Protein 5I62 (pdb70)

Nearest PDB structures (foldseek):
  5i62-assembly1_A  TM=1.002E+00  e=1.360E-93  Human picobirnavirus strain Hy005102
  5i61-assembly1_A  TM=9.964E-01  e=6.292E-87  Human picobirnavirus strain Hy005102
  5i61-assembly2_B  TM=9.905E-01  e=1.657E-85  Human picobirnavirus strain Hy005102
  2cjq-assembly1_A  TM=6.537E-01  e=1.767E-09  Bovine viral diarrhea virus 1
  2xwy-assembly1_A  TM=6.801E-01  e=9.300E-09  Hepacivirus hominis

Organism: Human picobirnavirus (strain Human/Thailand/Hy005102/-) (NCBI:txid647332)

Structure (mmCIF, N/CA/C/O backbone):
data_5I62
#
_entry.id   5I62
#
_cell.length_a   77.534
_cell.length_b   77.534
_cell.length_c   183.858
_cell.angle_alpha   90.000
_cell.angle_beta   90.000
_cell.angle_gamma   90.000
#
_symmetry.space_group_name_H-M   'P 41 21 2'
#
loop_
_entity.id
_entity.type
_entity.pdbx_description
1 polymer 'Potential RNA-dependent RNA polymerase'
2 water water
#
loop_
_atom_site.group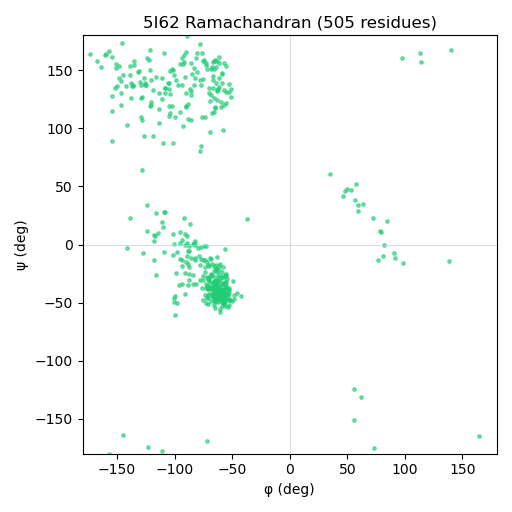_PDB
_atom_site.id
_atom_site.type_symbol
_atom_site.label_atom_id
_atom_site.label_alt_id
_atom_site.label_comp_id
_atom_site.label_asym_id
_atom_site.label_entity_id
_atom_site.label_seq_id
_atom_site.pdbx_PDB_ins_code
_atom_site.Cartn_x
_atom_site.Cartn_y
_atom_site.Cartn_z
_atom_site.occupancy
_atom_site.B_iso_or_equiv
_atom_site.auth_seq_id
_atom_site.auth_comp_id
_atom_site.auth_asym_id
_atom_site.auth_atom_id
_atom_site.pdbx_PDB_model_num
ATOM 1 N N . GLY A 1 1 ? -3.150 -7.620 -14.400 1.00 40.51 1 GLY A N 1
ATOM 2 C CA . GLY A 1 1 ? -1.704 -7.510 -14.273 1.00 36.80 1 GLY A CA 1
ATOM 3 C C . GLY A 1 1 ? -1.130 -7.885 -12.909 1.00 31.05 1 GLY A C 1
ATOM 4 O O . GLY A 1 1 ? 0.087 -7.873 -12.734 1.00 25.97 1 GLY A O 1
ATOM 5 N N . GLN A 1 2 ? -1.992 -8.240 -11.951 1.00 31.65 2 GLN A N 1
ATOM 6 C CA . GLN A 1 2 ? -1.536 -8.390 -10.573 1.00 34.03 2 GLN A CA 1
ATOM 7 C C . GLN A 1 2 ? -0.801 -9.706 -10.356 1.00 35.97 2 GLN A C 1
ATOM 8 O O . GLN A 1 2 ? -1.179 -10.747 -10.901 1.00 38.63 2 GLN A O 1
ATOM 14 N N . VAL A 1 3 ? 0.262 -9.642 -9.545 1.00 35.42 3 VAL A N 1
ATOM 15 C CA . VAL A 1 3 ? 1.110 -10.779 -9.211 1.00 27.31 3 VAL A CA 1
ATOM 16 C C . VAL A 1 3 ? 1.114 -10.947 -7.689 1.00 30.67 3 VAL A C 1
ATOM 17 O O . VAL A 1 3 ? 0.832 -10.013 -6.937 1.00 30.36 3 VAL A O 1
ATOM 21 N N . ALA A 1 4 ? 1.455 -12.156 -7.240 1.00 29.66 4 ALA A N 1
ATOM 22 C CA . ALA A 1 4 ? 1.498 -12.440 -5.811 1.00 28.16 4 ALA A CA 1
ATOM 23 C C . ALA A 1 4 ? 2.603 -11.623 -5.141 1.00 29.30 4 ALA A C 1
ATOM 24 O O . ALA A 1 4 ? 3.612 -11.302 -5.772 1.00 27.40 4 ALA A O 1
ATOM 26 N N . PRO A 1 5 ? 2.444 -11.273 -3.855 1.00 28.19 5 PRO A N 1
ATOM 27 C CA . PRO A 1 5 ? 3.498 -10.497 -3.174 1.00 26.74 5 PRO A CA 1
ATOM 28 C C . PRO A 1 5 ? 4.862 -11.165 -3.242 1.00 28.75 5 PRO A C 1
ATOM 29 O O . PRO A 1 5 ? 5.874 -10.473 -3.406 1.00 25.60 5 PRO A O 1
ATOM 33 N N . ASN A 1 6 ? 4.921 -12.491 -3.151 1.00 26.64 6 ASN A N 1
ATOM 34 C CA . ASN A 1 6 ? 6.216 -13.148 -3.263 1.00 28.78 6 ASN A CA 1
ATOM 35 C C . ASN A 1 6 ? 6.637 -13.367 -4.716 1.00 25.19 6 ASN A C 1
ATOM 36 O O . ASN A 1 6 ? 7.712 -13.921 -4.954 1.00 27.94 6 ASN A O 1
ATOM 41 N N . VAL A 1 7 ? 5.835 -12.943 -5.689 1.00 23.51 7 VAL A N 1
ATOM 42 C CA . VAL A 1 7 ? 6.336 -12.799 -7.057 1.00 22.26 7 VAL A CA 1
ATOM 43 C C . VAL A 1 7 ? 6.861 -11.389 -7.289 1.00 22.36 7 VAL A C 1
ATOM 44 O O . VAL A 1 7 ? 7.944 -11.206 -7.851 1.00 19.79 7 VAL A O 1
ATOM 48 N N . TRP A 1 8 ? 6.121 -10.388 -6.795 1.00 18.59 8 TRP A N 1
ATOM 49 C CA . TRP A 1 8 ? 6.588 -9.008 -6.830 1.00 19.56 8 TRP A CA 1
ATOM 50 C C . TRP A 1 8 ? 7.974 -8.876 -6.213 1.00 21.67 8 TRP A C 1
ATOM 51 O O . TRP A 1 8 ? 8.826 -8.142 -6.728 1.00 19.34 8 TRP A O 1
ATOM 62 N N . SER A 1 9 ? 8.236 -9.607 -5.123 1.00 20.34 9 SER A N 1
ATOM 63 C CA . SER A 1 9 ? 9.538 -9.499 -4.480 1.00 19.34 9 SER A CA 1
ATOM 64 C C . SER A 1 9 ? 10.654 -10.210 -5.257 1.00 18.98 9 SER A C 1
ATOM 65 O O . SER A 1 9 ? 11.809 -10.152 -4.827 1.00 20.64 9 SER A O 1
ATOM 68 N N . LYS A 1 10 ? 10.347 -10.863 -6.386 1.00 18.42 10 LYS A N 1
ATOM 69 C CA . LYS A 1 10 ? 11.389 -11.362 -7.273 1.00 19.96 10 LYS A CA 1
ATOM 70 C C . LYS A 1 10 ? 11.781 -10.342 -8.334 1.00 19.10 10 LYS A C 1
ATOM 71 O O . LYS A 1 10 ? 12.823 -10.504 -8.982 1.00 16.53 10 LYS A O 1
ATOM 77 N N . TYR A 1 11 ? 10.958 -9.312 -8.524 1.00 17.31 11 TYR A N 1
ATOM 78 C CA . TYR A 1 11 ? 11.246 -8.176 -9.388 1.00 16.33 11 TYR A CA 1
ATOM 79 C C . TYR A 1 11 ? 11.874 -7.021 -8.628 1.00 17.16 11 TYR A C 1
ATOM 80 O O . TYR A 1 11 ? 12.707 -6.298 -9.180 1.00 17.40 11 TYR A O 1
ATOM 89 N N . PHE A 1 12 ? 11.487 -6.822 -7.364 1.00 17.57 12 PHE A N 1
ATOM 90 C CA . PHE A 1 12 ? 12.007 -5.717 -6.576 1.00 16.13 12 PHE A CA 1
ATOM 91 C C . PHE A 1 12 ? 12.458 -6.191 -5.209 1.00 15.64 12 PHE A C 1
ATOM 92 O O . PHE A 1 12 ? 11.902 -7.125 -4.638 1.00 17.20 12 PHE A O 1
ATOM 100 N N . ASN A 1 13 ? 13.471 -5.516 -4.703 1.00 18.64 13 ASN A N 1
ATOM 101 C CA . ASN A 1 13 ? 14.004 -5.764 -3.373 1.00 20.14 13 ASN A CA 1
ATOM 102 C C . ASN A 1 13 ? 13.001 -5.202 -2.372 1.00 20.41 13 ASN A C 1
ATOM 103 O O . ASN A 1 13 ? 12.811 -3.988 -2.302 1.00 23.37 13 ASN A O 1
ATOM 108 N N . ILE A 1 14 ? 12.308 -6.089 -1.643 1.00 22.23 14 ILE A N 1
ATOM 109 C CA . ILE A 1 14 ? 11.160 -5.740 -0.764 1.00 22.58 14 ILE A CA 1
ATOM 110 C C . ILE A 1 14 ? 11.532 -6.127 0.673 1.00 26.82 14 ILE A C 1
ATOM 111 O O . ILE A 1 14 ? 11.979 -7.248 0.894 1.00 25.22 14 ILE A O 1
ATOM 116 N N . PRO A 1 15 ? 11.299 -5.234 1.651 1.00 25.34 15 PRO A N 1
ATOM 117 C CA . PRO A 1 15 ? 10.538 -3.992 1.497 1.00 22.62 15 PRO A CA 1
ATOM 118 C C . PRO A 1 15 ? 11.329 -2.822 0.904 1.00 23.47 15 PRO A C 1
ATOM 119 O O . PRO A 1 15 ? 12.560 -2.798 0.910 1.00 26.46 15 PRO A O 1
ATOM 123 N N . ASN A 1 16 ? 10.583 -1.848 0.383 1.00 25.23 16 ASN A N 1
ATOM 124 C CA . ASN A 1 16 ? 11.162 -0.642 -0.207 1.00 25.21 16 ASN A CA 1
ATOM 125 C C . ASN A 1 16 ? 10.125 0.459 -0.098 1.00 25.71 16 ASN A C 1
ATOM 126 O O . ASN A 1 16 ? 9.281 0.626 -0.990 1.00 21.62 16 ASN A O 1
ATOM 131 N N . PRO A 1 17 ? 10.126 1.204 1.013 1.00 26.90 17 PRO A N 1
ATOM 132 C CA . PRO A 1 17 ? 9.184 2.327 1.161 1.00 24.20 17 PRO A CA 1
ATOM 133 C C . PRO A 1 17 ? 9.243 3.338 0.025 1.00 22.34 17 PRO A C 1
ATOM 134 O O . PRO A 1 17 ? 8.199 3.886 -0.348 1.00 23.23 17 PRO A O 1
ATOM 138 N N . GLY A 1 18 ? 10.435 3.630 -0.501 1.00 24.56 18 GLY A N 1
ATOM 139 C CA . GLY A 1 18 ? 10.532 4.569 -1.612 1.00 26.91 18 GLY A CA 1
ATOM 140 C C . GLY A 1 18 ? 9.778 4.101 -2.845 1.00 25.90 18 GLY A C 1
ATOM 141 O O . GLY A 1 18 ? 9.117 4.893 -3.527 1.00 25.74 18 GLY A O 1
ATOM 142 N N . LEU A 1 19 ? 9.876 2.803 -3.156 1.00 23.40 19 LEU A N 1
ATOM 143 C CA . LEU A 1 19 ? 9.128 2.239 -4.277 1.00 22.94 19 LEU A CA 1
ATOM 144 C C . LEU A 1 19 ? 7.632 2.309 -4.013 1.00 23.82 19 LEU A C 1
ATOM 145 O O . LEU A 1 19 ? 6.831 2.559 -4.922 1.00 19.16 19 LEU A O 1
ATOM 150 N N . ARG A 1 20 ? 7.242 2.066 -2.765 1.00 23.59 20 ARG A N 1
ATOM 151 C CA . ARG A 1 20 ? 5.844 2.137 -2.372 1.00 22.54 20 ARG A CA 1
ATOM 152 C C . ARG A 1 20 ? 5.274 3.538 -2.576 1.00 19.99 20 ARG A C 1
ATOM 153 O O . ARG A 1 20 ? 4.185 3.703 -3.141 1.00 24.43 20 ARG A O 1
ATOM 161 N N . ALA A 1 21 ? 5.996 4.558 -2.113 1.00 21.00 21 ALA A N 1
ATOM 162 C CA . ALA A 1 21 ? 5.579 5.932 -2.360 1.00 22.25 21 ALA A CA 1
ATOM 163 C C . ALA A 1 21 ? 5.522 6.226 -3.849 1.00 23.75 21 ALA A C 1
ATOM 164 O O . ALA A 1 21 ? 4.604 6.908 -4.323 1.00 20.20 21 ALA A O 1
ATOM 166 N N . TYR A 1 22 ? 6.529 5.759 -4.590 1.00 20.51 22 TYR A N 1
ATOM 167 C CA . TYR A 1 22 ? 6.585 6.016 -6.026 1.00 20.98 22 TYR A CA 1
ATOM 168 C C . TYR A 1 22 ? 5.291 5.587 -6.703 1.00 19.10 22 TYR A C 1
ATOM 169 O O . TYR A 1 22 ? 4.653 6.377 -7.407 1.00 21.69 22 TYR A O 1
ATOM 178 N N . PHE A 1 23 ? 4.878 4.338 -6.497 1.00 17.06 23 PHE A N 1
ATOM 179 C CA . PHE A 1 23 ? 3.703 3.855 -7.210 1.00 19.34 23 PHE A CA 1
ATOM 180 C C . PHE A 1 23 ? 2.409 4.477 -6.691 1.00 21.15 23 PHE A C 1
ATOM 181 O O . PHE A 1 23 ? 1.442 4.612 -7.459 1.00 16.92 23 PHE A O 1
ATOM 189 N N . SER A 1 24 ? 2.361 4.866 -5.412 1.00 22.66 24 SER A N 1
ATOM 190 C CA . SER A 1 24 ? 1.216 5.638 -4.928 1.00 21.67 24 SER A CA 1
ATOM 191 C C . SER A 1 24 ? 1.078 6.930 -5.712 1.00 15.89 24 SER A C 1
ATOM 192 O O . SER A 1 24 ? -0.028 7.345 -6.053 1.00 21.63 24 SER A O 1
ATOM 195 N N . ASN A 1 25 ? 2.198 7.607 -5.949 1.00 18.14 25 ASN A N 1
ATOM 196 C CA . ASN A 1 25 ? 2.161 8.836 -6.723 1.00 21.17 25 ASN A CA 1
ATOM 197 C C . ASN A 1 25 ? 1.776 8.565 -8.178 1.00 21.81 25 ASN A C 1
ATOM 198 O O . ASN A 1 25 ? 1.066 9.371 -8.798 1.00 18.60 25 ASN A O 1
ATOM 203 N N . VAL A 1 26 ? 2.217 7.434 -8.738 1.00 19.73 26 VAL A N 1
ATOM 204 C CA . VAL A 1 26 ? 1.772 7.057 -10.085 1.00 19.57 26 VAL A CA 1
ATOM 205 C C . VAL A 1 26 ? 0.251 6.917 -10.123 1.00 22.47 26 VAL A C 1
ATOM 206 O O . VAL A 1 26 ? -0.418 7.405 -11.042 1.00 20.38 26 VAL A O 1
ATOM 210 N N . VAL A 1 27 ? -0.315 6.234 -9.127 1.00 18.87 27 VAL A N 1
ATOM 211 C CA . VAL A 1 27 ? -1.760 6.028 -9.083 1.00 18.87 27 VAL A CA 1
ATOM 212 C C . VAL A 1 27 ? -2.484 7.362 -8.922 1.00 21.81 27 VAL A C 1
ATOM 213 O O . VAL A 1 27 ? -3.483 7.632 -9.603 1.00 25.42 27 VAL A O 1
ATOM 217 N N . SER A 1 28 ? -1.992 8.216 -8.012 1.00 19.59 28 SER A N 1
ATOM 218 C CA . SER A 1 28 ? -2.721 9.441 -7.688 1.00 24.59 28 SER A CA 1
ATOM 219 C C . SER A 1 28 ? -2.538 10.532 -8.736 1.00 26.00 28 SER A C 1
ATOM 220 O O . SER A 1 28 ? -3.442 11.347 -8.936 1.00 26.93 28 SER A O 1
ATOM 223 N N . GLY A 1 29 ? -1.388 10.569 -9.399 1.00 23.64 29 GLY A N 1
ATOM 224 C CA . GLY A 1 29 ? -1.021 11.713 -10.202 1.00 24.18 29 GLY A CA 1
ATOM 225 C C . GLY A 1 29 ? -0.626 12.905 -9.339 1.00 25.11 29 GLY A C 1
ATOM 226 O O . GLY A 1 29 ? -0.549 12.824 -8.100 1.00 22.63 29 GLY A O 1
ATOM 227 N N . GLN A 1 30 ? -0.379 14.004 -10.005 1.00 20.91 30 GLN A N 1
ATOM 228 C CA . GLN A 1 30 ? 0.043 15.252 -9.347 1.00 22.52 30 GLN A CA 1
ATOM 229 C C . GLN A 1 30 ? -0.667 16.383 -10.088 1.00 22.39 30 GLN A C 1
ATOM 230 O O . GLN A 1 30 ? -0.270 16.753 -11.202 1.00 18.63 30 GLN A O 1
ATOM 236 N N . PRO A 1 31 ? -1.738 16.939 -9.511 1.00 21.95 31 PRO A N 1
ATOM 237 C CA . PRO A 1 31 ? -2.573 17.886 -10.271 1.00 19.62 31 PRO A CA 1
ATOM 238 C C . PRO A 1 31 ? -2.108 19.336 -10.245 1.00 23.83 31 PRO A C 1
ATOM 239 O O . PRO A 1 31 ? -2.620 20.128 -11.047 1.00 19.83 31 PRO A O 1
ATOM 243 N N . GLU A 1 32 ? -1.154 19.710 -9.390 1.00 19.29 32 GLU A N 1
ATOM 244 C CA . GLU A 1 32 ? -0.808 21.119 -9.210 1.00 22.81 32 GLU A CA 1
ATOM 245 C C . GLU A 1 32 ? 0.021 21.670 -10.365 1.00 22.67 32 GLU A C 1
ATOM 246 O O . GLU A 1 32 ? 0.905 20.993 -10.894 1.00 19.53 32 GLU A O 1
ATOM 252 N N . VAL A 1 33 ? -0.250 22.923 -10.723 1.00 20.29 33 VAL A N 1
ATOM 253 C CA . VAL A 1 33 ? 0.574 23.675 -11.661 1.00 18.60 33 VAL A CA 1
ATOM 254 C C . VAL A 1 33 ? 1.666 24.359 -10.856 1.00 21.86 33 VAL A C 1
ATOM 255 O O . VAL A 1 33 ? 1.362 25.135 -9.949 1.00 20.80 33 VAL A O 1
ATOM 259 N N . TYR A 1 34 ? 2.928 24.070 -11.174 1.00 18.61 34 TYR A N 1
ATOM 260 C CA . TYR A 1 34 ? 4.069 24.644 -10.466 1.00 23.00 34 TYR A CA 1
ATOM 261 C C . TYR A 1 34 ? 4.575 25.868 -11.218 1.00 26.13 34 TYR A C 1
ATOM 262 O O . TYR A 1 34 ? 5.098 25.760 -12.332 1.00 24.11 34 TYR A O 1
ATOM 271 N N . ARG A 1 35 ? 4.435 27.027 -10.596 1.00 23.24 35 ARG A N 1
ATOM 272 C CA . ARG A 1 35 ? 4.893 28.292 -11.143 1.00 21.38 35 ARG A CA 1
ATOM 273 C C . ARG A 1 35 ? 6.167 28.694 -10.406 1.00 29.05 35 ARG A C 1
ATOM 274 O O . ARG A 1 35 ? 6.242 28.566 -9.179 1.00 24.06 35 ARG A O 1
ATOM 282 N N . THR A 1 36 ? 7.187 29.121 -11.151 1.00 22.22 36 THR A N 1
ATOM 283 C CA . THR A 1 36 ? 8.449 29.564 -10.558 1.00 24.92 36 THR A CA 1
ATOM 284 C C . THR A 1 36 ? 8.270 30.980 -10.004 1.00 22.84 36 THR A C 1
ATOM 285 O O . THR A 1 36 ? 7.245 31.628 -10.219 1.00 23.16 36 THR A O 1
ATOM 289 N N . PRO A 1 37 ? 9.268 31.514 -9.287 1.00 25.67 37 PRO A N 1
ATOM 290 C CA . PRO A 1 37 ? 9.193 32.923 -8.855 1.00 24.27 37 PRO A CA 1
ATOM 291 C C . PRO A 1 37 ? 9.399 33.938 -9.973 1.00 23.68 37 PRO A C 1
ATOM 292 O O . PRO A 1 37 ? 9.327 35.142 -9.716 1.00 25.59 37 PRO A O 1
ATOM 296 N N . PHE A 1 38 ? 9.652 33.493 -11.198 1.00 20.23 38 PHE A N 1
ATOM 297 C CA . PHE A 1 38 ? 9.882 34.397 -12.320 1.00 22.40 38 PHE A CA 1
ATOM 298 C C . PHE A 1 38 ? 8.672 35.303 -12.541 1.00 21.81 38 PHE A C 1
ATOM 299 O O . PHE A 1 38 ? 7.561 34.818 -12.762 1.00 23.16 38 PHE A O 1
ATOM 307 N N . TYR A 1 39 ? 8.894 36.618 -12.495 1.00 21.44 39 TYR A N 1
ATOM 308 C CA . TYR A 1 39 ? 7.817 37.605 -12.612 1.00 24.51 39 TYR A CA 1
ATOM 309 C C . TYR A 1 39 ? 6.644 37.265 -11.686 1.00 25.47 39 TYR A C 1
ATOM 310 O O . TYR A 1 39 ? 5.474 37.305 -12.071 1.00 25.20 39 TYR A O 1
ATOM 319 N N . LYS A 1 40 ? 6.976 36.927 -10.445 1.00 23.11 40 LYS A N 1
ATOM 320 C CA . LYS A 1 40 ? 5.952 36.654 -9.449 1.00 31.06 40 LYS A CA 1
ATOM 321 C C . LYS A 1 40 ? 4.961 37.808 -9.379 1.00 30.68 40 LYS A C 1
ATOM 322 O O . LYS A 1 40 ? 5.342 38.978 -9.445 1.00 29.12 40 LYS A O 1
ATOM 328 N N . GLY A 1 41 ? 3.672 37.472 -9.279 1.00 33.58 41 GLY A N 1
ATOM 329 C CA . GLY A 1 41 ? 2.623 38.469 -9.322 1.00 29.00 41 GLY A CA 1
ATOM 330 C C . GLY A 1 41 ? 2.086 38.769 -10.704 1.00 34.84 41 GLY A C 1
ATOM 331 O O . GLY A 1 41 ? 1.106 39.517 -10.823 1.00 37.45 41 GLY A O 1
ATOM 332 N N . MET A 1 42 ? 2.696 38.219 -11.749 1.00 29.52 42 MET A N 1
ATOM 333 C CA . MET A 1 42 ? 2.199 38.347 -13.106 1.00 30.29 42 MET A CA 1
ATOM 334 C C . MET A 1 42 ? 1.814 36.972 -13.625 1.00 33.94 42 MET A C 1
ATOM 335 O O . MET A 1 42 ? 2.459 35.973 -13.300 1.00 33.71 42 MET A O 1
ATOM 340 N N . SER A 1 43 ? 0.756 36.924 -14.429 1.00 30.90 43 SER A N 1
ATOM 341 C CA . SER A 1 43 ? 0.385 35.674 -15.062 1.00 31.80 43 SER A CA 1
ATOM 342 C C . SER A 1 43 ? 1.328 35.367 -16.222 1.00 29.03 43 SER A C 1
ATOM 343 O O . SER A 1 43 ? 2.065 36.225 -16.720 1.00 30.07 43 SER A O 1
ATOM 346 N N . LEU A 1 44 ? 1.276 34.119 -16.664 1.00 28.81 44 LEU A N 1
ATOM 347 C CA . LEU A 1 44 ? 2.061 33.710 -17.814 1.00 30.55 44 LEU A CA 1
ATOM 348 C C . LEU A 1 44 ? 1.676 34.509 -19.061 1.00 28.72 44 LEU A C 1
ATOM 349 O O . LEU A 1 44 ? 2.545 34.930 -19.832 1.00 27.77 44 LEU A O 1
ATOM 354 N N . GLU A 1 45 ? 0.377 34.751 -19.251 1.00 32.40 45 GLU A N 1
ATOM 355 C CA . GLU A 1 45 ? -0.095 35.540 -20.387 1.00 35.22 45 GLU A CA 1
ATOM 356 C C . GLU A 1 45 ? 0.543 36.925 -20.387 1.00 27.55 45 GLU A C 1
ATOM 357 O O . GLU A 1 45 ? 1.071 37.381 -21.408 1.00 31.32 45 GLU A O 1
ATOM 363 N N . SER A 1 46 ? 0.520 37.598 -19.232 1.00 31.16 46 SER A N 1
ATOM 364 C CA . SER A 1 46 ? 1.042 38.958 -19.148 1.00 31.27 46 SER A CA 1
ATOM 365 C C . SER A 1 46 ? 2.541 39.006 -19.411 1.00 26.95 46 SER A C 1
ATOM 366 O O . SER A 1 46 ? 3.021 39.924 -20.078 1.00 28.84 46 SER A O 1
ATOM 369 N N . ILE A 1 47 ? 3.298 38.046 -18.873 1.00 29.32 47 ILE A N 1
ATOM 370 C CA . ILE A 1 47 ? 4.718 37.941 -19.210 1.00 26.85 47 ILE A CA 1
ATOM 371 C C . ILE A 1 47 ? 4.884 37.816 -20.714 1.00 25.52 47 ILE A C 1
ATOM 372 O O . ILE A 1 47 ? 5.634 38.570 -21.346 1.00 25.32 47 ILE A O 1
ATOM 377 N N . CYS A 1 48 ? 4.185 36.853 -21.312 1.00 29.67 48 CYS A N 1
ATOM 378 C CA . CYS A 1 48 ? 4.325 36.627 -22.747 1.00 26.28 48 CYS A CA 1
ATOM 379 C C . CYS A 1 48 ? 3.862 37.841 -23.539 1.00 25.07 48 CYS A C 1
ATOM 380 O O . CYS A 1 48 ? 4.524 38.259 -24.496 1.00 26.07 48 CYS A O 1
ATOM 383 N N . ASP A 1 49 ? 2.728 38.434 -23.140 1.00 27.28 49 ASP A N 1
ATOM 384 C CA . ASP A 1 49 ? 2.203 39.593 -23.860 1.00 30.73 49 ASP A CA 1
ATOM 385 C C . ASP A 1 49 ? 3.208 40.739 -23.857 1.00 27.46 49 ASP A C 1
ATOM 386 O O . ASP A 1 49 ? 3.396 41.421 -24.874 1.00 23.36 49 ASP A O 1
ATOM 391 N N . GLU A 1 50 ? 3.868 40.957 -22.717 1.00 28.72 50 GLU A N 1
ATOM 392 C CA . GLU A 1 50 ? 4.820 42.056 -22.603 1.00 28.80 50 GLU A CA 1
ATOM 393 C C . GLU A 1 50 ? 6.033 41.832 -23.499 1.00 27.91 50 GLU A C 1
ATOM 394 O O . GLU A 1 50 ? 6.480 42.748 -24.208 1.00 28.74 50 GLU A O 1
ATOM 400 N N . TRP A 1 51 ? 6.581 40.617 -23.487 1.00 22.04 51 TRP A N 1
ATOM 401 C CA . TRP A 1 51 ? 7.711 40.334 -24.365 1.00 23.78 51 TRP A CA 1
ATOM 402 C C . TRP A 1 51 ? 7.293 40.398 -25.832 1.00 25.09 51 TRP A C 1
ATOM 403 O O . TRP A 1 51 ? 8.073 40.832 -26.688 1.00 24.38 51 TRP A O 1
ATOM 414 N N . TYR A 1 52 ? 6.056 39.986 -26.135 1.00 26.54 52 TYR A N 1
ATOM 415 C CA . TYR A 1 52 ? 5.590 39.965 -27.520 1.00 28.30 52 TYR A CA 1
ATOM 416 C C . TYR A 1 52 ? 5.614 41.354 -28.140 1.00 33.66 52 TYR A C 1
ATOM 417 O O . TYR A 1 52 ? 5.870 41.502 -29.342 1.00 37.61 52 TYR A O 1
ATOM 426 N N . LYS A 1 53 ? 5.343 42.389 -27.336 1.00 34.66 53 LYS A N 1
ATOM 427 C CA . LYS A 1 53 ? 5.385 43.754 -27.852 1.00 34.53 53 LYS A CA 1
ATOM 428 C C . LYS A 1 53 ? 6.724 44.085 -28.490 1.00 34.75 53 LYS A C 1
ATOM 429 O O . LYS A 1 53 ? 6.778 44.887 -29.425 1.00 37.82 53 LYS A O 1
ATOM 435 N N . LYS A 1 54 ? 7.811 43.498 -27.989 1.00 31.59 54 LYS A N 1
ATOM 436 C CA . LYS A 1 54 ? 9.138 43.732 -28.541 1.00 32.14 54 LYS A CA 1
ATOM 437 C C . LYS A 1 54 ? 9.563 42.655 -29.548 1.00 28.67 54 LYS A C 1
ATOM 438 O O . LYS A 1 54 ? 10.255 42.967 -30.527 1.00 34.65 54 LYS A O 1
ATOM 444 N N . LEU A 1 55 ? 9.157 41.396 -29.329 1.00 29.11 55 LEU A N 1
ATOM 445 C CA . LEU A 1 55 ? 9.452 40.332 -30.289 1.00 25.69 55 LEU A CA 1
ATOM 446 C C . LEU A 1 55 ? 8.956 40.703 -31.676 1.00 31.60 55 LEU A C 1
ATOM 447 O O . LEU A 1 55 ? 9.668 40.532 -32.673 1.00 30.18 55 LEU A O 1
ATOM 452 N N . VAL A 1 56 ? 7.748 41.263 -31.737 1.00 32.93 56 VAL A N 1
ATOM 453 C CA . VAL A 1 56 ? 7.038 41.514 -32.978 1.00 34.07 56 VAL A CA 1
ATOM 454 C C . VAL A 1 56 ? 7.843 42.398 -33.924 1.00 33.81 56 VAL A C 1
ATOM 455 O O . VAL A 1 56 ? 7.593 42.399 -35.132 1.00 37.36 56 VAL A O 1
ATOM 459 N N . SER A 1 57 ? 8.834 43.123 -33.401 1.00 30.97 57 SER A N 1
ATOM 460 C CA . SER A 1 57 ? 9.702 43.966 -34.209 1.00 32.62 57 SER A CA 1
ATOM 461 C C . SER A 1 57 ? 10.501 43.193 -35.261 1.00 37.83 57 SER A C 1
ATOM 462 O O . SER A 1 57 ? 11.008 43.807 -36.208 1.00 36.86 57 SER A O 1
ATOM 465 N N . ILE A 1 58 ? 10.649 41.873 -35.118 1.00 34.40 58 ILE A N 1
ATOM 466 C CA . ILE A 1 58 ? 11.392 41.109 -36.124 1.00 34.28 58 ILE A CA 1
ATOM 467 C C . ILE A 1 58 ? 10.525 40.631 -37.279 1.00 31.73 58 ILE A C 1
ATOM 468 O O . ILE A 1 58 ? 11.059 40.045 -38.228 1.00 29.52 58 ILE A O 1
ATOM 473 N N . ASP A 1 59 ? 9.204 40.845 -37.217 1.00 33.33 59 ASP A N 1
ATOM 474 C CA . ASP A 1 59 ? 8.314 40.262 -38.215 1.00 33.25 59 ASP A CA 1
ATOM 475 C C . ASP A 1 59 ? 8.616 40.767 -39.615 1.00 38.14 59 ASP A C 1
ATOM 476 O O . ASP A 1 59 ? 8.377 40.053 -40.600 1.00 31.61 59 ASP A O 1
ATOM 481 N N . THR A 1 60 ? 9.104 41.999 -39.732 1.00 31.43 60 THR A N 1
ATOM 482 C CA . THR A 1 60 ? 9.336 42.532 -41.066 1.00 40.25 60 THR A CA 1
ATOM 483 C C . THR A 1 60 ? 10.535 41.864 -41.729 1.00 37.47 60 THR A C 1
ATOM 484 O O . THR A 1 60 ? 10.446 41.432 -42.879 1.00 35.20 60 THR A O 1
ATOM 488 N N . GLN A 1 61 ? 11.644 41.716 -41.014 1.00 33.13 61 GLN A N 1
ATOM 489 C CA . GLN A 1 61 ? 12.801 41.145 -41.681 1.00 33.81 61 GLN A CA 1
ATOM 490 C C . GLN A 1 61 ? 12.805 39.614 -41.616 1.00 34.29 61 GLN A C 1
ATOM 491 O O . GLN A 1 61 ? 13.332 38.948 -42.515 1.00 30.52 61 GLN A O 1
ATOM 497 N N . TRP A 1 62 ? 12.245 39.031 -40.563 1.00 33.13 62 TRP A N 1
ATOM 498 C CA . TRP A 1 62 ? 12.258 37.578 -40.378 1.00 30.76 62 TRP A CA 1
ATOM 499 C C . TRP A 1 62 ? 10.863 37.042 -40.105 1.00 28.60 62 TRP A C 1
ATOM 500 O O . TRP A 1 62 ? 10.597 36.480 -39.043 1.00 26.07 62 TRP A O 1
ATOM 511 N N . PRO A 1 63 ? 9.948 37.169 -41.070 1.00 29.20 63 PRO A N 1
ATOM 512 C CA . PRO A 1 63 ? 8.568 36.725 -40.828 1.00 26.00 63 PRO A CA 1
ATOM 513 C C . PRO A 1 63 ? 8.427 35.231 -40.565 1.00 27.75 63 PRO A C 1
ATOM 514 O O . PRO A 1 63 ? 7.509 34.846 -39.833 1.00 30.44 63 PRO A O 1
ATOM 518 N N . THR A 1 64 ? 9.278 34.372 -41.141 1.00 21.82 64 THR A N 1
ATOM 519 C CA . THR A 1 64 ? 9.166 32.961 -40.797 1.00 25.64 64 THR A CA 1
ATOM 520 C C . THR A 1 64 ? 9.703 32.677 -39.392 1.00 23.69 64 THR A C 1
ATOM 521 O O . THR A 1 64 ? 9.300 31.680 -38.786 1.00 22.98 64 THR A O 1
ATOM 525 N N . LEU A 1 65 ? 10.597 33.521 -38.864 1.00 21.34 65 LEU A N 1
ATOM 526 C CA . LEU A 1 65 ? 10.980 33.390 -37.456 1.00 20.74 65 LEU A CA 1
ATOM 527 C C . LEU A 1 65 ? 9.812 33.752 -36.549 1.00 22.91 65 LEU A C 1
ATOM 528 O O . LEU A 1 65 ? 9.601 33.116 -35.507 1.00 21.52 65 LEU A O 1
ATOM 533 N N . MET A 1 66 ? 9.037 34.771 -36.940 1.00 22.86 66 MET A N 1
ATOM 534 C CA . MET A 1 66 ? 7.834 35.127 -36.194 1.00 25.12 66 MET A CA 1
ATOM 535 C C . MET A 1 66 ? 6.807 34.001 -36.238 1.00 25.38 66 MET A C 1
ATOM 536 O O . MET A 1 66 ? 6.159 33.707 -35.226 1.00 24.89 66 MET A O 1
ATOM 541 N N . GLU A 1 67 ? 6.642 33.358 -37.400 1.00 22.88 67 GLU A N 1
ATOM 542 C CA . GLU A 1 67 ? 5.739 32.209 -37.484 1.00 24.54 67 GLU A CA 1
ATOM 543 C C . GLU A 1 67 ? 6.180 31.093 -36.555 1.00 22.22 67 GLU A C 1
ATOM 544 O O . GLU A 1 67 ? 5.347 30.447 -35.913 1.00 23.74 67 GLU A O 1
ATOM 550 N N . PHE A 1 68 ? 7.486 30.824 -36.519 1.00 20.41 68 PHE A N 1
ATOM 551 C CA . PHE A 1 68 ? 8.055 29.816 -35.628 1.00 20.36 68 PHE A CA 1
ATOM 552 C C . PHE A 1 68 ? 7.763 30.155 -34.172 1.00 21.12 68 PHE A C 1
ATOM 553 O O . PHE A 1 68 ? 7.310 29.303 -33.403 1.00 21.03 68 PHE A O 1
ATOM 561 N N . GLU A 1 69 ? 7.979 31.416 -33.796 1.00 20.92 69 GLU A N 1
ATOM 562 C CA . GLU A 1 69 ? 7.691 31.873 -32.443 1.00 21.03 69 GLU A CA 1
ATOM 563 C C . GLU A 1 69 ? 6.201 31.766 -32.119 1.00 25.70 69 GLU A C 1
ATOM 564 O O . GLU A 1 69 ? 5.827 31.299 -31.036 1.00 21.70 69 GLU A O 1
ATOM 570 N N . ASP A 1 70 ? 5.338 32.230 -33.037 1.00 21.41 70 ASP A N 1
ATOM 571 C CA . ASP A 1 70 ? 3.892 32.122 -32.865 1.00 21.22 70 ASP A CA 1
ATOM 572 C C . ASP A 1 70 ? 3.451 30.676 -32.682 1.00 26.80 70 ASP A C 1
ATOM 573 O O . ASP A 1 70 ? 2.587 30.377 -31.847 1.00 28.13 70 ASP A O 1
ATOM 578 N N . ASP A 1 71 ? 4.005 29.772 -33.493 1.00 22.44 71 ASP A N 1
ATOM 579 C CA . ASP A 1 71 ? 3.713 28.349 -33.348 1.00 24.13 71 ASP A CA 1
ATOM 580 C C . ASP A 1 71 ? 4.039 27.841 -31.939 1.00 25.54 71 ASP A C 1
ATOM 581 O O . ASP A 1 71 ? 3.222 27.158 -31.311 1.00 23.92 71 ASP A O 1
ATOM 586 N N . LEU A 1 72 ? 5.242 28.139 -31.433 1.00 20.69 72 LEU A N 1
ATOM 587 C CA . LEU A 1 72 ? 5.632 27.601 -30.132 1.00 20.02 72 LEU A CA 1
ATOM 588 C C . LEU A 1 72 ? 4.930 28.328 -28.988 1.00 20.68 72 LEU A C 1
ATOM 589 O O . LEU A 1 72 ? 4.745 27.754 -27.906 1.00 22.61 72 LEU A O 1
ATOM 594 N N . ARG A 1 73 ? 4.551 29.590 -29.204 1.00 21.61 73 ARG A N 1
ATOM 595 C CA . ARG A 1 73 ? 3.767 30.316 -28.214 1.00 23.50 73 ARG A CA 1
ATOM 596 C C . ARG A 1 73 ? 2.483 29.572 -27.855 1.00 22.84 73 ARG A C 1
ATOM 597 O O . ARG A 1 73 ? 2.046 29.607 -26.698 1.00 22.11 73 ARG A O 1
ATOM 605 N N . LYS A 1 74 ? 1.875 28.882 -28.826 1.00 23.96 74 LYS A N 1
ATOM 606 C CA . LYS A 1 74 ? 0.640 28.156 -28.569 1.00 21.09 74 LYS A CA 1
ATOM 607 C C . LYS A 1 74 ? 0.840 26.971 -27.630 1.00 21.73 74 LYS A C 1
ATOM 608 O O . LYS A 1 74 ? -0.148 26.461 -27.101 1.00 22.08 74 LYS A O 1
ATOM 614 N N . LYS A 1 75 ? 2.081 26.505 -27.427 1.00 20.59 75 LYS A N 1
ATOM 615 C CA . LYS A 1 75 ? 2.346 25.389 -26.523 1.00 19.99 75 LYS A CA 1
ATOM 616 C C . LYS A 1 75 ? 2.696 25.848 -25.112 1.00 20.61 75 LYS A C 1
ATOM 617 O O . LYS A 1 75 ? 2.718 25.020 -24.193 1.00 20.77 75 LYS A O 1
ATOM 623 N N . VAL A 1 76 ? 2.988 27.138 -24.933 1.00 21.25 76 VAL A N 1
ATOM 624 C CA . VAL A 1 76 ? 3.384 27.661 -23.635 1.00 21.33 76 VAL A CA 1
ATOM 625 C C . VAL A 1 76 ? 2.303 27.360 -22.608 1.00 18.95 76 VAL A C 1
ATOM 626 O O . VAL A 1 76 ? 1.105 27.534 -22.870 1.00 17.96 76 VAL A O 1
ATOM 630 N N . GLY A 1 77 ? 2.719 26.862 -21.450 1.00 17.40 77 GLY A N 1
ATOM 631 C CA . GLY A 1 77 ? 1.799 26.552 -20.382 1.00 19.35 77 GLY A CA 1
ATOM 632 C C . GLY A 1 77 ? 2.416 25.656 -19.325 1.00 17.87 77 GLY A C 1
ATOM 633 O O . GLY A 1 77 ? 3.636 25.474 -19.255 1.00 20.66 77 GLY A O 1
ATOM 634 N N . PRO A 1 78 ? 1.565 25.067 -18.484 1.00 18.34 78 PRO A N 1
ATOM 635 C CA . PRO A 1 78 ? 2.068 24.222 -17.390 1.00 17.80 78 PRO A CA 1
ATOM 636 C C . PRO A 1 78 ? 2.851 23.025 -17.911 1.00 19.73 78 PRO A C 1
ATOM 637 O O . PRO A 1 78 ? 2.674 22.583 -19.049 1.00 17.59 78 PRO A O 1
ATOM 641 N N . MET A 1 79 ? 3.734 22.508 -17.054 1.00 17.80 79 MET A N 1
ATOM 642 C CA . MET A 1 79 ? 4.464 21.272 -17.309 1.00 20.21 79 MET A CA 1
ATOM 643 C C . MET A 1 79 ? 4.367 20.252 -16.183 1.00 21.25 79 MET A C 1
ATOM 644 O O . MET A 1 79 ? 4.848 19.126 -16.348 1.00 18.80 79 MET A O 1
ATOM 649 N N . SER A 1 80 ? 3.779 20.603 -15.051 1.00 19.43 80 SER A N 1
ATOM 650 C CA . SER A 1 80 ? 3.856 19.758 -13.873 1.00 17.55 80 SER A CA 1
ATOM 651 C C . SER A 1 80 ? 2.661 18.837 -13.705 1.00 19.35 80 SER A C 1
ATOM 652 O O . SER A 1 80 ? 2.700 17.948 -12.848 1.00 17.89 80 SER A O 1
ATOM 655 N N . VAL A 1 81 ? 1.587 19.052 -14.456 1.00 16.10 81 VAL A N 1
ATOM 656 C CA . VAL A 1 81 ? 0.350 18.324 -14.188 1.00 16.66 81 VAL A CA 1
ATOM 657 C C . VAL A 1 81 ? 0.505 16.904 -14.712 1.00 18.80 81 VAL A C 1
ATOM 658 O O . VAL A 1 81 ? 0.531 16.668 -15.925 1.00 18.55 81 VAL A O 1
ATOM 662 N N . MET A 1 82 ? 0.595 15.961 -13.791 1.00 17.85 82 MET A N 1
ATOM 663 C CA . MET A 1 82 ? 0.733 14.550 -14.095 1.00 18.07 82 MET A CA 1
ATOM 664 C C . MET A 1 82 ? -0.600 13.843 -13.846 1.00 18.84 82 MET A C 1
ATOM 665 O O . MET A 1 82 ? -1.106 13.837 -12.718 1.00 19.81 82 MET A O 1
ATOM 670 N N . LEU A 1 83 ? -1.163 13.242 -14.889 1.00 17.87 83 LEU A N 1
ATOM 671 C CA . LEU A 1 83 ? -2.457 12.604 -14.760 1.00 18.37 83 LEU A CA 1
ATOM 672 C C . LEU A 1 83 ? -2.341 11.314 -13.950 1.00 22.94 83 LEU A C 1
ATOM 673 O O . LEU A 1 83 ? -1.274 10.699 -13.897 1.00 18.24 83 LEU A O 1
ATOM 678 N N . PRO A 1 84 ? -3.426 10.882 -13.310 1.00 25.14 84 PRO A N 1
ATOM 679 C CA . PRO A 1 84 ? -3.415 9.589 -12.609 1.00 22.57 84 PRO A CA 1
ATOM 680 C C . PRO A 1 84 ? -3.202 8.450 -13.588 1.00 20.65 84 PRO A C 1
ATOM 681 O O . PRO A 1 84 ? -3.491 8.566 -14.780 1.00 19.50 84 PRO A O 1
ATOM 685 N N . LEU A 1 85 ? -2.723 7.329 -13.048 1.00 21.77 85 LEU A N 1
ATOM 686 C CA . LEU A 1 85 ? -2.489 6.126 -13.844 1.00 20.34 85 LEU A CA 1
ATOM 687 C C . LEU A 1 85 ? -3.727 5.720 -14.637 1.00 21.21 85 LEU A C 1
ATOM 688 O O . LEU A 1 85 ? -3.638 5.339 -15.812 1.00 22.43 85 LEU A O 1
ATOM 693 N N . LYS A 1 86 ? -4.900 5.798 -14.004 1.00 21.12 86 LYS A N 1
ATOM 694 C CA . LYS A 1 86 ? -6.150 5.461 -14.678 1.00 26.03 86 LYS A CA 1
ATOM 695 C C . LYS A 1 86 ? -6.354 6.259 -15.971 1.00 28.98 86 LYS A C 1
ATOM 696 O O . LYS A 1 86 ? -7.072 5.793 -16.863 1.00 30.43 86 LYS A O 1
ATOM 702 N N . GLU A 1 87 ? -5.751 7.444 -16.097 1.00 22.93 87 GLU A N 1
ATOM 703 C CA . GLU A 1 87 ? -5.902 8.253 -17.309 1.00 28.68 87 GLU A CA 1
ATOM 704 C C . GLU A 1 87 ? -4.697 8.174 -18.247 1.00 24.83 87 GLU A C 1
ATOM 705 O O . GLU A 1 87 ? -4.639 8.931 -19.222 1.00 23.46 87 GLU A O 1
ATOM 711 N N . ARG A 1 88 ? -3.753 7.269 -17.971 1.00 22.06 88 ARG A N 1
ATOM 712 C CA . ARG A 1 88 ? -2.554 7.072 -18.763 1.00 23.23 88 ARG A CA 1
ATOM 713 C C . ARG A 1 88 ? -2.490 5.678 -19.371 1.00 22.55 88 ARG A C 1
ATOM 714 O O . ARG A 1 88 ? -1.486 5.345 -19.999 1.00 20.88 88 ARG A O 1
ATOM 722 N N . MET A 1 89 ? -3.523 4.845 -19.181 1.00 22.22 89 MET A N 1
ATOM 723 C CA . MET A 1 89 ? -3.449 3.459 -19.638 1.00 24.07 89 MET A CA 1
ATOM 724 C C . MET A 1 89 ? -3.371 3.369 -21.155 1.00 23.86 89 MET A C 1
ATOM 725 O O . MET A 1 89 ? -2.759 2.435 -21.691 1.00 21.39 89 MET A O 1
ATOM 730 N N . SER A 1 90 ? -4.013 4.307 -21.858 1.00 23.81 90 SER A N 1
ATOM 731 C CA . SER A 1 90 ? -3.910 4.358 -23.314 1.00 23.29 90 SER A CA 1
ATOM 732 C C . SER A 1 90 ? -2.494 4.695 -23.755 1.00 21.72 90 SER A C 1
ATOM 733 O O . SER A 1 90 ? -2.024 4.203 -24.789 1.00 18.69 90 SER A O 1
ATOM 736 N N . ASP A 1 91 ? -1.817 5.559 -22.995 1.00 19.20 91 ASP A N 1
ATOM 737 C CA . ASP A 1 91 ? -0.428 5.885 -23.288 1.00 22.95 91 ASP A CA 1
ATOM 738 C C . ASP A 1 91 ? 0.446 4.645 -23.200 1.00 21.45 91 ASP A C 1
ATOM 739 O O . ASP A 1 91 ? 1.393 4.493 -23.977 1.00 20.68 91 ASP A O 1
ATOM 744 N N . ILE A 1 92 ? 0.144 3.751 -22.251 1.00 20.11 92 ILE A N 1
ATOM 745 C CA . ILE A 1 92 ? 0.873 2.490 -22.134 1.00 18.96 92 ILE A CA 1
ATOM 746 C C . ILE A 1 92 ? 0.499 1.542 -23.260 1.00 19.37 92 ILE A C 1
ATOM 747 O O . ILE A 1 92 ? 1.380 0.952 -23.896 1.00 17.37 92 ILE A O 1
ATOM 752 N N . ASP A 1 93 ? -0.815 1.353 -23.471 1.00 18.09 93 ASP A N 1
ATOM 753 C CA . ASP A 1 93 ? -1.327 0.519 -24.554 1.00 21.73 93 ASP A CA 1
ATOM 754 C C . ASP A 1 93 ? -0.609 0.818 -25.865 1.00 17.14 93 ASP A C 1
ATOM 755 O O . ASP A 1 93 ? -0.285 -0.094 -26.632 1.00 19.70 93 ASP A O 1
ATOM 760 N N . SER A 1 94 ? -0.374 2.105 -26.139 1.00 18.97 94 SER A N 1
ATOM 761 C CA . SER A 1 94 ? 0.228 2.533 -27.403 1.00 18.41 94 SER A CA 1
ATOM 762 C C . SER A 1 94 ? 1.542 1.813 -27.691 1.00 17.41 94 SER A C 1
ATOM 763 O O . SER A 1 94 ? 1.816 1.430 -28.832 1.00 17.36 94 SER A O 1
ATOM 766 N N . TYR A 1 95 ? 2.363 1.597 -26.658 1.00 17.02 95 TYR A N 1
ATOM 767 C CA . TYR A 1 95 ? 3.635 0.913 -26.874 1.00 18.07 95 TYR A CA 1
ATOM 768 C C . TYR A 1 95 ? 3.446 -0.527 -27.325 1.00 17.71 95 TYR A C 1
ATOM 769 O O . TYR A 1 95 ? 4.305 -1.076 -28.028 1.00 19.77 95 TYR A O 1
ATOM 778 N N . TYR A 1 96 ? 2.371 -1.174 -26.881 1.00 18.63 96 TYR A N 1
ATOM 779 C CA . TYR A 1 96 ? 2.119 -2.570 -27.206 1.00 18.01 96 TYR A CA 1
ATOM 780 C C . TYR A 1 96 ? 1.331 -2.712 -28.501 1.00 17.74 96 TYR A C 1
ATOM 781 O O . TYR A 1 96 ? 1.545 -3.657 -29.257 1.00 20.08 96 TYR A O 1
ATOM 790 N N . ASP A 1 97 ? 0.422 -1.783 -28.757 1.00 18.40 97 ASP A N 1
ATOM 791 C CA . ASP A 1 97 ? -0.488 -1.911 -29.885 1.00 23.19 97 ASP A CA 1
ATOM 792 C C . ASP A 1 97 ? 0.048 -1.265 -31.159 1.00 19.58 97 ASP A C 1
ATOM 793 O O . ASP A 1 97 ? -0.339 -1.669 -32.255 1.00 22.62 97 ASP A O 1
ATOM 798 N N . SER A 1 98 ? 0.946 -0.289 -31.052 1.00 20.31 98 SER A N 1
ATOM 799 C CA . SER A 1 98 ? 1.369 0.441 -32.242 1.00 20.81 98 SER A CA 1
ATOM 800 C C . SER A 1 98 ? 2.386 -0.312 -33.093 1.00 21.10 98 SER A C 1
ATOM 801 O O . SER A 1 98 ? 2.705 0.150 -34.187 1.00 23.81 98 SER A O 1
ATOM 804 N N . ILE A 1 99 ? 2.941 -1.428 -32.615 1.00 19.31 99 ILE A N 1
ATOM 805 C CA . ILE A 1 99 ? 3.966 -2.123 -33.386 1.00 19.76 99 ILE A CA 1
ATOM 806 C C . ILE A 1 99 ? 3.396 -3.148 -34.344 1.00 20.79 99 ILE A C 1
ATOM 807 O O . ILE A 1 99 ? 4.165 -3.841 -35.019 1.00 21.01 99 ILE A O 1
ATOM 812 N N . SER A 1 100 ? 2.079 -3.287 -34.416 1.00 21.69 100 SER A N 1
ATOM 813 C CA . SER A 1 100 ? 1.478 -4.289 -35.285 1.00 24.94 100 SER A CA 1
ATOM 814 C C . SER A 1 100 ? 0.755 -3.674 -36.486 1.00 27.83 100 SER A C 1
ATOM 815 O O . SER A 1 100 ? -0.031 -4.353 -37.146 1.00 25.15 100 SER A O 1
ATOM 818 N N . LYS A 1 101 ? 1.007 -2.400 -36.780 1.00 22.89 101 LYS A N 1
ATOM 819 C CA . LYS A 1 101 ? 0.510 -1.807 -38.009 1.00 24.68 101 LYS A CA 1
ATOM 820 C C . LYS A 1 101 ? 1.176 -2.472 -39.218 1.00 24.37 101 LYS A C 1
ATOM 821 O O . LYS A 1 101 ? 2.233 -3.097 -39.101 1.00 20.94 101 LYS A O 1
ATOM 827 N N . ASP A 1 102 ? 0.522 -2.369 -40.382 1.00 22.28 102 ASP A N 1
ATOM 828 C CA . ASP A 1 102 ? 1.106 -2.892 -41.617 1.00 23.64 102 ASP A CA 1
ATOM 829 C C . ASP A 1 102 ? 2.514 -2.334 -41.794 1.00 24.34 102 ASP A C 1
ATOM 830 O O . ASP A 1 102 ? 2.732 -1.129 -41.657 1.00 23.25 102 ASP A O 1
ATOM 835 N N . GLN A 1 103 ? 3.472 -3.213 -42.081 1.00 22.48 103 GLN A N 1
ATOM 836 C CA . GLN A 1 103 ? 4.870 -2.796 -42.140 1.00 22.77 103 GLN A CA 1
ATOM 837 C C . GLN A 1 103 ? 5.604 -3.6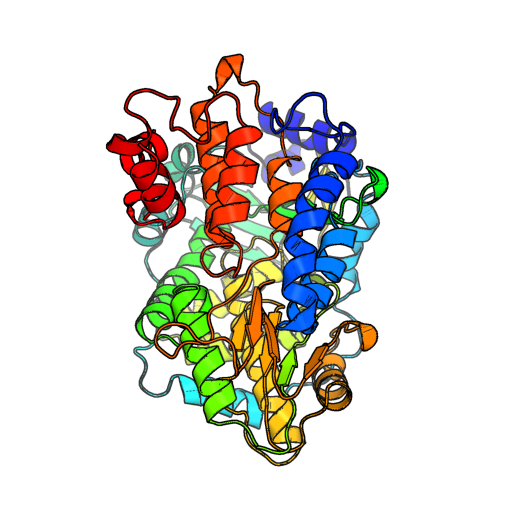00 -43.203 1.00 24.47 103 GLN A C 1
ATOM 838 O O . GLN A 1 103 ? 5.678 -4.829 -43.123 1.00 24.03 103 GLN A O 1
ATOM 844 N N . VAL A 1 104 ? 6.143 -2.906 -44.199 1.00 20.13 104 VAL A N 1
ATOM 845 C CA . VAL A 1 104 ? 6.882 -3.552 -45.282 1.00 24.32 104 VAL A CA 1
ATOM 846 C C . VAL A 1 104 ? 8.378 -3.535 -44.990 1.00 21.15 104 VAL A C 1
ATOM 847 O O . VAL A 1 104 ? 8.862 -2.683 -44.236 1.00 19.58 104 VAL A O 1
ATOM 851 N N . PRO A 1 105 ? 9.142 -4.462 -45.561 1.00 23.41 105 PRO A N 1
ATOM 852 C CA . PRO A 1 105 ? 10.593 -4.493 -45.322 1.00 23.75 105 PRO A CA 1
ATOM 853 C C . PRO A 1 105 ? 11.275 -3.251 -45.873 1.00 23.38 105 PRO A C 1
ATOM 854 O O . PRO A 1 105 ? 10.753 -2.564 -46.754 1.00 22.24 105 PRO A O 1
ATOM 858 N N . PHE A 1 106 ? 12.465 -2.976 -45.343 1.00 19.94 106 PHE A N 1
ATOM 859 C CA . PHE A 1 106 ? 13.274 -1.851 -45.794 1.00 23.20 106 PHE A CA 1
ATOM 860 C C . PHE A 1 106 ? 14.027 -2.221 -47.067 1.00 22.62 106 PHE A C 1
ATOM 861 O O . PHE A 1 106 ? 14.410 -3.375 -47.263 1.00 22.79 106 PHE A O 1
ATOM 869 N N . ASP A 1 107 ? 14.249 -1.223 -47.930 1.00 22.74 107 ASP A N 1
ATOM 870 C CA . ASP A 1 107 ? 15.079 -1.436 -49.118 1.00 21.25 107 ASP A CA 1
ATOM 871 C C . ASP A 1 107 ? 16.505 -1.795 -48.719 1.00 23.18 107 ASP A C 1
ATOM 872 O O . ASP A 1 107 ? 17.166 -1.046 -47.997 1.00 21.61 107 ASP A O 1
ATOM 877 N N . THR A 1 108 ? 16.977 -2.941 -49.210 1.00 21.00 108 THR A N 1
ATOM 878 C CA . THR A 1 108 ? 18.349 -3.375 -48.966 1.00 23.19 108 THR A CA 1
ATOM 879 C C . THR A 1 108 ? 19.376 -2.332 -49.415 1.00 25.90 108 THR A C 1
ATOM 880 O O . THR A 1 108 ? 20.434 -2.181 -48.786 1.00 24.40 108 THR A O 1
ATOM 884 N N . LYS A 1 109 ? 19.081 -1.601 -50.500 1.00 24.13 109 LYS A N 1
ATOM 885 C CA . LYS A 1 109 ? 20.010 -0.583 -50.989 1.00 25.36 109 LYS A CA 1
ATOM 886 C C . LYS A 1 109 ? 20.151 0.564 -49.994 1.00 23.03 109 LYS A C 1
ATOM 887 O O . LYS A 1 109 ? 21.236 1.144 -49.849 1.00 18.64 109 LYS A O 1
ATOM 893 N N . ALA A 1 110 ? 19.060 0.917 -49.312 1.00 18.73 110 ALA A N 1
ATOM 894 C CA . ALA A 1 110 ? 19.138 1.978 -48.309 1.00 19.10 110 ALA A CA 1
ATOM 895 C C . ALA A 1 110 ? 19.973 1.550 -47.101 1.00 19.54 110 ALA A C 1
ATOM 896 O O . ALA A 1 110 ? 20.702 2.368 -46.518 1.00 18.55 110 ALA A O 1
ATOM 898 N N . ILE A 1 111 ? 19.868 0.281 -46.708 1.00 17.95 111 ILE A N 1
ATOM 899 C CA . ILE A 1 111 ? 20.675 -0.239 -45.608 1.00 17.69 111 ILE A CA 1
ATOM 900 C C . ILE A 1 111 ? 22.154 -0.215 -45.981 1.00 22.59 111 ILE A C 1
ATOM 901 O O . ILE A 1 111 ? 23.007 0.162 -45.168 1.00 20.15 111 ILE A O 1
ATOM 906 N N . SER A 1 112 ? 22.481 -0.596 -47.229 1.00 18.29 112 SER A N 1
ATOM 907 C CA . SER A 1 112 ? 23.861 -0.489 -47.702 1.00 24.56 112 SER A CA 1
ATOM 908 C C . SER A 1 112 ? 24.341 0.958 -47.715 1.00 18.71 112 SER A C 1
ATOM 909 O O . SER A 1 112 ? 25.502 1.232 -47.402 1.00 21.48 112 SER A O 1
ATOM 912 N N . ALA A 1 113 ? 23.482 1.888 -48.138 1.00 17.45 113 ALA A N 1
ATOM 913 C CA . ALA A 1 113 ? 23.865 3.297 -48.140 1.00 21.41 113 ALA A CA 1
ATOM 914 C C . ALA A 1 113 ? 24.207 3.771 -46.727 1.00 19.90 113 ALA A C 1
ATOM 915 O O . ALA A 1 113 ? 25.208 4.468 -46.512 1.00 18.56 113 ALA A O 1
ATOM 917 N N . ALA A 1 114 ? 23.410 3.371 -45.743 1.00 17.37 114 ALA A N 1
ATOM 918 C CA . ALA A 1 114 ? 23.687 3.782 -44.369 1.00 18.86 114 ALA A CA 1
ATOM 919 C C . ALA A 1 114 ? 25.026 3.230 -43.892 1.00 19.90 114 ALA A C 1
ATOM 920 O O . ALA A 1 114 ? 25.824 3.948 -43.273 1.00 21.59 114 ALA A O 1
ATOM 922 N N . LYS A 1 115 ? 25.286 1.946 -44.172 1.00 19.67 115 LYS A N 1
ATOM 923 C CA . LYS A 1 115 ? 26.550 1.321 -43.783 1.00 22.29 115 LYS A CA 1
ATOM 924 C C . LYS A 1 115 ? 27.733 2.021 -44.437 1.00 23.17 115 LYS A C 1
ATOM 925 O O . LYS A 1 115 ? 28.810 2.133 -43.841 1.00 19.97 115 LYS A O 1
ATOM 931 N N . SER A 1 116 ? 27.556 2.472 -45.681 1.00 22.92 116 SER A N 1
ATOM 932 C CA . SER A 1 116 ? 28.657 3.085 -46.411 1.00 23.91 116 SER A CA 1
ATOM 933 C C . SER A 1 116 ? 29.134 4.362 -45.745 1.00 23.70 116 SER A C 1
ATOM 934 O O . SER A 1 116 ? 30.304 4.726 -45.887 1.00 25.02 116 SER A O 1
ATOM 937 N N . GLU A 1 117 ? 28.254 5.060 -45.019 1.00 25.31 117 GLU A N 1
ATOM 938 C CA . GLU A 1 117 ? 28.691 6.289 -44.365 1.00 24.78 117 GLU A CA 1
ATOM 939 C C . GLU A 1 117 ? 29.749 6.044 -43.298 1.00 23.83 117 GLU A C 1
ATOM 940 O O . GLU A 1 117 ? 30.455 6.980 -42.935 1.00 24.19 117 GLU A O 1
ATOM 946 N N . TRP A 1 118 ? 29.875 4.823 -42.777 1.00 25.04 118 TRP A N 1
ATOM 947 C CA . TRP A 1 118 ? 30.923 4.533 -41.805 1.00 27.81 118 TRP A CA 1
ATOM 948 C C . TRP A 1 118 ? 31.942 3.511 -42.314 1.00 28.78 118 TRP A C 1
ATOM 949 O O . TRP A 1 118 ? 32.574 2.813 -41.517 1.00 33.82 118 TRP A O 1
ATOM 960 N N . LYS A 1 119 ? 32.120 3.426 -43.630 1.00 29.90 119 LYS A N 1
ATOM 961 C CA . LYS A 1 119 ? 33.232 2.685 -44.207 1.00 33.80 119 LYS A CA 1
ATOM 962 C C . LYS A 1 119 ? 34.550 3.115 -43.576 1.00 34.10 119 LYS A C 1
ATOM 963 O O . LYS A 1 119 ? 34.825 4.306 -43.439 1.00 33.48 119 LYS A O 1
ATOM 969 N N . GLY A 1 120 ? 35.372 2.138 -43.207 1.00 37.52 120 GLY A N 1
ATOM 970 C CA . GLY A 1 120 ? 36.679 2.422 -42.662 1.00 41.04 120 GLY A CA 1
ATOM 971 C C . GLY A 1 120 ? 36.702 2.796 -41.198 1.00 41.46 120 GLY A C 1
ATOM 972 O O . GLY A 1 120 ? 37.795 2.885 -40.619 1.00 41.18 120 GLY A O 1
ATOM 973 N N . VAL A 1 121 ? 35.539 3.031 -40.584 1.00 38.47 121 VAL A N 1
ATOM 974 C CA . VAL A 1 121 ? 35.480 3.286 -39.150 1.00 38.38 121 VAL A CA 1
ATOM 975 C C . VAL A 1 121 ? 36.051 2.103 -38.368 1.00 37.53 121 VAL A C 1
ATOM 976 O O . VAL A 1 121 ? 35.961 0.942 -38.786 1.00 36.73 121 VAL A O 1
ATOM 980 N N . SER A 1 122 ? 36.665 2.412 -37.230 1.00 34.10 122 SER A N 1
ATOM 981 C CA . SER A 1 122 ? 37.114 1.377 -36.315 1.00 36.39 122 SER A CA 1
ATOM 982 C C . SER A 1 122 ? 35.895 0.633 -35.776 1.00 35.53 122 SER A C 1
ATOM 983 O O . SER A 1 122 ? 35.029 1.234 -35.127 1.00 32.54 122 SER A O 1
ATOM 986 N N . ARG A 1 123 ? 35.814 -0.665 -36.063 1.00 29.86 123 ARG A N 1
ATOM 987 C CA . ARG A 1 123 ? 34.692 -1.462 -35.589 1.00 30.02 123 ARG A CA 1
ATOM 988 C C . ARG A 1 123 ? 34.612 -1.422 -34.067 1.00 29.29 123 ARG A C 1
ATOM 989 O O . ARG A 1 123 ? 35.623 -1.345 -33.367 1.00 28.45 123 ARG A O 1
ATOM 997 N N . LEU A 1 124 ? 33.388 -1.478 -33.557 1.00 25.75 124 LEU A N 1
ATOM 998 C CA . LEU A 1 124 ? 33.157 -1.296 -32.138 1.00 27.86 124 LEU A CA 1
ATOM 999 C C . LEU A 1 124 ? 33.413 -2.598 -31.400 1.00 26.32 124 LEU A C 1
ATOM 1000 O O . LEU A 1 124 ? 33.108 -3.685 -31.893 1.00 27.04 124 LEU A O 1
ATOM 1005 N N . ARG A 1 125 ? 33.973 -2.487 -30.210 1.00 24.91 125 ARG A N 1
ATOM 1006 C CA . ARG A 1 125 ? 34.050 -3.623 -29.316 1.00 24.36 125 ARG A CA 1
ATOM 1007 C C . ARG A 1 125 ? 33.328 -3.254 -28.034 1.00 20.35 125 ARG A C 1
ATOM 1008 O O . ARG A 1 125 ? 33.259 -2.076 -27.659 1.00 23.53 125 ARG A O 1
ATOM 1016 N N . LEU A 1 126 ? 32.769 -4.266 -27.382 1.00 23.16 126 LEU A N 1
ATOM 1017 C CA . LEU A 1 126 ? 32.073 -4.039 -26.127 1.00 22.19 126 LEU A CA 1
ATOM 1018 C C . LEU A 1 126 ? 33.049 -3.529 -25.082 1.00 25.15 126 LEU A C 1
ATOM 1019 O O . LEU A 1 126 ? 34.144 -4.071 -24.925 1.00 27.76 126 LEU A O 1
ATOM 1024 N N . ARG A 1 127 ? 32.659 -2.477 -24.383 1.00 20.76 127 ARG A N 1
ATOM 1025 C CA . ARG A 1 127 ? 33.386 -2.118 -23.183 1.00 26.92 127 ARG A CA 1
ATOM 1026 C C . ARG A 1 127 ? 33.017 -3.087 -22.059 1.00 29.85 127 ARG A C 1
ATOM 1027 O O . ARG A 1 127 ? 31.973 -3.738 -22.094 1.00 26.57 127 ARG A O 1
ATOM 1035 N N . SER A 1 128 ? 33.893 -3.195 -21.059 1.00 30.20 128 SER A N 1
ATOM 1036 C CA . SER A 1 128 ? 33.590 -4.084 -19.945 1.00 31.13 128 SER A CA 1
ATOM 1037 C C . SER A 1 128 ? 32.520 -3.459 -19.058 1.00 26.41 128 SER A C 1
ATOM 1038 O O . SER A 1 128 ? 32.308 -2.242 -19.062 1.00 27.93 128 SER A O 1
ATOM 1041 N N . GLU A 1 129 ? 31.845 -4.308 -18.279 1.00 28.92 129 GLU A N 1
ATOM 1042 C CA . GLU A 1 129 ? 30.829 -3.793 -17.369 1.00 26.70 129 GLU A CA 1
ATOM 1043 C C . GLU A 1 129 ? 31.420 -2.771 -16.403 1.00 25.42 129 GLU A C 1
ATOM 1044 O O . GLU A 1 129 ? 30.803 -1.735 -16.134 1.00 24.14 129 GLU A O 1
ATOM 1050 N N . VAL A 1 130 ? 32.629 -3.024 -15.902 1.00 30.97 130 VAL A N 1
ATOM 1051 C CA . VAL A 1 130 ? 33.235 -2.109 -14.936 1.00 27.23 130 VAL A CA 1
ATOM 1052 C C . VAL A 1 130 ? 33.531 -0.766 -15.586 1.00 26.14 130 VAL A C 1
ATOM 1053 O O . VAL A 1 130 ? 33.227 0.296 -15.027 1.00 30.07 130 VAL A O 1
ATOM 1057 N N . ASN A 1 131 ? 34.158 -0.792 -16.765 1.00 30.70 131 ASN A N 1
ATOM 1058 C CA . ASN A 1 131 ? 34.481 0.458 -17.447 1.00 34.12 131 ASN A CA 1
ATOM 1059 C C . ASN A 1 131 ? 33.213 1.212 -17.823 1.00 32.20 131 ASN A C 1
ATOM 1060 O O . ASN A 1 131 ? 33.143 2.441 -17.680 1.00 30.83 131 ASN A O 1
ATOM 1065 N N . THR A 1 132 ? 32.183 0.479 -18.258 1.00 28.49 132 THR A N 1
ATOM 1066 C CA . THR A 1 132 ? 30.908 1.099 -18.606 1.00 28.37 132 THR A CA 1
ATOM 1067 C C . THR A 1 132 ? 30.273 1.780 -17.400 1.00 28.61 132 THR A C 1
ATOM 1068 O O . THR A 1 132 ? 29.831 2.932 -17.484 1.00 27.99 132 THR A O 1
ATOM 1072 N N . VAL A 1 133 ? 30.193 1.068 -16.274 1.00 25.20 133 VAL A N 1
ATOM 1073 C CA . VAL A 1 133 ? 29.641 1.655 -15.055 1.00 27.78 133 VAL A CA 1
ATOM 1074 C C . VAL A 1 133 ? 30.425 2.901 -14.656 1.00 24.84 133 VAL A C 1
ATOM 1075 O O . VAL A 1 133 ? 29.845 3.887 -14.192 1.00 23.39 133 VAL A O 1
ATOM 1079 N N . ALA A 1 134 ? 31.751 2.872 -14.829 1.00 26.98 134 ALA A N 1
ATOM 1080 C CA . ALA A 1 134 ? 32.595 3.990 -14.408 1.00 29.26 134 ALA A CA 1
ATOM 1081 C C . ALA A 1 134 ? 32.186 5.290 -15.087 1.00 34.48 134 ALA A C 1
ATOM 1082 O O . ALA A 1 134 ? 32.281 6.370 -14.491 1.00 36.03 134 ALA A O 1
ATOM 1084 N N . VAL A 1 135 ? 31.712 5.217 -16.327 1.00 34.55 135 VAL A N 1
ATOM 1085 C CA . VAL A 1 135 ? 31.411 6.465 -17.017 1.00 35.03 135 VAL A CA 1
ATOM 1086 C C . VAL A 1 135 ? 29.915 6.788 -17.020 1.00 34.05 135 VAL A C 1
ATOM 1087 O O . VAL A 1 135 ? 29.537 7.904 -17.384 1.00 36.92 135 VAL A O 1
ATOM 1091 N N . MET A 1 136 ? 29.059 5.852 -16.589 1.00 31.92 136 MET A N 1
ATOM 1092 C CA . MET A 1 136 ? 27.623 6.093 -16.500 1.00 33.83 136 MET A CA 1
ATOM 1093 C C . MET A 1 136 ? 27.288 7.139 -15.443 1.00 37.67 136 MET A C 1
ATOM 1094 O O . MET A 1 136 ? 28.033 7.352 -14.480 1.00 34.75 136 MET A O 1
ATOM 1099 N N . LYS A 1 137 ? 26.119 7.760 -15.612 1.00 31.34 137 LYS A N 1
ATOM 1100 C CA . LYS A 1 137 ? 25.511 8.510 -14.522 1.00 37.75 137 LYS A CA 1
ATOM 1101 C C . LYS A 1 137 ? 25.133 7.552 -13.402 1.00 38.64 137 LYS A C 1
ATOM 1102 O O . LYS A 1 137 ? 24.445 6.556 -13.630 1.00 37.02 137 LYS A O 1
ATOM 1108 N N . LYS A 1 138 ? 25.594 7.839 -12.187 1.00 37.83 138 LYS A N 1
ATOM 1109 C CA . LYS A 1 138 ? 25.282 6.964 -11.067 1.00 33.43 138 LYS A CA 1
ATOM 1110 C C . LYS A 1 138 ? 24.470 7.694 -10.004 1.00 38.25 138 LYS A C 1
ATOM 1111 O O . LYS A 1 138 ? 24.187 7.130 -8.937 1.00 33.62 138 LYS A O 1
ATOM 1117 N N . SER A 1 139 ? 24.039 8.913 -10.305 1.00 35.55 139 SER A N 1
ATOM 1118 C CA . SER A 1 139 ? 22.980 9.598 -9.584 1.00 40.85 139 SER A CA 1
ATOM 1119 C C . SER A 1 139 ? 21.590 9.109 -9.962 1.00 37.33 139 SER A C 1
ATOM 1120 O O . SER A 1 139 ? 20.633 9.372 -9.216 1.00 39.73 139 SER A O 1
ATOM 1123 N N . THR A 1 140 ? 21.439 8.429 -11.095 1.00 34.56 140 THR A N 1
ATOM 1124 C CA . THR A 1 140 ? 20.097 8.109 -11.533 1.00 34.61 140 THR A CA 1
ATOM 1125 C C . THR A 1 140 ? 19.567 6.885 -10.781 1.00 32.82 140 THR A C 1
ATOM 1126 O O . THR A 1 140 ? 20.300 6.155 -10.098 1.00 29.26 140 THR A O 1
ATOM 1130 N N . ASN A 1 141 ? 18.255 6.712 -10.875 1.00 29.81 141 ASN A N 1
ATOM 1131 C CA . ASN A 1 141 ? 17.589 5.606 -10.215 1.00 30.32 141 ASN A CA 1
ATOM 1132 C C . ASN A 1 141 ? 18.024 4.284 -10.840 1.00 25.00 141 ASN A C 1
ATOM 1133 O O . ASN A 1 141 ? 18.110 4.154 -12.064 1.00 26.32 141 ASN A O 1
ATOM 1138 N N . SER A 1 142 ? 18.331 3.307 -9.991 1.00 20.27 142 SER A N 1
ATOM 1139 C CA . SER A 1 142 ? 18.818 2.013 -10.451 1.00 20.21 142 SER A CA 1
ATOM 1140 C C . SER A 1 142 ? 17.716 1.125 -11.005 1.00 17.71 142 SER A C 1
ATOM 1141 O O . SER A 1 142 ? 18.007 0.010 -11.452 1.00 16.62 142 SER A O 1
ATOM 1144 N N . GLY A 1 143 ? 16.469 1.579 -10.970 1.00 17.38 143 GLY A N 1
ATOM 1145 C CA . GLY A 1 143 ? 15.358 0.764 -11.386 1.00 18.50 143 GLY A CA 1
ATOM 1146 C C . GLY A 1 143 ? 15.291 -0.563 -10.637 1.00 21.24 143 GLY A C 1
ATOM 1147 O O . GLY A 1 143 ? 15.730 -0.712 -9.483 1.00 18.32 143 GLY A O 1
ATOM 1148 N N . SER A 1 144 ? 14.734 -1.537 -11.327 1.00 17.66 144 SER A N 1
ATOM 1149 C CA . SER A 1 144 ? 14.616 -2.907 -10.864 1.00 17.60 144 SER A CA 1
ATOM 1150 C C . SER A 1 144 ? 16.008 -3.521 -10.613 1.00 15.40 144 SER A C 1
ATOM 1151 O O . SER A 1 144 ? 16.908 -3.323 -11.428 1.00 15.83 144 SER A O 1
ATOM 1154 N N . PRO A 1 145 ? 16.207 -4.244 -9.485 1.00 19.28 145 PRO A N 1
ATOM 1155 C CA . PRO A 1 145 ? 15.304 -4.505 -8.360 1.00 16.99 145 PRO A CA 1
ATOM 1156 C C . PRO A 1 145 ? 15.414 -3.558 -7.153 1.00 16.84 145 PRO A C 1
ATOM 1157 O O . PRO A 1 145 ? 14.498 -3.520 -6.327 1.00 18.76 145 PRO A O 1
ATOM 1161 N N . TYR A 1 146 ? 16.514 -2.828 -7.023 1.00 16.09 146 TYR A N 1
ATOM 1162 C CA . TYR A 1 146 ? 16.744 -2.072 -5.796 1.00 18.94 146 TYR A CA 1
ATOM 1163 C C . TYR A 1 146 ? 16.052 -0.719 -5.770 1.00 21.30 146 TYR A C 1
ATOM 1164 O O . TYR A 1 146 ? 15.772 -0.219 -4.681 1.00 20.00 146 TYR A O 1
ATOM 1173 N N . PHE A 1 147 ? 15.778 -0.112 -6.922 1.00 18.32 147 PHE A N 1
ATOM 1174 C CA . PHE A 1 147 ? 15.116 1.197 -6.968 1.00 21.93 147 PHE A CA 1
ATOM 1175 C C . PHE A 1 147 ? 15.795 2.208 -6.034 1.00 21.26 147 PHE A C 1
ATOM 1176 O O . PHE A 1 147 ? 15.150 2.900 -5.242 1.00 23.50 147 PHE A O 1
ATOM 1184 N N . SER A 1 148 ? 17.117 2.274 -6.125 1.00 19.80 148 SER A N 1
ATOM 1185 C CA . SER A 1 148 ? 17.929 3.213 -5.367 1.00 25.66 148 SER A CA 1
ATOM 1186 C C . SER A 1 148 ? 18.756 4.036 -6.338 1.00 23.81 148 SER A C 1
ATOM 1187 O O . SER A 1 148 ? 18.611 3.930 -7.561 1.00 24.94 148 SER A O 1
ATOM 1190 N N . LYS A 1 149 ? 19.639 4.861 -5.788 1.00 26.24 149 LYS A N 1
ATOM 1191 C CA . LYS A 1 149 ? 20.651 5.498 -6.616 1.00 28.35 149 LYS A CA 1
ATOM 1192 C C . LYS A 1 149 ? 21.658 4.450 -7.069 1.00 26.82 149 LYS A C 1
ATOM 1193 O O . LYS A 1 149 ? 22.097 3.615 -6.271 1.00 25.20 149 LYS A O 1
ATOM 1199 N N . ARG A 1 150 ? 21.992 4.485 -8.363 1.00 25.21 150 ARG A N 1
ATOM 1200 C CA . ARG A 1 150 ? 22.944 3.544 -8.941 1.00 24.83 150 ARG A CA 1
ATOM 1201 C C . ARG A 1 150 ? 24.207 3.433 -8.099 1.00 29.69 150 ARG A C 1
ATOM 1202 O O . ARG A 1 150 ? 24.726 2.328 -7.873 1.00 23.05 150 ARG A O 1
ATOM 1210 N N . LYS A 1 151 ? 24.719 4.579 -7.644 1.00 28.81 151 LYS A N 1
ATOM 1211 C CA . LYS A 1 151 ? 25.973 4.620 -6.904 1.00 29.82 151 LYS A CA 1
ATOM 1212 C C . LYS A 1 151 ? 25.945 3.650 -5.727 1.00 26.72 151 LYS A C 1
ATOM 1213 O O . LYS A 1 151 ? 26.937 2.970 -5.441 1.00 28.26 151 LYS A O 1
ATOM 1219 N N . ALA A 1 152 ? 24.783 3.532 -5.077 1.00 26.44 152 ALA A N 1
ATOM 1220 C CA . ALA A 1 152 ? 24.625 2.730 -3.875 1.00 23.40 152 ALA A CA 1
ATOM 1221 C C . ALA A 1 152 ? 24.628 1.228 -4.139 1.00 27.05 152 ALA A C 1
ATOM 1222 O O . ALA A 1 152 ? 24.834 0.452 -3.203 1.00 24.66 152 ALA A O 1
ATOM 1224 N N . VAL A 1 153 ? 24.373 0.785 -5.370 1.00 22.69 153 VAL A N 1
ATOM 1225 C CA . VAL A 1 153 ? 24.093 -0.625 -5.617 1.00 19.39 153 VAL A CA 1
ATOM 1226 C C . VAL A 1 153 ? 25.030 -1.239 -6.652 1.00 21.07 153 VAL A C 1
ATOM 1227 O O . VAL A 1 153 ? 24.797 -2.362 -7.101 1.00 20.42 153 VAL A O 1
ATOM 1231 N N . VAL A 1 154 ? 26.102 -0.536 -7.021 1.00 20.46 154 VAL A N 1
ATOM 1232 C CA . VAL A 1 154 ? 27.010 -1.046 -8.051 1.00 22.69 154 VAL A CA 1
ATOM 1233 C C . VAL A 1 154 ? 27.531 -2.426 -7.669 1.00 26.46 154 VAL A C 1
ATOM 1234 O O . VAL A 1 154 ? 27.514 -3.368 -8.481 1.00 22.12 154 VAL A O 1
ATOM 1238 N N . SER A 1 155 ? 27.982 -2.572 -6.412 1.00 20.78 155 SER A N 1
ATOM 1239 C CA . SER A 1 155 ? 28.619 -3.817 -6.006 1.00 25.39 155 SER A CA 1
ATOM 1240 C C . SER A 1 155 ? 27.616 -4.960 -5.970 1.00 23.20 155 SER A C 1
ATOM 1241 O O . SER A 1 155 ? 27.997 -6.118 -6.140 1.00 27.71 155 SER A O 1
ATOM 1244 N N . LYS A 1 156 ? 26.341 -4.658 -5.758 1.00 19.30 156 LYS A N 1
ATOM 1245 C CA . LYS A 1 156 ? 25.299 -5.677 -5.801 1.00 20.75 156 LYS A CA 1
ATOM 1246 C C . LYS A 1 156 ? 24.833 -5.998 -7.218 1.00 25.01 156 LYS A C 1
ATOM 1247 O O . LYS A 1 156 ? 24.101 -6.975 -7.408 1.00 22.86 156 LYS A O 1
ATOM 1253 N N . THR A 1 157 ? 25.220 -5.195 -8.208 1.00 22.66 157 THR A N 1
ATOM 1254 C CA . THR A 1 157 ? 24.689 -5.315 -9.559 1.00 22.74 157 THR A CA 1
ATOM 1255 C C . THR A 1 157 ? 25.639 -6.039 -10.500 1.00 20.40 157 THR A C 1
ATOM 1256 O O . THR A 1 157 ? 25.213 -6.918 -11.257 1.00 22.85 157 THR A O 1
ATOM 1260 N N . ILE A 1 158 ? 26.917 -5.686 -10.476 1.00 20.75 158 ILE A N 1
ATOM 1261 C CA . ILE A 1 158 ? 27.881 -6.316 -11.375 1.00 21.29 158 ILE A CA 1
ATOM 1262 C C . ILE A 1 158 ? 28.723 -7.365 -10.633 1.00 23.45 158 ILE A C 1
ATOM 1263 O O . ILE A 1 158 ? 28.938 -7.237 -9.443 1.00 21.88 158 ILE A O 1
ATOM 1268 N N . PRO A 1 159 ? 29.192 -8.410 -11.340 1.00 26.14 159 PRO A N 1
ATOM 1269 C CA . PRO A 1 159 ? 28.919 -8.654 -12.757 1.00 24.07 159 PRO A CA 1
ATOM 1270 C C . PRO A 1 159 ? 27.480 -9.103 -12.978 1.00 25.21 159 PRO A C 1
ATOM 1271 O O . PRO A 1 159 ? 26.873 -9.703 -12.080 1.00 21.77 159 PRO A O 1
ATOM 1275 N N . CYS A 1 160 ? 26.931 -8.790 -14.146 1.00 20.04 160 CYS A N 1
ATOM 1276 C CA . CYS A 1 160 ? 25.543 -9.096 -14.435 1.00 23.51 160 CYS A CA 1
ATOM 1277 C C . CYS A 1 160 ? 25.416 -9.693 -15.831 1.00 24.46 160 CYS A C 1
ATOM 1278 O O . CYS A 1 160 ? 26.256 -9.484 -16.705 1.00 23.86 160 CYS A O 1
ATOM 1281 N N . ASP A 1 161 ? 24.349 -10.468 -15.996 1.00 22.01 161 ASP A N 1
ATOM 1282 C CA . ASP A 1 161 ? 23.981 -11.117 -17.245 1.00 20.33 161 ASP A CA 1
ATOM 1283 C C . ASP A 1 161 ? 22.477 -10.958 -17.362 1.00 21.73 161 ASP A C 1
ATOM 1284 O O . ASP A 1 161 ? 21.760 -11.292 -16.414 1.00 19.79 161 ASP A O 1
ATOM 1289 N N . VAL A 1 162 ? 21.996 -10.403 -18.479 1.00 16.73 162 VAL A N 1
ATOM 1290 C CA . VAL A 1 162 ? 20.566 -10.184 -18.681 1.00 15.66 162 VAL A CA 1
ATOM 1291 C C . VAL A 1 162 ? 20.145 -10.807 -20.006 1.00 18.21 162 VAL A C 1
ATOM 1292 O O . VAL A 1 162 ? 20.909 -10.788 -20.975 1.00 18.30 162 VAL A O 1
ATOM 1296 N N . TYR A 1 163 ? 18.938 -11.372 -20.045 1.00 16.68 163 TYR A N 1
ATOM 1297 C CA . TYR A 1 163 ? 18.426 -11.956 -21.279 1.00 19.75 163 TYR A CA 1
ATOM 1298 C C . TYR A 1 163 ? 16.944 -12.228 -21.114 1.00 20.83 163 TYR A C 1
ATOM 1299 O O . TYR A 1 163 ? 16.452 -12.348 -19.990 1.00 20.06 163 TYR A O 1
ATOM 1308 N N . MET A 1 164 ? 16.240 -12.314 -22.248 1.00 16.53 164 MET A N 1
ATOM 1309 C CA . MET A 1 164 ? 14.838 -12.699 -22.250 1.00 18.50 164 MET A CA 1
ATOM 1310 C C . MET A 1 164 ? 14.713 -14.214 -22.209 1.00 20.82 164 MET A C 1
ATOM 1311 O O . MET A 1 164 ? 15.449 -14.933 -22.886 1.00 21.04 164 MET A O 1
ATOM 1316 N N . ASP A 1 165 ? 13.777 -14.699 -21.397 1.00 20.41 165 ASP A N 1
ATOM 1317 C CA . ASP A 1 165 ? 13.432 -16.118 -21.337 1.00 20.83 165 ASP A CA 1
ATOM 1318 C C . ASP A 1 165 ? 11.926 -16.179 -21.534 1.00 21.60 165 ASP A C 1
ATOM 1319 O O . ASP A 1 165 ? 11.165 -16.046 -20.579 1.00 20.68 165 ASP A O 1
ATOM 1324 N N . GLY A 1 166 ? 11.497 -16.364 -22.781 1.00 23.13 166 GLY A N 1
ATOM 1325 C CA . GLY A 1 166 ? 10.091 -16.158 -23.085 1.00 24.46 166 GLY A CA 1
ATOM 1326 C C . GLY A 1 166 ? 9.735 -14.716 -22.792 1.00 22.73 166 GLY A C 1
ATOM 1327 O O . GLY A 1 166 ? 10.457 -13.791 -23.157 1.00 21.66 166 GLY A O 1
ATOM 1328 N N . ARG A 1 167 ? 8.645 -14.508 -22.071 1.00 22.57 167 ARG A N 1
ATOM 1329 C CA . ARG A 1 167 ? 8.227 -13.141 -21.802 1.00 21.66 167 ARG A CA 1
ATOM 1330 C C . ARG A 1 167 ? 8.940 -12.511 -20.602 1.00 17.57 167 ARG A C 1
ATOM 1331 O O . ARG A 1 167 ? 8.681 -11.348 -20.305 1.00 16.09 167 ARG A O 1
ATOM 1339 N N . TYR A 1 168 ? 9.846 -13.228 -19.937 1.00 19.00 168 TYR A N 1
ATOM 1340 C CA . TYR A 1 168 ? 10.529 -12.743 -18.741 1.00 18.52 168 TYR A CA 1
ATOM 1341 C C . TYR A 1 168 ? 11.927 -12.241 -19.064 1.00 17.41 168 TYR A C 1
ATOM 1342 O O . TYR A 1 168 ? 12.613 -12.788 -19.924 1.00 18.47 168 TYR A O 1
ATOM 1351 N N . CYS A 1 169 ? 12.356 -11.217 -18.339 1.00 17.82 169 CYS A N 1
ATOM 1352 C CA . CYS A 1 169 ? 13.718 -10.713 -18.420 1.00 16.37 169 CYS A CA 1
ATOM 1353 C C . CYS A 1 169 ? 14.491 -11.281 -17.233 1.00 17.19 169 CYS A C 1
ATOM 1354 O O . CYS A 1 169 ? 14.235 -10.905 -16.088 1.00 20.22 169 CYS A O 1
ATOM 1357 N N . VAL A 1 170 ? 15.416 -12.195 -17.494 1.00 17.39 170 VAL A N 1
ATOM 1358 C CA . VAL A 1 170 ? 16.233 -12.759 -16.425 1.00 18.00 170 VAL A CA 1
ATOM 1359 C C . VAL A 1 170 ? 17.427 -11.847 -16.187 1.00 18.91 170 VAL A C 1
ATOM 1360 O O . VAL A 1 170 ? 18.088 -11.419 -17.135 1.00 18.27 170 VAL A O 1
ATOM 1364 N N . MET A 1 171 ? 17.696 -11.528 -14.919 1.00 16.58 171 MET A N 1
ATOM 1365 C CA . MET A 1 171 ? 18.847 -10.704 -14.541 1.00 16.70 171 MET A CA 1
ATOM 1366 C C . MET A 1 171 ? 19.637 -11.432 -13.461 1.00 17.03 171 MET A C 1
ATOM 1367 O O . MET A 1 171 ? 19.193 -11.509 -12.309 1.00 16.99 171 MET A O 1
ATOM 1372 N N . ARG A 1 172 ? 20.799 -11.965 -13.828 1.00 15.49 172 ARG A N 1
ATOM 1373 C CA . ARG A 1 172 ? 21.739 -12.508 -12.850 1.00 19.51 172 ARG A CA 1
ATOM 1374 C C . ARG A 1 172 ? 22.682 -11.390 -12.425 1.00 21.21 172 ARG A C 1
ATOM 1375 O O . ARG A 1 172 ? 23.400 -10.837 -13.258 1.00 19.92 172 ARG A O 1
ATOM 1383 N N . GLN A 1 173 ? 22.682 -11.053 -11.140 1.00 15.97 173 GLN A N 1
ATOM 1384 C CA . GLN A 1 173 ? 23.455 -9.924 -10.632 1.00 18.84 173 GLN A CA 1
ATOM 1385 C C . GLN A 1 173 ? 24.266 -10.402 -9.442 1.00 19.87 173 GLN A C 1
ATOM 1386 O O . GLN A 1 173 ? 23.689 -10.686 -8.389 1.00 16.15 173 GLN A O 1
ATOM 1392 N N . ASN A 1 174 ? 25.588 -10.499 -9.619 1.00 22.28 174 ASN A N 1
ATOM 1393 C CA . ASN A 1 174 ? 26.523 -10.889 -8.562 1.00 23.57 174 ASN A CA 1
ATOM 1394 C C . ASN A 1 174 ? 25.936 -11.931 -7.612 1.00 20.19 174 ASN A C 1
ATOM 1395 O O . ASN A 1 174 ? 25.780 -11.663 -6.420 1.00 20.89 174 ASN A O 1
ATOM 1400 N N . GLY A 1 175 ? 25.560 -13.106 -8.131 1.00 22.89 175 GLY A N 1
ATOM 1401 C CA . GLY A 1 175 ? 25.087 -14.192 -7.281 1.00 19.59 175 GLY A CA 1
ATOM 1402 C C . GLY A 1 175 ? 23.591 -14.254 -7.047 1.00 19.82 175 GLY A C 1
ATOM 1403 O O . GLY A 1 175 ? 23.113 -15.256 -6.513 1.00 18.86 175 GLY A O 1
ATOM 1404 N N . ARG A 1 176 ? 22.838 -13.224 -7.421 1.00 17.56 176 ARG A N 1
ATOM 1405 C CA . ARG A 1 176 ? 21.389 -13.204 -7.305 1.00 18.56 176 ARG A CA 1
ATOM 1406 C C . ARG A 1 176 ? 20.757 -13.412 -8.681 1.00 18.32 176 ARG A C 1
ATOM 1407 O O . ARG A 1 176 ? 21.315 -13.003 -9.693 1.00 18.05 176 ARG A O 1
ATOM 1415 N N . GLU A 1 177 ? 19.583 -14.034 -8.713 1.00 15.78 177 GLU A N 1
ATOM 1416 C CA . GLU A 1 177 ? 18.749 -14.033 -9.912 1.00 18.60 177 GLU A CA 1
ATOM 1417 C C . GLU A 1 177 ? 17.479 -13.251 -9.618 1.00 19.00 177 GLU A C 1
ATOM 1418 O O . GLU A 1 177 ? 16.697 -13.633 -8.741 1.00 19.01 177 GLU A O 1
ATOM 1424 N N . TRP A 1 178 ? 17.293 -12.147 -10.330 1.00 17.64 178 TRP A N 1
ATOM 1425 C CA . TRP A 1 178 ? 16.075 -11.350 -10.265 1.00 16.47 178 TRP A CA 1
ATOM 1426 C C . TRP A 1 178 ? 15.294 -11.497 -11.566 1.00 20.39 178 TRP A C 1
ATOM 1427 O O . TRP A 1 178 ? 15.809 -11.959 -12.585 1.00 18.25 178 TRP A O 1
ATOM 1438 N N . SER A 1 179 ? 14.035 -11.088 -11.530 1.00 18.49 179 SER A N 1
ATOM 1439 C CA . SER A 1 179 ? 13.251 -10.938 -12.744 1.00 16.14 179 SER A CA 1
ATOM 1440 C C . SER A 1 179 ? 13.172 -9.443 -13.043 1.00 20.40 179 SER A C 1
ATOM 1441 O O . SER A 1 179 ? 12.839 -8.653 -12.154 1.00 20.98 179 SER A O 1
ATOM 1444 N N . GLY A 1 180 ? 13.499 -9.053 -14.278 1.00 18.82 180 GLY A N 1
ATOM 1445 C CA . GLY A 1 180 ? 13.620 -7.636 -14.602 1.00 14.51 180 GLY A CA 1
ATOM 1446 C C . GLY A 1 180 ? 12.313 -7.041 -15.114 1.00 18.10 180 GLY A C 1
ATOM 1447 O O . GLY A 1 180 ? 11.543 -7.686 -15.826 1.00 16.63 180 GLY A O 1
ATOM 1448 N N . ALA A 1 181 ? 12.073 -5.783 -14.745 1.00 18.67 181 ALA A N 1
ATOM 1449 C CA . ALA A 1 181 ? 10.962 -5.027 -15.298 1.00 16.99 181 ALA A CA 1
ATOM 1450 C C . ALA A 1 181 ? 11.322 -3.548 -15.324 1.00 18.51 181 ALA A C 1
ATOM 1451 O O . ALA A 1 181 ? 11.864 -3.015 -14.351 1.00 18.37 181 ALA A O 1
ATOM 1453 N N . ALA A 1 182 ? 10.995 -2.883 -16.432 1.00 14.30 182 ALA A N 1
ATOM 1454 C CA . ALA A 1 182 ? 11.005 -1.430 -16.432 1.00 16.09 182 ALA A CA 1
ATOM 1455 C C . ALA A 1 182 ? 9.955 -0.926 -15.450 1.00 14.50 182 ALA A C 1
ATOM 1456 O O . ALA A 1 182 ? 8.955 -1.592 -15.180 1.00 16.49 182 ALA A O 1
ATOM 1458 N N . VAL A 1 183 ? 10.184 0.256 -14.913 1.00 14.99 183 VAL A N 1
ATOM 1459 C CA . VAL A 1 183 ? 9.208 0.909 -14.049 1.00 16.05 183 VAL A CA 1
ATOM 1460 C C . VAL A 1 183 ? 8.599 2.076 -14.807 1.00 16.01 183 VAL A C 1
ATOM 1461 O O . VAL A 1 183 ? 9.322 2.860 -15.431 1.00 15.75 183 VAL A O 1
ATOM 1465 N N . LEU A 1 184 ? 7.267 2.202 -14.739 1.00 18.01 184 LEU A N 1
ATOM 1466 C CA . LEU A 1 184 ? 6.554 3.284 -15.417 1.00 16.30 184 LEU A CA 1
ATOM 1467 C C . LEU A 1 184 ? 6.932 4.620 -14.794 1.00 18.82 184 LEU A C 1
ATOM 1468 O O . LEU A 1 184 ? 6.616 4.878 -13.626 1.00 18.78 184 LEU A O 1
ATOM 1473 N N . GLY A 1 185 ? 7.612 5.463 -15.572 1.00 16.00 185 GLY A N 1
ATOM 1474 C CA . GLY A 1 185 ? 7.917 6.824 -15.196 1.00 16.22 185 GLY A CA 1
ATOM 1475 C C . GLY A 1 185 ? 7.147 7.841 -16.034 1.00 18.86 185 GLY A C 1
ATOM 1476 O O . GLY A 1 185 ? 6.335 7.510 -16.898 1.00 17.57 185 GLY A O 1
ATOM 1477 N N . TRP A 1 186 ? 7.428 9.110 -15.760 1.00 15.15 186 TRP A N 1
ATOM 1478 C CA . TRP A 1 186 ? 6.619 10.186 -16.311 1.00 18.60 186 TRP A CA 1
ATOM 1479 C C . TRP A 1 186 ? 7.476 11.420 -16.538 1.00 20.45 186 TRP A C 1
ATOM 1480 O O . TRP A 1 186 ? 8.376 11.713 -15.757 1.00 17.75 186 TRP A O 1
ATOM 1491 N N . ARG A 1 187 ? 7.188 12.131 -17.630 1.00 20.28 187 ARG A N 1
ATOM 1492 C CA . ARG A 1 187 ? 7.703 13.475 -17.857 1.00 21.80 187 ARG A CA 1
ATOM 1493 C C . ARG A 1 187 ? 6.583 14.334 -18.414 1.00 21.23 187 ARG A C 1
ATOM 1494 O O . ARG A 1 187 ? 5.820 13.884 -19.270 1.00 22.29 187 ARG A O 1
ATOM 1502 N N . GLY A 1 188 ? 6.506 15.572 -17.948 1.00 20.17 188 GLY A N 1
ATOM 1503 C CA . GLY A 1 188 ? 5.525 16.512 -18.438 1.00 23.58 188 GLY A CA 1
ATOM 1504 C C . GLY A 1 188 ? 6.143 17.433 -19.471 1.00 25.93 188 GLY A C 1
ATOM 1505 O O . GLY A 1 188 ? 7.281 17.868 -19.336 1.00 28.05 188 GLY A O 1
ATOM 1506 N N . GLN A 1 189 ? 5.363 17.746 -20.495 1.00 20.69 189 GLN A N 1
ATOM 1507 C CA . GLN A 1 189 ? 5.804 18.652 -21.536 1.00 25.49 189 GLN A CA 1
ATOM 1508 C C . GLN A 1 189 ? 4.673 19.622 -21.851 1.00 22.15 189 GLN A C 1
ATOM 1509 O O . GLN A 1 189 ? 3.507 19.228 -21.934 1.00 21.32 189 GLN A O 1
ATOM 1515 N N . GLU A 1 190 ? 5.024 20.892 -22.006 1.00 19.63 190 GLU A N 1
ATOM 1516 C CA . GLU A 1 190 ? 4.009 21.905 -22.270 1.00 21.95 190 GLU A CA 1
ATOM 1517 C C . GLU A 1 190 ? 3.301 21.608 -23.586 1.00 20.91 190 GLU A C 1
ATOM 1518 O O . GLU A 1 190 ? 3.938 21.279 -24.589 1.00 21.13 190 GLU A O 1
ATOM 1524 N N . GLY A 1 191 ? 1.973 21.695 -23.573 1.00 20.58 191 GLY A N 1
ATOM 1525 C CA . GLY A 1 191 ? 1.194 21.505 -24.784 1.00 20.81 191 GLY A CA 1
ATOM 1526 C C . GLY A 1 191 ? 0.046 22.499 -24.897 1.00 23.75 191 GLY A C 1
ATOM 1527 O O . GLY A 1 191 ? -0.937 22.246 -25.597 1.00 22.96 191 GLY A O 1
ATOM 1528 N N . GLY A 1 192 ? 0.157 23.638 -24.216 1.00 17.36 192 GLY A N 1
ATOM 1529 C CA . GLY A 1 192 ? -0.912 24.609 -24.199 1.00 19.23 192 GLY A CA 1
ATOM 1530 C C . GLY A 1 192 ? -1.088 25.229 -22.822 1.00 20.73 192 GLY A C 1
ATOM 1531 O O . GLY A 1 192 ? -0.539 24.754 -21.820 1.00 18.05 192 GLY A O 1
ATOM 1532 N N . PRO A 1 193 ? -1.863 26.317 -22.750 1.00 20.67 193 PRO A N 1
ATOM 1533 C CA . PRO A 1 193 ? -1.896 27.122 -21.518 1.00 21.35 193 PRO A CA 1
ATOM 1534 C C . PRO A 1 193 ? -2.699 26.505 -20.377 1.00 22.93 193 PRO A C 1
ATOM 1535 O O . PRO A 1 193 ? -2.566 26.976 -19.246 1.00 21.21 193 PRO A O 1
ATOM 1539 N N . LYS A 1 194 ? -3.519 25.475 -20.625 1.00 19.49 194 LYS A N 1
ATOM 1540 C CA . LYS A 1 194 ? -4.341 24.933 -19.551 1.00 20.06 194 LYS A CA 1
ATOM 1541 C C . LYS A 1 194 ? -3.645 23.780 -18.834 1.00 21.39 194 LYS A C 1
ATOM 1542 O O . LYS A 1 194 ? -2.771 23.118 -19.394 1.00 21.89 194 LYS A O 1
ATOM 1548 N N . PRO A 1 195 ? -4.036 23.492 -17.584 1.00 23.62 195 PRO A N 1
ATOM 1549 C CA . PRO A 1 195 ? -3.464 22.316 -16.894 1.00 18.54 195 PRO A CA 1
ATOM 1550 C C . PRO A 1 195 ? -3.767 21.008 -17.595 1.00 22.99 195 PRO A C 1
ATOM 1551 O O . PRO A 1 195 ? -2.993 20.057 -17.461 1.00 24.07 195 PRO A O 1
ATOM 1555 N N . THR A 1 196 ? -4.860 20.930 -18.358 1.00 22.23 196 THR A N 1
ATOM 1556 C CA . THR A 1 196 ? -5.151 19.718 -19.115 1.00 24.84 196 THR A CA 1
ATOM 1557 C C . THR A 1 196 ? -4.391 19.641 -20.446 1.00 24.09 196 THR A C 1
ATOM 1558 O O . THR A 1 196 ? -4.530 18.647 -21.160 1.00 21.85 196 THR A O 1
ATOM 1562 N N . ASP A 1 197 ? -3.583 20.640 -20.784 1.00 23.23 197 ASP A N 1
ATOM 1563 C CA . ASP A 1 197 ? -2.806 20.612 -22.023 1.00 24.57 197 ASP A CA 1
ATOM 1564 C C . ASP A 1 197 ? -1.445 19.933 -21.865 1.00 22.40 197 ASP A C 1
ATOM 1565 O O . ASP A 1 197 ? -0.736 19.760 -22.862 1.00 20.08 197 ASP A O 1
ATOM 1570 N N . VAL A 1 198 ? -1.062 19.548 -20.648 1.00 17.83 198 VAL A N 1
ATOM 1571 C CA . VAL A 1 198 ? 0.269 18.999 -20.425 1.00 18.86 198 VAL A CA 1
ATOM 1572 C C . VAL A 1 198 ? 0.380 17.643 -21.104 1.00 22.39 198 VAL A C 1
ATOM 1573 O O . VAL A 1 198 ? -0.473 16.767 -20.906 1.00 18.15 198 VAL A O 1
ATOM 1577 N N . LYS A 1 199 ? 1.433 17.476 -21.917 1.00 19.56 199 LYS A N 1
ATOM 1578 C CA . LYS A 1 199 ? 1.747 16.213 -22.577 1.00 24.02 199 LYS A CA 1
ATOM 1579 C C . LYS A 1 199 ? 2.220 15.205 -21.544 1.00 19.54 199 LYS A C 1
ATOM 1580 O O . LYS A 1 199 ? 3.138 15.497 -20.776 1.00 22.75 199 LYS A O 1
ATOM 1586 N N . GLN A 1 200 ? 1.643 14.002 -21.564 1.00 19.12 200 GLN A N 1
ATOM 1587 C CA . GLN A 1 200 ? 1.934 12.977 -20.562 1.00 17.72 200 GLN A CA 1
ATOM 1588 C C . GLN A 1 200 ? 2.912 11.962 -21.152 1.00 21.77 200 GLN A C 1
ATOM 1589 O O . GLN A 1 200 ? 2.527 10.918 -21.674 1.00 22.36 200 GLN A O 1
ATOM 1595 N N . ARG A 1 201 ? 4.206 12.260 -21.027 1.00 19.27 201 ARG A N 1
ATOM 1596 C CA . ARG A 1 201 ? 5.219 11.383 -21.609 1.00 22.62 201 ARG A CA 1
ATOM 1597 C C . ARG A 1 201 ? 5.414 10.133 -20.747 1.00 22.92 201 ARG A C 1
ATOM 1598 O O . ARG A 1 201 ? 5.473 10.212 -19.521 1.00 21.78 201 ARG A O 1
ATOM 1606 N N . VAL A 1 202 ? 5.514 8.976 -21.393 1.00 19.60 202 VAL A N 1
ATOM 1607 C CA . VAL A 1 202 ? 5.836 7.733 -20.714 1.00 20.11 202 VAL A CA 1
ATOM 1608 C C . VAL A 1 202 ? 7.347 7.562 -20.720 1.00 24.82 202 VAL A C 1
ATOM 1609 O O . VAL A 1 202 ? 7.993 7.728 -21.760 1.00 22.95 202 VAL A O 1
ATOM 1613 N N . VAL A 1 203 ? 7.917 7.268 -19.551 1.00 19.18 203 VAL A N 1
ATOM 1614 C CA . VAL A 1 203 ? 9.324 6.911 -19.429 1.00 18.28 203 VAL A CA 1
ATOM 1615 C C . VAL A 1 203 ? 9.404 5.453 -18.998 1.00 20.74 203 VAL A C 1
ATOM 1616 O O . VAL A 1 203 ? 8.737 5.054 -18.038 1.00 21.44 203 VAL A O 1
ATOM 1620 N N . TRP A 1 204 ? 10.211 4.667 -19.707 1.00 15.50 204 TRP A N 1
ATOM 1621 C CA . TRP A 1 204 ? 10.539 3.305 -19.305 1.00 15.14 204 TRP A CA 1
ATOM 1622 C C . TRP A 1 204 ? 11.828 3.362 -18.486 1.00 18.41 204 TRP A C 1
ATOM 1623 O O . TRP A 1 204 ? 12.920 3.492 -19.037 1.00 16.77 204 TRP A O 1
ATOM 1634 N N . MET A 1 205 ? 11.706 3.283 -17.161 1.00 16.72 205 MET A N 1
ATOM 1635 C CA . MET A 1 205 ? 12.869 3.370 -16.273 1.00 17.81 205 MET A CA 1
ATOM 1636 C C . MET A 1 205 ? 13.457 1.965 -16.155 1.00 15.26 205 MET A C 1
ATOM 1637 O O . MET A 1 205 ? 12.872 1.089 -15.519 1.00 15.82 205 MET A O 1
ATOM 1642 N N . PHE A 1 206 ? 14.606 1.743 -16.800 1.00 15.33 206 PHE A N 1
ATOM 1643 C CA . PHE A 1 206 ? 15.159 0.409 -16.995 1.00 17.95 206 PHE A CA 1
ATOM 1644 C C . PHE A 1 206 ? 15.945 -0.052 -15.775 1.00 16.36 206 PHE A C 1
ATOM 1645 O O . PHE A 1 206 ? 16.514 0.766 -15.062 1.00 15.80 206 PHE A O 1
ATOM 1653 N N . PRO A 1 207 ? 16.013 -1.368 -15.552 1.00 17.28 207 PRO A N 1
ATOM 1654 C CA . PRO A 1 207 ? 16.931 -1.907 -14.542 1.00 17.07 207 PRO A CA 1
ATOM 1655 C C . PRO A 1 207 ? 18.364 -1.515 -14.853 1.00 18.00 207 PRO A C 1
ATOM 1656 O O . PRO A 1 207 ? 18.799 -1.549 -16.006 1.00 16.17 207 PRO A O 1
ATOM 1660 N N . PHE A 1 208 ? 19.089 -1.150 -13.797 1.00 14.39 208 PHE A N 1
ATOM 1661 C CA . PHE A 1 208 ? 20.511 -0.836 -13.885 1.00 16.44 208 PHE A CA 1
ATOM 1662 C C . PHE A 1 208 ? 21.272 -1.915 -14.663 1.00 15.43 208 PHE A C 1
ATOM 1663 O O . PHE A 1 208 ? 22.073 -1.603 -15.549 1.00 16.26 208 PHE A O 1
ATOM 1671 N N . ALA A 1 209 ? 21.025 -3.195 -14.346 1.00 15.52 209 ALA A N 1
ATOM 1672 C CA . ALA A 1 209 ? 21.750 -4.282 -15.007 1.00 16.69 209 ALA A CA 1
ATOM 1673 C C . ALA A 1 209 ? 21.524 -4.274 -16.521 1.00 17.09 209 ALA A C 1
ATOM 1674 O O . ALA A 1 209 ? 22.464 -4.495 -17.300 1.00 14.71 209 ALA A O 1
ATOM 1676 N N . VAL A 1 210 ? 20.288 -4.034 -16.961 1.00 13.53 210 VAL A N 1
ATOM 1677 C CA . VAL A 1 210 ? 20.026 -3.968 -18.400 1.00 14.88 210 VAL A CA 1
ATOM 1678 C C . VAL A 1 210 ? 20.756 -2.781 -19.015 1.00 15.80 210 VAL A C 1
ATOM 1679 O O . VAL A 1 210 ? 21.409 -2.912 -20.056 1.00 16.03 210 VAL A O 1
ATOM 1683 N N . ASN A 1 211 ? 20.653 -1.605 -18.385 1.00 16.41 211 ASN A N 1
ATOM 1684 C CA . ASN A 1 211 ? 21.311 -0.416 -18.922 1.00 15.63 211 ASN A CA 1
ATOM 1685 C C . ASN A 1 211 ? 22.829 -0.599 -19.006 1.00 19.17 211 ASN A C 1
ATOM 1686 O O . ASN A 1 211 ? 23.455 -0.174 -19.982 1.00 16.71 211 ASN A O 1
ATOM 1691 N N . ILE A 1 212 ? 23.443 -1.224 -17.995 1.00 15.56 212 ILE A N 1
ATOM 1692 C CA . ILE A 1 212 ? 24.875 -1.536 -18.076 1.00 16.51 212 ILE A CA 1
ATOM 1693 C C . ILE A 1 212 ? 25.178 -2.394 -19.305 1.00 16.63 212 ILE A C 1
ATOM 1694 O O . ILE A 1 212 ? 26.095 -2.102 -20.082 1.00 19.53 212 ILE A O 1
ATOM 1699 N N . ARG A 1 213 ? 24.438 -3.490 -19.483 1.00 16.40 213 ARG A N 1
ATOM 1700 C CA . ARG A 1 213 ? 24.731 -4.375 -20.603 1.00 15.12 213 ARG A CA 1
ATOM 1701 C C . ARG A 1 213 ? 24.515 -3.661 -21.937 1.00 16.68 213 ARG A C 1
ATOM 1702 O O . ARG A 1 213 ? 25.326 -3.800 -22.862 1.00 17.14 213 ARG A O 1
ATOM 1710 N N . GLU A 1 214 ? 23.421 -2.908 -22.060 1.00 15.90 214 GLU A N 1
ATOM 1711 C CA . GLU A 1 214 ? 23.180 -2.140 -23.283 1.00 17.37 214 GLU A CA 1
ATOM 1712 C C . GLU A 1 214 ? 24.328 -1.174 -23.560 1.00 18.42 214 GLU A C 1
ATOM 1713 O O . GLU A 1 214 ? 24.855 -1.114 -24.678 1.00 17.08 214 GLU A O 1
ATOM 1719 N N . LEU A 1 215 ? 24.753 -0.432 -22.535 1.00 15.57 215 LEU A N 1
ATOM 1720 C CA . LEU A 1 215 ? 25.734 0.624 -22.743 1.00 18.39 215 LEU A CA 1
ATOM 1721 C C . LEU A 1 215 ? 27.128 0.090 -23.028 1.00 18.96 215 LEU A C 1
ATOM 1722 O O . LEU A 1 215 ? 27.979 0.852 -23.493 1.00 19.57 215 LEU A O 1
ATOM 1727 N N . GLN A 1 216 ? 27.391 -1.195 -22.761 1.00 19.19 216 GLN A N 1
ATOM 1728 C CA . GLN A 1 216 ? 28.653 -1.775 -23.208 1.00 20.22 216 GLN A CA 1
ATOM 1729 C C . GLN A 1 216 ? 28.838 -1.611 -24.718 1.00 21.39 216 GLN A C 1
ATOM 1730 O O . GLN A 1 216 ? 29.973 -1.616 -25.206 1.00 18.12 216 GLN A O 1
ATOM 1736 N N . VAL A 1 217 ? 27.738 -1.512 -25.468 1.00 17.98 217 VAL A N 1
ATOM 1737 C CA . VAL A 1 217 ? 27.792 -1.249 -26.904 1.00 14.68 217 VAL A CA 1
ATOM 1738 C C . VAL A 1 217 ? 27.510 0.222 -27.183 1.00 16.37 217 VAL A C 1
ATOM 1739 O O . VAL A 1 217 ? 28.248 0.879 -27.923 1.00 19.39 217 VAL A O 1
ATOM 1743 N N . TYR A 1 218 ? 26.441 0.761 -26.604 1.00 15.70 218 TYR A N 1
ATOM 1744 C CA . TYR A 1 218 ? 26.003 2.083 -27.038 1.00 17.68 218 TYR A CA 1
ATOM 1745 C C . TYR A 1 218 ? 26.968 3.180 -26.600 1.00 20.17 218 TYR A C 1
ATOM 1746 O O . TYR A 1 218 ? 27.118 4.193 -27.300 1.00 16.13 218 TYR A O 1
ATOM 1755 N N . GLN A 1 219 ? 27.637 3.004 -25.445 1.00 16.80 219 GLN A N 1
ATOM 1756 C CA . GLN A 1 219 ? 28.617 3.998 -25.006 1.00 17.61 219 GLN A CA 1
ATOM 1757 C C . GLN A 1 219 ? 29.755 4.154 -26.010 1.00 19.54 219 GLN A C 1
ATOM 1758 O O . GLN A 1 219 ? 29.979 5.277 -26.494 1.00 18.55 219 GLN A O 1
ATOM 1764 N N . PRO A 1 220 ? 30.510 3.104 -26.352 1.00 18.81 220 PRO A N 1
ATOM 1765 C CA . PRO A 1 220 ? 31.553 3.285 -27.376 1.00 20.34 220 PRO A CA 1
ATOM 1766 C C . PRO A 1 220 ? 31.002 3.695 -28.735 1.00 22.40 220 PRO A C 1
ATOM 1767 O O . PRO A 1 220 ? 31.676 4.425 -29.467 1.00 20.42 220 PRO A O 1
ATOM 1771 N N . LEU A 1 221 ? 29.797 3.243 -29.091 1.00 18.91 221 LEU A N 1
ATOM 1772 C CA . LEU A 1 221 ? 29.185 3.642 -30.359 1.00 21.13 221 LEU A CA 1
ATOM 1773 C C . LEU A 1 221 ? 29.023 5.156 -30.440 1.00 19.58 221 LEU A C 1
ATOM 1774 O O . LEU A 1 221 ? 29.432 5.803 -31.415 1.00 17.33 221 LEU A O 1
ATOM 1779 N N . ILE A 1 222 ? 28.385 5.731 -29.427 1.00 18.53 222 ILE A N 1
ATOM 1780 C CA . ILE A 1 222 ? 28.135 7.162 -29.422 1.00 17.53 222 ILE A CA 1
ATOM 1781 C C . ILE A 1 222 ? 29.444 7.940 -29.424 1.00 18.15 222 ILE A C 1
ATOM 1782 O O . ILE A 1 222 ? 29.588 8.923 -30.165 1.00 15.93 222 ILE A O 1
ATOM 1787 N N . LEU A 1 223 ? 30.433 7.483 -28.641 1.00 17.34 223 LEU A N 1
ATOM 1788 C CA . LEU A 1 223 ? 31.730 8.159 -28.590 1.00 19.62 223 LEU A CA 1
ATOM 1789 C C . LEU A 1 223 ? 32.416 8.171 -29.952 1.00 20.46 223 LEU A C 1
ATOM 1790 O O . LEU A 1 223 ? 32.976 9.197 -30.364 1.00 18.33 223 LEU A O 1
ATOM 1795 N N . THR A 1 224 ? 32.432 7.017 -30.627 1.00 17.77 224 THR A N 1
ATOM 1796 C CA . THR A 1 224 ? 32.997 6.915 -31.971 1.00 21.71 224 THR A CA 1
ATOM 1797 C C . THR A 1 224 ? 32.273 7.829 -32.954 1.00 20.62 224 THR A C 1
ATOM 1798 O O . THR A 1 224 ? 32.909 8.546 -33.734 1.00 18.02 224 THR A O 1
ATOM 1802 N N . PHE A 1 225 ? 30.938 7.801 -32.940 1.00 18.20 225 PHE A N 1
ATOM 1803 C CA . PHE A 1 225 ? 30.168 8.658 -33.834 1.00 20.44 225 PHE A CA 1
ATOM 1804 C C . PHE A 1 225 ? 30.408 10.129 -33.528 1.00 22.39 225 PHE A C 1
ATOM 1805 O O . PHE A 1 225 ? 30.488 10.954 -34.447 1.00 21.72 225 PHE A O 1
ATOM 1813 N N . GLN A 1 226 ? 30.539 10.472 -32.243 1.00 17.84 226 GLN A N 1
ATOM 1814 C CA . GLN A 1 226 ? 30.825 11.852 -31.850 1.00 19.87 226 GLN A CA 1
ATOM 1815 C C . GLN A 1 226 ? 32.154 12.327 -32.417 1.00 21.84 226 GLN A C 1
ATOM 1816 O O . GLN A 1 226 ? 32.254 13.436 -32.958 1.00 22.07 226 GLN A O 1
ATOM 1822 N N . ARG A 1 227 ? 33.191 11.498 -32.303 1.00 21.00 227 ARG A N 1
ATOM 1823 C CA . ARG A 1 227 ? 34.508 11.919 -32.768 1.00 23.17 227 ARG A CA 1
ATOM 1824 C C . ARG A 1 227 ? 34.583 11.991 -34.291 1.00 24.47 227 ARG A C 1
ATOM 1825 O O . ARG A 1 227 ? 35.340 12.800 -34.833 1.00 24.44 227 ARG A O 1
ATOM 1833 N N . LEU A 1 228 ? 33.817 11.166 -34.992 1.00 21.66 228 LEU A N 1
ATOM 1834 C CA . LEU A 1 228 ? 33.750 11.255 -36.448 1.00 22.34 228 LEU A CA 1
ATOM 1835 C C . LEU A 1 228 ? 32.785 12.328 -36.941 1.00 24.73 228 LEU A C 1
ATOM 1836 O O . LEU A 1 228 ? 32.797 12.646 -38.137 1.00 24.68 228 LEU A O 1
ATOM 1841 N N . GLY A 1 229 ? 31.939 12.860 -36.065 1.00 20.98 229 GLY A N 1
ATOM 1842 C CA . GLY A 1 229 ? 30.952 13.848 -36.451 1.00 24.98 229 GLY A CA 1
ATOM 1843 C C . GLY A 1 229 ? 29.798 13.313 -37.271 1.00 25.61 229 GLY A C 1
ATOM 1844 O O . GLY A 1 229 ? 29.146 14.089 -37.969 1.00 23.23 229 GLY A O 1
ATOM 1845 N N . LEU A 1 230 ? 29.507 12.009 -37.179 1.00 21.59 230 LEU A N 1
ATOM 1846 C CA . LEU A 1 230 ? 28.484 11.408 -38.039 1.00 25.86 230 LEU A CA 1
ATOM 1847 C C . LEU A 1 230 ? 27.071 11.867 -37.674 1.00 26.31 230 LEU A C 1
ATOM 1848 O O . LEU A 1 230 ? 26.211 11.997 -38.552 1.00 26.10 230 LEU A O 1
ATOM 1853 N N . VAL A 1 231 ? 26.797 12.058 -36.389 1.00 21.60 231 VAL A N 1
ATOM 1854 C CA . VAL A 1 231 ? 25.504 12.558 -35.913 1.00 19.36 231 VAL A CA 1
ATOM 1855 C C . VAL A 1 231 ? 25.758 13.872 -35.193 1.00 19.86 231 VAL A C 1
ATOM 1856 O O . VAL A 1 231 ? 26.072 13.864 -33.999 1.00 19.91 231 VAL A O 1
ATOM 1860 N N . PRO A 1 232 ? 25.651 15.014 -35.877 1.00 18.06 232 PRO A N 1
ATOM 1861 C CA . PRO A 1 232 ? 26.056 16.285 -35.253 1.00 16.65 232 PRO A CA 1
ATOM 1862 C C . PRO A 1 232 ? 25.314 16.599 -33.957 1.00 19.33 232 PRO A C 1
ATOM 1863 O O . PRO A 1 232 ? 25.917 17.187 -33.059 1.00 17.48 232 PRO A O 1
ATOM 1867 N N . ALA A 1 233 ? 24.037 16.213 -33.832 1.00 17.30 233 ALA A N 1
ATOM 1868 C CA . ALA A 1 233 ? 23.288 16.500 -32.608 1.00 17.94 233 ALA A CA 1
ATOM 1869 C C . ALA A 1 233 ? 23.864 15.780 -31.389 1.00 19.95 233 ALA A C 1
ATOM 1870 O O . ALA A 1 233 ? 23.596 16.194 -30.256 1.00 20.02 233 ALA A O 1
ATOM 1872 N N . TRP A 1 234 ? 24.633 14.713 -31.594 1.00 16.87 234 TRP A N 1
ATOM 1873 C CA . TRP A 1 234 ? 25.358 14.076 -30.500 1.00 21.89 234 TRP A CA 1
ATOM 1874 C C . TRP A 1 234 ? 26.604 14.852 -30.106 1.00 21.42 234 TRP A C 1
ATOM 1875 O O . TRP A 1 234 ? 27.197 14.557 -29.065 1.00 20.88 234 TRP A O 1
ATOM 1886 N N . VAL A 1 235 ? 27.028 15.818 -30.913 1.00 21.60 235 VAL A N 1
ATOM 1887 C CA . VAL A 1 235 ? 28.242 16.558 -30.600 1.00 22.77 235 VAL A CA 1
ATOM 1888 C C . VAL A 1 235 ? 27.863 17.885 -29.957 1.00 24.42 235 VAL A C 1
ATOM 1889 O O . VAL A 1 235 ? 28.240 18.158 -28.816 1.00 22.28 235 VAL A O 1
ATOM 1893 N N . SER A 1 236 ? 27.114 18.718 -30.679 1.00 21.52 236 SER A N 1
ATOM 1894 C CA . SER A 1 236 ? 26.780 20.047 -30.177 1.00 19.98 236 SER A CA 1
ATOM 1895 C C . SER A 1 236 ? 25.802 20.717 -31.124 1.00 21.16 236 SER A C 1
ATOM 1896 O O . SER A 1 236 ? 25.660 20.315 -32.277 1.00 17.46 236 SER A O 1
ATOM 1899 N N . MET A 1 237 ? 25.158 21.775 -30.630 1.00 21.11 237 MET A N 1
ATOM 1900 C CA . MET A 1 237 ? 24.282 22.556 -31.493 1.00 20.22 237 MET A CA 1
ATOM 1901 C C . MET A 1 237 ? 25.080 23.303 -32.555 1.00 23.20 237 MET A C 1
ATOM 1902 O O . MET A 1 237 ? 24.558 23.611 -33.635 1.00 19.42 237 MET A O 1
ATOM 1907 N N . GLU A 1 238 ? 26.347 23.594 -32.275 1.00 23.66 238 GLU A N 1
ATOM 1908 C CA . GLU A 1 238 ? 27.186 24.227 -33.288 1.00 25.93 238 GLU A CA 1
ATOM 1909 C C . GLU A 1 238 ? 27.534 23.246 -34.409 1.00 19.92 238 GLU A C 1
ATOM 1910 O O . GLU A 1 238 ? 27.605 23.634 -35.583 1.00 21.33 238 GLU A O 1
ATOM 1916 N N . ALA A 1 239 ? 27.737 21.970 -34.074 1.00 20.13 239 ALA A N 1
ATOM 1917 C CA . ALA A 1 239 ? 27.929 20.962 -35.120 1.00 21.78 239 ALA A CA 1
ATOM 1918 C C . ALA A 1 239 ? 26.661 20.790 -35.950 1.00 18.55 239 ALA A C 1
ATOM 1919 O O . ALA A 1 239 ? 26.729 20.560 -37.164 1.00 18.34 239 ALA A O 1
ATOM 1921 N N . VAL A 1 240 ? 25.494 20.883 -35.306 1.00 18.62 240 VAL A N 1
ATOM 1922 C CA . VAL A 1 240 ? 24.229 20.818 -36.038 1.00 19.24 240 VAL A CA 1
ATOM 1923 C C . VAL A 1 240 ? 24.133 21.976 -37.015 1.00 16.60 240 VAL A C 1
ATOM 1924 O O . VAL A 1 240 ? 23.736 21.801 -38.171 1.00 16.16 240 VAL A O 1
ATOM 1928 N N . ASP A 1 241 ? 24.449 23.184 -36.537 1.00 15.77 241 ASP A N 1
ATOM 1929 C CA . ASP A 1 241 ? 24.346 24.393 -37.346 1.00 18.87 241 ASP A CA 1
ATOM 1930 C C . ASP A 1 241 ? 25.285 24.335 -38.541 1.00 16.57 241 ASP A C 1
ATOM 1931 O O . ASP A 1 241 ? 24.942 24.795 -39.634 1.00 17.41 241 ASP A O 1
ATOM 1936 N N . ARG A 1 242 ? 26.482 23.791 -38.349 1.00 17.91 242 ARG A N 1
ATOM 1937 C CA . ARG A 1 242 ? 27.395 23.687 -39.474 1.00 20.49 242 ARG A CA 1
ATOM 1938 C C . ARG A 1 242 ? 26.832 22.789 -40.558 1.00 16.67 242 ARG A C 1
ATOM 1939 O O . ARG A 1 242 ? 26.962 23.093 -41.742 1.00 16.89 242 ARG A O 1
ATOM 1947 N N . ARG A 1 243 ? 26.205 21.674 -40.177 1.00 17.66 243 ARG A N 1
ATOM 1948 C CA . ARG A 1 243 ? 25.656 20.787 -41.196 1.00 16.36 243 ARG A CA 1
ATOM 1949 C C . ARG A 1 243 ? 24.406 21.378 -41.846 1.00 17.49 243 ARG A C 1
ATOM 1950 O O . ARG A 1 243 ? 24.194 21.203 -43.053 1.00 15.99 243 ARG A O 1
ATOM 1958 N N . ILE A 1 244 ? 23.558 22.065 -41.070 1.00 15.07 244 ILE A N 1
ATOM 1959 C CA . ILE A 1 244 ? 22.436 22.801 -41.669 1.00 14.10 244 ILE A CA 1
ATOM 1960 C C . ILE A 1 244 ? 22.948 23.731 -42.765 1.00 15.58 244 ILE A C 1
ATOM 1961 O O . ILE A 1 244 ? 22.386 23.802 -43.868 1.00 15.17 244 ILE A O 1
ATOM 1966 N N . THR A 1 245 ? 24.009 24.482 -42.455 1.00 14.25 245 THR A N 1
ATOM 1967 C CA . THR A 1 245 ? 24.609 25.403 -43.417 1.00 17.24 245 THR A CA 1
ATOM 1968 C C . THR A 1 245 ? 25.027 24.672 -44.695 1.00 16.70 245 THR A C 1
ATOM 1969 O O . THR A 1 245 ? 24.726 25.120 -45.806 1.00 18.48 245 THR A O 1
ATOM 1973 N N . LYS A 1 246 ? 25.720 23.543 -44.548 1.00 17.17 246 LYS A N 1
ATOM 1974 C CA . LYS A 1 246 ? 26.169 22.779 -45.713 1.00 16.51 246 LYS A CA 1
ATOM 1975 C C . LYS A 1 246 ? 24.992 22.249 -46.517 1.00 17.93 246 LYS A C 1
ATOM 1976 O O . LYS A 1 246 ? 25.057 22.196 -47.753 1.00 18.32 246 LYS A O 1
ATOM 1982 N N . MET A 1 247 ? 23.902 21.881 -45.835 1.00 16.80 247 MET A N 1
ATOM 1983 C CA . MET A 1 247 ? 22.706 21.409 -46.524 1.00 16.57 247 MET A CA 1
ATOM 1984 C C . MET A 1 247 ? 22.132 22.501 -47.421 1.00 20.97 247 MET A C 1
ATOM 1985 O O . MET A 1 247 ? 21.760 22.247 -48.579 1.00 17.92 247 MET A O 1
ATOM 1990 N N . PHE A 1 248 ? 22.085 23.736 -46.916 1.00 16.81 248 PHE A N 1
ATOM 1991 C CA . PHE A 1 248 ? 21.627 24.839 -47.749 1.00 20.17 248 PHE A CA 1
ATOM 1992 C C . PHE A 1 248 ? 22.612 25.141 -48.877 1.00 19.83 248 PHE A C 1
ATOM 1993 O O . PHE A 1 248 ? 22.196 25.469 -49.997 1.00 22.07 248 PHE A O 1
ATOM 2001 N N . ASP A 1 249 ? 23.916 25.038 -48.597 1.00 17.65 249 ASP A N 1
ATOM 2002 C CA . ASP A 1 249 ? 24.940 25.298 -49.612 1.00 20.87 249 ASP A CA 1
ATOM 2003 C C . ASP A 1 249 ? 24.904 24.287 -50.753 1.00 22.86 249 ASP A C 1
ATOM 2004 O O . ASP A 1 249 ? 25.284 24.618 -51.889 1.00 22.65 249 ASP A O 1
ATOM 2009 N N . THR A 1 250 ? 24.497 23.047 -50.474 1.00 16.02 250 THR A N 1
ATOM 2010 C CA . THR A 1 250 ? 24.600 21.959 -51.438 1.00 16.91 250 THR A CA 1
ATOM 2011 C C . THR A 1 250 ? 23.245 21.430 -51.894 1.00 19.06 250 THR A C 1
ATOM 2012 O O . THR A 1 250 ? 23.191 20.403 -52.566 1.00 18.11 250 THR A O 1
ATOM 2016 N N . LYS A 1 251 ? 22.148 22.096 -51.566 1.00 17.74 251 LYS A N 1
ATOM 2017 C CA . LYS A 1 251 ? 20.879 21.557 -52.007 1.00 20.45 251 LYS A CA 1
ATOM 2018 C C . LYS A 1 251 ? 20.563 22.024 -53.421 1.00 25.64 251 LYS A C 1
ATOM 2019 O O . LYS A 1 251 ? 21.055 23.059 -53.878 1.00 25.81 251 LYS A O 1
ATOM 2025 N N . GLY A 1 252 ? 19.726 21.245 -54.103 1.00 20.60 252 GLY A N 1
ATOM 2026 C CA . GLY A 1 252 ? 19.143 21.669 -55.354 1.00 30.55 252 GLY A CA 1
ATOM 2027 C C . GLY A 1 252 ? 18.501 23.039 -55.250 1.00 33.92 252 GLY A C 1
ATOM 2028 O O . GLY A 1 252 ? 17.677 23.303 -54.368 1.00 32.00 252 GLY A O 1
ATOM 2029 N N . PRO A 1 253 ? 18.894 23.947 -56.149 1.00 36.19 253 PRO A N 1
ATOM 2030 C CA . PRO A 1 253 ? 18.242 25.267 -56.208 1.00 33.18 253 PRO A CA 1
ATOM 2031 C C . PRO A 1 253 ? 16.732 25.191 -56.353 1.00 24.70 253 PRO A C 1
ATOM 2032 O O . PRO A 1 253 ? 16.024 26.090 -55.899 1.00 28.00 253 PRO A O 1
ATOM 2036 N N . ARG A 1 254 ? 16.216 24.151 -56.989 1.00 26.34 254 ARG A N 1
ATOM 2037 C CA . ARG A 1 254 ? 14.776 24.014 -57.134 1.00 33.32 254 ARG A CA 1
ATOM 2038 C C . ARG A 1 254 ? 14.132 23.252 -55.977 1.00 31.51 254 ARG A C 1
ATOM 2039 O O . ARG A 1 254 ? 12.901 23.216 -55.892 1.00 29.33 254 ARG A O 1
ATOM 2047 N N . ASP A 1 255 ? 14.924 22.644 -55.096 1.00 23.83 255 ASP A N 1
ATOM 2048 C CA . ASP A 1 255 ? 14.377 21.702 -54.130 1.00 26.49 255 ASP A CA 1
ATOM 2049 C C . ASP A 1 255 ? 14.021 22.383 -52.820 1.00 24.30 255 ASP A C 1
ATOM 2050 O O . ASP A 1 255 ? 14.582 23.417 -52.458 1.00 21.15 255 ASP A O 1
ATOM 2055 N N . VAL A 1 256 ? 13.078 21.769 -52.101 1.00 22.01 256 VAL A N 1
ATOM 2056 C CA . VAL A 1 256 ? 12.741 22.202 -50.761 1.00 21.41 256 VAL A CA 1
ATOM 2057 C C . VAL A 1 256 ? 13.599 21.420 -49.776 1.00 21.17 256 VAL A C 1
ATOM 2058 O O . VAL A 1 256 ? 14.184 20.382 -50.098 1.00 18.43 256 VAL A O 1
ATOM 2062 N N . VAL A 1 257 ? 13.668 21.932 -48.558 1.00 19.27 257 VAL A N 1
ATOM 2063 C CA . VAL A 1 257 ? 14.104 21.159 -47.401 1.00 17.86 257 VAL A CA 1
ATOM 2064 C C . VAL A 1 257 ? 12.851 20.674 -46.696 1.00 18.28 257 VAL A C 1
ATOM 2065 O O . VAL A 1 257 ? 11.883 21.429 -46.570 1.00 18.54 257 VAL A O 1
ATOM 2069 N N . VAL A 1 258 ? 12.843 19.415 -46.271 1.00 18.09 258 VAL A N 1
ATOM 2070 C CA . VAL A 1 258 ? 11.708 18.839 -45.563 1.00 17.90 258 VAL A CA 1
ATOM 2071 C C . VAL A 1 258 ? 12.102 18.594 -44.114 1.00 16.72 258 VAL A C 1
ATOM 2072 O O . VAL A 1 258 ? 13.100 17.917 -43.839 1.00 15.07 258 VAL A O 1
ATOM 2076 N N . CYS A 1 259 ? 11.320 19.133 -43.190 1.00 19.10 259 CYS A N 1
ATOM 2077 C CA . CYS A 1 259 ? 11.485 18.880 -41.761 1.00 17.48 259 CYS A CA 1
ATOM 2078 C C . CYS A 1 259 ? 10.384 17.913 -41.350 1.00 21.62 259 CYS A C 1
ATOM 2079 O O . CYS A 1 259 ? 9.199 18.268 -41.383 1.00 21.62 259 CYS A O 1
ATOM 2082 N N . THR A 1 260 ? 10.770 16.703 -40.972 1.00 17.95 260 THR A N 1
ATOM 2083 C CA . THR A 1 260 ? 9.805 15.644 -40.768 1.00 18.96 260 THR A CA 1
ATOM 2084 C C . THR A 1 260 ? 9.317 15.647 -39.329 1.00 22.75 260 THR A C 1
ATOM 2085 O O . THR A 1 260 ? 9.922 16.241 -38.437 1.00 22.28 260 THR A O 1
ATOM 2089 N N . ASP A 1 261 ? 8.223 14.933 -39.100 1.00 22.57 261 ASP A N 1
ATOM 2090 C CA . ASP A 1 261 ? 7.764 14.764 -37.736 1.00 24.94 261 ASP A CA 1
ATOM 2091 C C . ASP A 1 261 ? 7.020 13.438 -37.622 1.00 26.07 261 ASP A C 1
ATOM 2092 O O . ASP A 1 261 ? 6.185 13.127 -38.480 1.00 21.87 261 ASP A O 1
ATOM 2097 N N . PHE A 1 262 ? 7.316 12.666 -36.570 1.00 28.09 262 PHE A N 1
ATOM 2098 C CA . PHE A 1 262 ? 6.673 11.388 -36.273 1.00 24.71 262 PHE A CA 1
ATOM 2099 C C . PHE A 1 262 ? 5.692 11.538 -35.110 1.00 27.92 262 PHE A C 1
ATOM 2100 O O . PHE A 1 262 ? 5.938 12.283 -34.155 1.00 25.60 262 PHE A O 1
ATOM 2108 N N . SER A 1 263 ? 4.541 10.884 -35.233 1.00 22.09 263 SER A N 1
ATOM 2109 C CA . SER A 1 263 ? 3.631 10.722 -34.107 1.00 27.49 263 SER A CA 1
ATOM 2110 C C . SER A 1 263 ? 4.005 9.430 -33.396 1.00 21.96 263 SER A C 1
ATOM 2111 O O . SER A 1 263 ? 3.936 8.352 -33.997 1.00 20.49 263 SER A O 1
ATOM 2114 N N . LYS A 1 264 ? 4.409 9.539 -32.128 1.00 20.13 264 LYS A N 1
ATOM 2115 C CA . LYS A 1 264 ? 4.623 8.363 -31.290 1.00 17.78 264 LYS A CA 1
ATOM 2116 C C . LYS A 1 264 ? 5.655 7.418 -31.916 1.00 16.55 264 LYS A C 1
ATOM 2117 O O . LYS A 1 264 ? 5.403 6.233 -32.123 1.00 17.32 264 LYS A O 1
ATOM 2123 N N . PHE A 1 265 ? 6.813 7.979 -32.266 1.00 18.56 265 PHE A N 1
ATOM 2124 C CA . PHE A 1 265 ? 7.845 7.217 -32.956 1.00 18.16 265 PHE A CA 1
ATOM 2125 C C . PHE A 1 265 ? 8.276 6.008 -32.140 1.00 19.39 265 PHE A C 1
ATOM 2126 O O . PHE A 1 265 ? 8.333 4.891 -32.659 1.00 14.74 265 PHE A O 1
ATOM 2134 N N . ASP A 1 266 ? 8.604 6.224 -30.858 1.00 17.37 266 ASP A N 1
ATOM 2135 C CA . ASP A 1 266 ? 9.027 5.127 -29.993 1.00 19.75 266 ASP A CA 1
ATOM 2136 C C . ASP A 1 266 ? 8.014 3.991 -30.029 1.00 14.96 266 ASP A C 1
ATOM 2137 O O . ASP A 1 266 ? 8.377 2.813 -30.153 1.00 15.99 266 ASP A O 1
ATOM 2142 N N . GLN A 1 267 ? 6.735 4.343 -29.895 1.00 14.49 267 GLN A N 1
ATOM 2143 C CA . GLN A 1 267 ? 5.671 3.350 -29.812 1.00 17.97 267 GLN A CA 1
ATOM 2144 C C . GLN A 1 267 ? 5.570 2.525 -31.091 1.00 18.31 267 GLN A C 1
ATOM 2145 O O . GLN A 1 267 ? 5.190 1.351 -31.045 1.00 16.40 267 GLN A O 1
ATOM 2151 N N . HIS A 1 268 ? 5.892 3.120 -32.234 1.00 14.89 268 HIS A N 1
ATOM 2152 C CA . HIS A 1 268 ? 5.768 2.446 -33.519 1.00 15.21 268 HIS A CA 1
ATOM 2153 C C . HIS A 1 268 ? 7.055 1.766 -33.953 1.00 17.37 268 HIS A C 1
ATOM 2154 O O . HIS A 1 268 ? 7.116 1.241 -35.075 1.00 18.91 268 HIS A O 1
ATOM 2161 N N . PHE A 1 269 ? 8.097 1.788 -33.120 1.00 19.16 269 PHE A N 1
ATOM 2162 C CA . PHE A 1 269 ? 9.397 1.240 -33.520 1.00 17.17 269 PHE A CA 1
ATOM 2163 C C . PHE A 1 269 ? 9.299 -0.282 -33.436 1.00 19.36 269 PHE A C 1
ATOM 2164 O O . PHE A 1 269 ? 9.699 -0.919 -32.461 1.00 19.03 269 PHE A O 1
ATOM 2172 N N . ASN A 1 270 ? 8.785 -0.867 -34.515 1.00 17.08 270 ASN A N 1
ATOM 2173 C CA . ASN A 1 270 ? 8.248 -2.223 -34.553 1.00 16.00 270 ASN A CA 1
ATOM 2174 C C . ASN A 1 270 ? 9.356 -3.223 -34.902 1.00 15.11 270 ASN A C 1
ATOM 2175 O O . ASN A 1 270 ? 10.500 -2.849 -35.127 1.00 15.06 270 ASN A O 1
ATOM 2180 N N . PRO A 1 271 ? 9.041 -4.526 -34.961 1.00 15.02 271 PRO A N 1
ATOM 2181 C CA . PRO A 1 271 ? 10.096 -5.518 -35.218 1.00 15.48 271 PRO A CA 1
ATOM 2182 C C . PRO A 1 271 ? 10.768 -5.365 -36.570 1.00 16.13 271 PRO A C 1
ATOM 2183 O O . PRO A 1 271 ? 11.900 -5.819 -36.727 1.00 14.39 271 PRO A O 1
ATOM 2187 N N . THR A 1 272 ? 10.108 -4.744 -37.548 1.00 15.68 272 THR A N 1
ATOM 2188 C CA . THR A 1 272 ? 10.787 -4.480 -38.808 1.00 16.76 272 THR A CA 1
ATOM 2189 C C . THR A 1 272 ? 11.880 -3.439 -38.609 1.00 16.48 272 THR A C 1
ATOM 2190 O O . THR A 1 272 ? 13.029 -3.646 -39.017 1.00 17.60 272 THR A O 1
ATOM 2194 N N . CYS A 1 273 ? 11.546 -2.331 -37.939 1.00 12.24 273 CYS A N 1
ATOM 2195 C CA . CYS A 1 273 ? 12.549 -1.326 -37.598 1.00 16.03 273 CYS A CA 1
ATOM 2196 C C . CYS A 1 273 ? 13.656 -1.917 -36.734 1.00 15.79 273 CYS A C 1
ATOM 2197 O O . CYS A 1 273 ? 14.838 -1.624 -36.939 1.00 14.62 273 CYS A O 1
ATOM 2200 N N . GLN A 1 274 ? 13.282 -2.736 -35.746 1.00 15.94 274 GLN A N 1
ATOM 2201 C CA . GLN A 1 274 ? 14.268 -3.326 -34.848 1.00 16.60 274 GLN A CA 1
ATOM 2202 C C . GLN A 1 274 ? 15.279 -4.172 -35.620 1.00 16.57 274 GLN A C 1
ATOM 2203 O O . GLN A 1 274 ? 16.481 -4.154 -35.326 1.00 16.43 274 GLN A O 1
ATOM 2209 N N . SER A 1 275 ? 14.811 -4.931 -36.616 1.00 16.38 275 SER A N 1
ATOM 2210 C CA . SER A 1 275 ? 15.746 -5.796 -37.325 1.00 18.37 275 SER A CA 1
ATOM 2211 C C . SER A 1 275 ? 16.732 -4.983 -38.150 1.00 17.22 275 SER A C 1
ATOM 2212 O O . SER A 1 275 ? 17.844 -5.447 -38.403 1.00 15.31 275 SER A O 1
ATOM 2215 N N . VAL A 1 276 ? 16.344 -3.776 -38.582 1.00 18.04 276 VAL A N 1
ATOM 2216 C CA . VAL A 1 276 ? 17.279 -2.905 -39.296 1.00 15.50 276 VAL A CA 1
ATOM 2217 C C . VAL A 1 276 ? 18.338 -2.370 -38.342 1.00 16.75 276 VAL A C 1
ATOM 2218 O O . VAL A 1 276 ? 19.533 -2.348 -38.665 1.00 15.23 276 VAL A O 1
ATOM 2222 N N . ALA A 1 277 ? 17.911 -1.902 -37.160 1.00 14.00 277 ALA A N 1
ATOM 2223 C CA . ALA A 1 277 ? 18.872 -1.510 -36.132 1.00 14.29 277 ALA A CA 1
ATOM 2224 C C . ALA A 1 277 ? 19.849 -2.640 -35.849 1.00 16.65 277 ALA A C 1
ATOM 2225 O O . ALA A 1 277 ? 21.056 -2.414 -35.733 1.00 15.93 277 ALA A O 1
ATOM 2227 N N . LYS A 1 278 ? 19.343 -3.870 -35.739 1.00 15.31 278 LYS A N 1
ATOM 2228 C CA . LYS A 1 278 ? 20.223 -4.982 -35.408 1.00 15.19 278 LYS A CA 1
ATOM 2229 C C . LYS A 1 278 ? 21.234 -5.228 -36.514 1.00 17.60 278 LYS A C 1
ATOM 2230 O O . LYS A 1 278 ? 22.385 -5.587 -36.241 1.00 17.94 278 LYS A O 1
ATOM 2236 N N . GLU A 1 279 ? 20.814 -5.057 -37.771 1.00 18.04 279 GLU A N 1
ATOM 2237 C CA . GLU A 1 279 ? 21.723 -5.267 -38.893 1.00 19.77 279 GLU A CA 1
ATOM 2238 C C . GLU A 1 279 ? 22.821 -4.208 -38.927 1.00 19.24 279 GLU A C 1
ATOM 2239 O O . GLU A 1 279 ? 23.988 -4.518 -39.192 1.00 18.46 279 GLU A O 1
ATOM 2245 N N . LEU A 1 280 ? 22.460 -2.944 -38.695 1.00 17.02 280 LEU A N 1
ATOM 2246 C CA . LEU A 1 280 ? 23.464 -1.883 -38.663 1.00 16.71 280 LEU A CA 1
ATOM 2247 C C . LEU A 1 280 ? 24.452 -2.096 -37.524 1.00 18.77 280 LEU A C 1
ATOM 2248 O O . LEU A 1 280 ? 25.665 -1.902 -37.687 1.00 18.66 280 LEU A O 1
ATOM 2253 N N . LEU A 1 281 ? 23.937 -2.453 -36.341 1.00 17.56 281 LEU A N 1
ATOM 2254 C CA . LEU A 1 281 ? 24.811 -2.716 -35.200 1.00 19.87 281 LEU A CA 1
ATOM 2255 C C . LEU A 1 281 ? 25.737 -3.897 -35.475 1.00 19.98 281 LEU A C 1
ATOM 2256 O O . LEU A 1 281 ? 26.919 -3.868 -35.110 1.00 20.02 281 LEU A O 1
ATOM 2261 N N . ALA A 1 282 ? 25.221 -4.945 -36.121 1.00 16.90 282 ALA A N 1
ATOM 2262 C CA . ALA A 1 282 ? 26.070 -6.092 -36.426 1.00 20.89 282 ALA A CA 1
ATOM 2263 C C . ALA A 1 282 ? 27.189 -5.703 -37.388 1.00 22.10 282 ALA A C 1
ATOM 2264 O O . ALA A 1 282 ? 28.309 -6.223 -37.297 1.00 21.71 282 ALA A O 1
ATOM 2266 N N . ASP A 1 283 ? 26.911 -4.777 -38.311 1.00 20.17 283 ASP A N 1
ATOM 2267 C CA . ASP A 1 283 ? 27.958 -4.261 -39.190 1.00 21.93 283 ASP A CA 1
ATOM 2268 C C . ASP A 1 283 ? 29.017 -3.498 -38.402 1.00 23.81 283 ASP A C 1
ATOM 2269 O O . ASP A 1 283 ? 30.220 -3.661 -38.633 1.00 24.06 283 ASP A O 1
ATOM 2274 N N . LEU A 1 284 ? 28.580 -2.647 -37.472 1.00 19.70 284 LEU A N 1
ATOM 2275 C CA . LEU A 1 284 ? 29.497 -1.796 -36.717 1.00 22.74 284 LEU A CA 1
ATOM 2276 C C . LEU A 1 284 ? 30.339 -2.587 -35.720 1.00 20.77 284 LEU A C 1
ATOM 2277 O O . LEU A 1 284 ? 31.454 -2.171 -35.382 1.00 19.44 284 LEU A O 1
ATOM 2282 N N . LEU A 1 285 ? 29.822 -3.700 -35.224 1.00 18.64 285 LEU A N 1
ATOM 2283 C CA . LEU A 1 285 ? 30.459 -4.413 -34.126 1.00 22.15 285 LEU A CA 1
ATOM 2284 C C . LEU A 1 285 ? 31.377 -5.514 -34.648 1.00 26.69 285 LEU A C 1
ATOM 2285 O O . LEU A 1 285 ? 31.245 -5.984 -35.775 1.00 22.95 285 LEU A O 1
ATOM 2290 N N . THR A 1 286 ? 32.296 -5.949 -33.790 1.00 28.05 286 THR A N 1
ATOM 2291 C CA . THR A 1 286 ? 33.149 -7.084 -34.091 1.00 27.28 286 THR A CA 1
ATOM 2292 C C . THR A 1 286 ? 33.408 -7.862 -32.807 1.00 28.07 286 THR A C 1
ATOM 2293 O O . THR A 1 286 ? 33.463 -7.283 -31.724 1.00 24.72 286 THR A O 1
ATOM 2297 N N . GLY A 1 287 ? 33.514 -9.178 -32.933 1.00 32.28 287 GLY A N 1
ATOM 2298 C CA . GLY A 1 287 ? 33.862 -10.041 -31.821 1.00 34.94 287 GLY A CA 1
ATOM 2299 C C . GLY A 1 287 ? 32.724 -10.979 -31.432 1.00 36.56 287 GLY A C 1
ATOM 2300 O O . GLY A 1 287 ? 31.544 -10.723 -31.694 1.00 35.53 287 GLY A O 1
ATOM 2301 N N . GLN A 1 288 ? 33.101 -12.086 -30.776 1.00 39.60 288 GLN A N 1
ATOM 2302 C CA . GLN A 1 288 ? 32.105 -13.052 -30.314 1.00 40.95 288 GLN A CA 1
ATOM 2303 C C . GLN A 1 288 ? 31.226 -12.466 -29.218 1.00 36.42 288 GLN A C 1
ATOM 2304 O O . GLN A 1 288 ? 30.031 -12.778 -29.140 1.00 34.80 288 GLN A O 1
ATOM 2310 N N . GLU A 1 289 ? 31.810 -11.643 -28.339 1.00 32.56 289 GLU A N 1
ATOM 2311 C CA . GLU A 1 289 ? 31.015 -10.972 -27.318 1.00 33.06 289 GLU A CA 1
ATOM 2312 C C . GLU A 1 289 ? 29.924 -10.127 -27.956 1.00 29.91 289 GLU A C 1
ATOM 2313 O O . GLU A 1 289 ? 28.833 -9.979 -27.392 1.00 26.80 289 GLU A O 1
ATOM 2319 N N . ALA A 1 290 ? 30.209 -9.556 -29.130 1.00 26.24 290 ALA A N 1
ATOM 2320 C CA . ALA A 1 290 ? 29.204 -8.773 -29.841 1.00 27.85 290 ALA A CA 1
ATOM 2321 C C . ALA A 1 290 ? 28.091 -9.661 -30.388 1.00 26.68 290 ALA A C 1
ATOM 2322 O O . ALA A 1 290 ? 26.912 -9.302 -30.301 1.00 21.94 290 ALA A O 1
ATOM 2324 N N . VAL A 1 291 ? 28.445 -10.821 -30.953 1.00 27.80 291 VAL A N 1
ATOM 2325 C CA . VAL A 1 291 ? 27.434 -11.769 -31.426 1.00 29.37 291 VAL A CA 1
ATOM 2326 C C . VAL A 1 291 ? 26.461 -12.108 -30.306 1.00 30.78 291 VAL A C 1
ATOM 2327 O O . VAL A 1 291 ? 25.237 -12.138 -30.509 1.00 29.52 291 VAL A O 1
ATOM 2331 N N . ASP A 1 292 ? 26.986 -12.342 -29.100 1.00 26.81 292 ASP A N 1
ATOM 2332 C CA . ASP A 1 292 ? 26.139 -12.691 -27.964 1.00 29.84 292 ASP A CA 1
ATOM 2333 C C . ASP A 1 292 ? 25.259 -11.527 -27.537 1.00 24.92 292 ASP A C 1
ATOM 2334 O O . ASP A 1 292 ? 24.081 -11.720 -27.221 1.00 27.63 292 ASP A O 1
ATOM 2339 N N . TRP A 1 293 ? 25.839 -10.329 -27.469 1.00 23.34 293 TRP A N 1
ATOM 2340 C CA . TRP A 1 293 ? 25.089 -9.125 -27.141 1.00 20.09 293 TRP A CA 1
ATOM 2341 C C . TRP A 1 293 ? 23.903 -8.926 -28.085 1.00 20.94 293 TRP A C 1
ATOM 2342 O O . TRP A 1 293 ? 22.807 -8.558 -27.647 1.00 19.87 293 TRP A O 1
ATOM 2353 N N . LEU A 1 294 ? 24.110 -9.154 -29.386 1.00 17.46 294 LEU A N 1
ATOM 2354 C CA . LEU A 1 294 ? 23.046 -8.928 -30.358 1.00 20.33 294 LEU A CA 1
ATOM 2355 C C . LEU A 1 294 ? 21.896 -9.913 -30.173 1.00 22.51 294 LEU A C 1
ATOM 2356 O O . LEU A 1 294 ? 20.733 -9.568 -30.421 1.00 21.51 294 LEU A O 1
ATOM 2361 N N . GLU A 1 295 ? 22.198 -11.140 -29.739 1.00 23.14 295 GLU A N 1
ATOM 2362 C CA . GLU A 1 295 ? 21.153 -12.139 -29.549 1.00 22.57 295 GLU A CA 1
ATOM 2363 C C . GLU A 1 295 ? 20.484 -12.006 -28.186 1.00 24.23 295 GLU A C 1
ATOM 2364 O O . GLU A 1 295 ? 19.291 -12.291 -28.059 1.00 23.27 295 GLU A O 1
ATOM 2370 N N . ARG A 1 296 ? 21.233 -11.608 -27.154 1.00 20.39 296 ARG A N 1
ATOM 2371 C CA . ARG A 1 296 ? 20.753 -11.650 -25.772 1.00 23.55 296 ARG A CA 1
ATOM 2372 C C . ARG A 1 296 ? 20.270 -10.314 -25.240 1.00 20.83 296 ARG A C 1
ATOM 2373 O O . ARG A 1 296 ? 19.261 -10.268 -24.542 1.00 16.82 296 ARG A O 1
ATOM 2381 N N . VAL A 1 297 ? 21.007 -9.241 -25.497 1.00 15.89 297 VAL A N 1
ATOM 2382 C CA . VAL A 1 297 ? 20.761 -7.946 -24.863 1.00 18.17 297 VAL A CA 1
ATOM 2383 C C . VAL A 1 297 ? 19.956 -7.020 -25.762 1.00 18.72 297 VAL A C 1
ATOM 2384 O O . VAL A 1 297 ? 18.991 -6.393 -25.322 1.00 16.54 297 VAL A O 1
ATOM 2388 N N . PHE A 1 298 ? 20.388 -6.869 -27.015 1.00 18.59 298 PHE A N 1
ATOM 2389 C CA . PHE A 1 298 ? 19.677 -6.006 -27.965 1.00 17.41 298 PHE A CA 1
ATOM 2390 C C . PHE A 1 298 ? 18.153 -6.127 -27.917 1.00 13.87 298 PHE A C 1
ATOM 2391 O O . PHE A 1 298 ? 17.481 -5.090 -27.969 1.00 15.32 298 PHE A O 1
ATOM 2399 N N . PRO A 1 299 ? 17.549 -7.312 -27.846 1.00 17.59 299 PRO A N 1
ATOM 2400 C CA . PRO A 1 299 ? 16.076 -7.363 -27.913 1.00 18.75 299 PRO A CA 1
ATOM 2401 C C . PRO A 1 299 ? 15.369 -6.887 -26.655 1.00 17.53 299 PRO A C 1
ATOM 2402 O O . PRO A 1 299 ? 14.154 -6.686 -26.718 1.00 15.94 299 PRO A O 1
ATOM 2406 N N . ILE A 1 300 ? 16.066 -6.724 -25.521 1.00 16.07 300 ILE A N 1
ATOM 2407 C CA . ILE A 1 300 ? 15.365 -6.518 -24.245 1.00 15.49 300 ILE A CA 1
ATOM 2408 C C . ILE A 1 300 ? 14.571 -5.221 -24.250 1.00 14.06 300 ILE A C 1
ATOM 2409 O O . ILE A 1 300 ? 13.461 -5.155 -23.709 1.00 15.55 300 ILE A O 1
ATOM 2414 N N . LYS A 1 301 ? 15.121 -4.163 -24.852 1.00 15.25 301 LYS A N 1
ATOM 2415 C CA . LYS A 1 301 ? 14.430 -2.880 -24.818 1.00 14.69 301 LYS A CA 1
ATOM 2416 C C . LYS A 1 301 ? 13.096 -2.929 -25.560 1.00 16.27 301 LYS A C 1
ATOM 2417 O O . LYS A 1 301 ? 12.251 -2.052 -25.343 1.00 16.69 301 LYS A O 1
ATOM 2423 N N . TYR A 1 302 ? 12.890 -3.934 -26.422 1.00 14.91 302 TYR A N 1
ATOM 2424 C CA . TYR A 1 302 ? 11.651 -4.109 -27.173 1.00 14.03 302 TYR A CA 1
ATOM 2425 C C . TYR A 1 302 ? 10.725 -5.162 -26.574 1.00 16.82 302 TYR A C 1
ATOM 2426 O O . TYR A 1 302 ? 9.652 -5.420 -27.132 1.00 15.08 302 TYR A O 1
ATOM 2435 N N . ALA A 1 303 ? 11.116 -5.790 -25.463 1.00 15.37 303 ALA A N 1
ATOM 2436 C CA . ALA A 1 303 ? 10.317 -6.863 -24.881 1.00 14.83 303 ALA A CA 1
ATOM 2437 C C . ALA A 1 303 ? 10.266 -6.855 -23.355 1.00 14.96 303 ALA A C 1
ATOM 2438 O O . ALA A 1 303 ? 9.576 -7.702 -22.784 1.00 18.19 303 ALA A O 1
ATOM 2440 N N . ILE A 1 304 ? 10.968 -5.946 -22.685 1.00 13.93 304 ILE A N 1
ATOM 2441 C CA . ILE A 1 304 ? 11.084 -6.013 -21.216 1.00 14.90 304 ILE A CA 1
ATOM 2442 C C . ILE A 1 304 ? 9.714 -5.812 -20.581 1.00 15.28 304 ILE A C 1
ATOM 2443 O O . ILE A 1 304 ? 8.915 -4.996 -21.083 1.00 15.08 304 ILE A O 1
ATOM 2448 N N . PRO A 1 305 ? 9.352 -6.560 -19.527 1.00 15.22 305 PRO A N 1
ATOM 2449 C CA . PRO A 1 305 ? 8.069 -6.313 -18.862 1.00 16.99 305 PRO A CA 1
ATOM 2450 C C . PRO A 1 305 ? 8.029 -4.904 -18.289 1.00 15.71 305 PRO A C 1
ATOM 2451 O O . PRO A 1 305 ? 9.060 -4.258 -18.103 1.00 16.31 305 PRO A O 1
ATOM 2455 N N . LEU A 1 306 ? 6.816 -4.429 -18.013 1.00 14.63 306 LEU A N 1
ATOM 2456 C CA . LEU A 1 306 ? 6.589 -3.098 -17.455 1.00 13.35 306 LEU A CA 1
ATOM 2457 C C . LEU A 1 306 ? 5.847 -3.188 -16.130 1.00 14.02 306 LEU A C 1
ATOM 2458 O O . LEU A 1 306 ? 4.701 -3.643 -16.095 1.00 14.14 306 LEU A O 1
ATOM 2463 N N . ALA A 1 307 ? 6.481 -2.705 -15.056 1.00 16.44 307 ALA A N 1
ATOM 2464 C CA . ALA A 1 307 ? 5.829 -2.568 -13.751 1.00 17.39 307 ALA A CA 1
ATOM 2465 C C . ALA A 1 307 ? 5.172 -1.189 -13.712 1.00 14.68 307 ALA A C 1
ATOM 2466 O O . ALA A 1 307 ? 5.850 -0.169 -13.617 1.00 16.40 307 ALA A O 1
ATOM 2468 N N . TYR A 1 308 ? 3.846 -1.147 -13.792 1.00 16.53 308 TYR A N 1
ATOM 2469 C CA . TYR A 1 308 ? 3.141 0.126 -13.887 1.00 16.87 308 TYR A CA 1
ATOM 2470 C C . TYR A 1 308 ? 2.368 0.479 -12.620 1.00 18.77 308 TYR A C 1
ATOM 2471 O O . TYR A 1 308 ? 1.841 1.594 -12.521 1.00 18.89 308 TYR A O 1
ATOM 2480 N N . ASN A 1 309 ? 2.308 -0.430 -11.652 1.00 16.63 309 ASN A N 1
ATOM 2481 C CA . ASN A 1 309 ? 1.716 -0.164 -10.348 1.00 17.25 309 ASN A CA 1
ATOM 2482 C C . ASN A 1 309 ? 2.320 -1.159 -9.368 1.00 19.36 309 ASN A C 1
ATOM 2483 O O . ASN A 1 309 ? 2.971 -2.121 -9.767 1.00 17.40 309 ASN A O 1
ATOM 2488 N N . TRP A 1 310 ? 2.118 -0.907 -8.073 1.00 20.32 310 TRP A N 1
ATOM 2489 C CA . TRP A 1 310 ? 2.591 -1.859 -7.073 1.00 21.24 310 TRP A CA 1
ATOM 2490 C C . TRP A 1 310 ? 1.934 -3.212 -7.309 1.00 17.92 310 TRP A C 1
ATOM 2491 O O . TRP A 1 310 ? 0.709 -3.331 -7.267 1.00 23.57 310 TRP A O 1
ATOM 2502 N N . GLY A 1 311 ? 2.741 -4.229 -7.590 1.00 18.29 311 GLY A N 1
ATOM 2503 C CA . GLY A 1 311 ? 2.185 -5.547 -7.811 1.00 17.96 311 GLY A CA 1
ATOM 2504 C C . GLY A 1 311 ? 1.558 -5.778 -9.172 1.00 24.07 311 GLY A C 1
ATOM 2505 O O . GLY A 1 311 ? 0.872 -6.782 -9.361 1.00 23.71 311 GLY A O 1
ATOM 2506 N N . GLU A 1 312 ? 1.752 -4.876 -10.132 1.00 19.50 312 GLU A N 1
ATOM 2507 C CA . GLU A 1 312 ? 1.128 -5.016 -11.442 1.00 23.50 312 GLU A CA 1
ATOM 2508 C C . GLU A 1 312 ? 2.184 -4.888 -12.521 1.00 19.20 312 GLU A C 1
ATOM 2509 O O . GLU A 1 312 ? 2.919 -3.899 -12.555 1.00 18.39 312 GLU A O 1
ATOM 2515 N N . ILE A 1 313 ? 2.236 -5.882 -13.402 1.00 17.90 313 ILE A N 1
ATOM 2516 C CA . ILE A 1 313 ? 3.273 -6.004 -14.409 1.00 15.58 313 ILE A CA 1
ATOM 2517 C C . ILE A 1 313 ? 2.620 -6.411 -15.724 1.00 17.94 313 ILE A C 1
ATOM 2518 O O . ILE A 1 313 ? 1.753 -7.288 -15.764 1.00 18.16 313 ILE A O 1
ATOM 2523 N N . ARG A 1 314 ? 3.038 -5.781 -16.799 1.00 18.34 314 ARG A N 1
ATOM 2524 C CA . ARG A 1 314 ? 2.552 -6.121 -18.125 1.00 14.62 314 ARG A CA 1
ATOM 2525 C C . ARG A 1 314 ? 3.687 -6.758 -18.913 1.00 15.28 314 ARG A C 1
ATOM 2526 O O . ARG A 1 314 ? 4.837 -6.348 -18.768 1.00 15.18 314 ARG A O 1
ATOM 2534 N N . TYR A 1 315 ? 3.364 -7.757 -19.747 1.00 15.98 315 TYR A N 1
ATOM 2535 C CA . TYR A 1 315 ? 4.343 -8.525 -20.519 1.00 16.62 315 TYR A CA 1
ATOM 2536 C C . TYR A 1 315 ? 4.050 -8.425 -22.015 1.00 15.51 315 TYR A C 1
ATOM 2537 O O . TYR A 1 315 ? 2.984 -7.967 -22.426 1.00 18.18 315 TYR A O 1
ATOM 2546 N N . GLY A 1 316 ? 5.010 -8.865 -22.826 1.00 16.55 316 GLY A N 1
ATOM 2547 C CA . GLY A 1 316 ? 4.854 -8.927 -24.266 1.00 17.55 316 GLY A CA 1
ATOM 2548 C C . GLY A 1 316 ? 5.779 -7.950 -24.992 1.00 16.83 316 GLY A C 1
ATOM 2549 O O . GLY A 1 316 ? 6.347 -7.025 -24.407 1.00 16.87 316 GLY A O 1
ATOM 2550 N N . ILE A 1 317 ? 5.932 -8.166 -26.306 1.00 16.71 317 ILE A N 1
ATOM 2551 C CA . ILE A 1 317 ? 6.791 -7.267 -27.075 1.00 15.46 317 ILE A CA 1
ATOM 2552 C C . ILE A 1 317 ? 6.105 -5.914 -27.251 1.00 16.91 317 ILE A C 1
ATOM 2553 O O . ILE A 1 317 ? 4.875 -5.792 -27.172 1.00 16.45 317 ILE A O 1
ATOM 2558 N N . HIS A 1 318 ? 6.908 -4.881 -27.469 1.00 13.30 318 HIS A N 1
ATOM 2559 C CA . HIS A 1 318 ? 6.386 -3.524 -27.551 1.00 15.82 318 HIS A CA 1
ATOM 2560 C C . HIS A 1 318 ? 7.372 -2.678 -28.352 1.00 14.49 318 HIS A C 1
ATOM 2561 O O . HIS A 1 318 ? 8.399 -3.171 -28.827 1.00 18.31 318 HIS A O 1
ATOM 2568 N N . GLY A 1 319 ? 7.040 -1.401 -28.520 1.00 17.36 319 GLY A N 1
ATOM 2569 C CA . GLY A 1 319 ? 7.926 -0.489 -29.205 1.00 17.52 319 GLY A CA 1
ATOM 2570 C C . GLY A 1 319 ? 9.137 -0.160 -28.343 1.00 19.48 319 GLY A C 1
ATOM 2571 O O . GLY A 1 319 ? 9.391 -0.765 -27.302 1.00 20.60 319 GLY A O 1
ATOM 2572 N N . MET A 1 320 ? 9.895 0.838 -28.796 1.00 20.31 320 MET A N 1
ATOM 2573 C CA . MET A 1 320 ? 11.082 1.259 -28.068 1.00 17.45 320 MET A CA 1
ATOM 2574 C C . MET A 1 320 ? 10.729 1.648 -26.642 1.00 18.12 320 MET A C 1
ATOM 2575 O O . MET A 1 320 ? 9.946 2.572 -26.417 1.00 17.75 320 MET A O 1
ATOM 2580 N N . GLY A 1 321 ? 11.327 0.954 -25.673 1.00 21.41 321 GLY A N 1
ATOM 2581 C CA . GLY A 1 321 ? 11.158 1.356 -24.289 1.00 18.52 321 GLY A CA 1
ATOM 2582 C C . GLY A 1 321 ? 11.880 2.667 -24.063 1.00 20.24 321 GLY A C 1
ATOM 2583 O O . GLY A 1 321 ? 13.096 2.680 -23.866 1.00 25.66 321 GLY A O 1
ATOM 2584 N N . SER A 1 322 ? 11.143 3.777 -24.131 1.00 25.74 322 SER A N 1
ATOM 2585 C CA . SER A 1 322 ? 11.706 5.120 -24.028 1.00 27.24 322 SER A CA 1
ATOM 2586 C C . SER A 1 322 ? 12.454 5.293 -22.714 1.00 25.33 322 SER A C 1
ATOM 2587 O O . SER A 1 322 ? 11.820 5.542 -21.683 1.00 28.87 322 SER A O 1
ATOM 2590 N N . GLY A 1 323 ? 13.788 5.157 -22.735 1.00 26.58 323 GLY A N 1
ATOM 2591 C CA . GLY A 1 323 ? 14.567 5.026 -21.506 1.00 24.62 323 GLY A CA 1
ATOM 2592 C C . GLY A 1 323 ? 15.680 3.991 -21.571 1.00 28.54 323 GLY A C 1
ATOM 2593 O O . GLY A 1 323 ? 16.556 3.947 -20.698 1.00 26.73 323 GLY A O 1
ATOM 2594 N N . SER A 1 324 ? 15.636 3.127 -22.591 1.00 23.19 324 SER A N 1
ATOM 2595 C CA . SER A 1 324 ? 16.752 2.237 -22.898 1.00 22.49 324 SER A CA 1
ATOM 2596 C C . SER A 1 324 ? 18.050 3.009 -23.099 1.00 23.47 324 SER A C 1
ATOM 2597 O O . SER A 1 324 ? 18.046 4.169 -23.510 1.00 21.70 324 SER A O 1
ATOM 2600 N N . GLY A 1 325 ? 19.181 2.340 -22.838 1.00 22.40 325 GLY A N 1
ATOM 2601 C CA . GLY A 1 325 ? 20.467 2.929 -23.180 1.00 26.79 325 GLY A CA 1
ATOM 2602 C C . GLY A 1 325 ? 20.672 3.093 -24.680 1.00 28.88 325 GLY A C 1
ATOM 2603 O O . GLY A 1 325 ? 21.540 3.866 -25.106 1.00 24.62 325 GLY A O 1
ATOM 2604 N N . GLY A 1 326 ? 19.891 2.383 -25.491 1.00 21.91 326 GLY A N 1
ATOM 2605 C CA . GLY A 1 326 ? 19.984 2.567 -26.921 1.00 21.25 326 GLY A CA 1
ATOM 2606 C C . GLY A 1 326 ? 18.773 3.235 -27.536 1.00 24.09 326 GLY A C 1
ATOM 2607 O O . GLY A 1 326 ? 18.576 3.138 -28.754 1.00 22.88 326 GLY A O 1
ATOM 2608 N N . THR A 1 327 ? 17.958 3.920 -26.722 1.00 22.99 327 THR A N 1
ATOM 2609 C CA . THR A 1 327 ? 16.761 4.570 -27.252 1.00 20.06 327 THR A CA 1
ATOM 2610 C C . THR A 1 327 ? 17.114 5.467 -28.422 1.00 25.54 327 THR A C 1
ATOM 2611 O O . THR A 1 327 ? 16.528 5.367 -29.507 1.00 22.33 327 THR A O 1
ATOM 2615 N N . ASN A 1 328 ? 18.084 6.353 -28.216 1.00 23.79 328 ASN A N 1
ATOM 2616 C CA . ASN A 1 328 ? 18.417 7.292 -29.270 1.00 22.25 328 ASN A CA 1
ATOM 2617 C C . ASN A 1 328 ? 19.235 6.621 -30.371 1.00 21.37 328 ASN A C 1
ATOM 2618 O O . ASN A 1 328 ? 19.043 6.918 -31.556 1.00 21.68 328 ASN A O 1
ATOM 2623 N N . ALA A 1 329 ? 20.135 5.707 -30.004 1.00 16.93 329 ALA A N 1
ATOM 2624 C CA . ALA A 1 329 ? 21.038 5.117 -30.990 1.00 18.52 329 ALA A CA 1
ATOM 2625 C C . ALA A 1 329 ? 20.270 4.296 -32.021 1.00 15.94 329 ALA A C 1
ATOM 2626 O O . ALA A 1 329 ? 20.422 4.504 -33.233 1.00 17.07 329 ALA A O 1
ATOM 2628 N N . ASP A 1 330 ? 19.456 3.336 -31.557 1.00 13.75 330 ASP A N 1
ATOM 2629 C CA . ASP A 1 330 ? 18.719 2.470 -32.478 1.00 15.29 330 ASP A CA 1
ATOM 2630 C C . ASP A 1 330 ? 17.861 3.297 -33.425 1.00 15.58 330 ASP A C 1
ATOM 2631 O O . ASP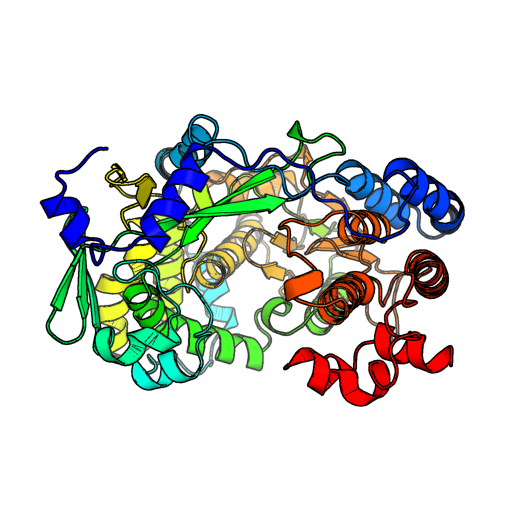 A 1 330 ? 17.806 3.036 -34.631 1.00 18.55 330 ASP A O 1
ATOM 2636 N N . GLU A 1 331 ? 17.151 4.277 -32.870 1.00 16.68 331 GLU A N 1
ATOM 2637 C CA . GLU A 1 331 ? 16.231 5.088 -33.650 1.00 15.77 331 GLU A CA 1
ATOM 2638 C C . GLU A 1 331 ? 16.969 5.947 -34.664 1.00 17.80 331 GLU A C 1
ATOM 2639 O O . GLU A 1 331 ? 16.539 6.063 -35.813 1.00 16.40 331 GLU A O 1
ATOM 2645 N N . THR A 1 332 ? 18.083 6.558 -34.251 1.00 15.94 332 THR A N 1
ATOM 2646 C CA . THR A 1 332 ? 18.830 7.448 -35.141 1.00 19.32 332 THR A CA 1
ATOM 2647 C C . THR A 1 332 ? 19.436 6.680 -36.311 1.00 17.51 332 THR A C 1
ATOM 2648 O O . THR A 1 332 ? 19.415 7.142 -37.464 1.00 17.05 332 THR A O 1
ATOM 2652 N N . LEU A 1 333 ? 19.990 5.503 -36.030 1.00 17.33 333 LEU A N 1
ATOM 2653 C CA . LEU A 1 333 ? 20.545 4.660 -37.082 1.00 18.69 333 LEU A CA 1
ATOM 2654 C C . LEU A 1 333 ? 19.471 4.284 -38.100 1.00 19.20 333 LEU A C 1
ATOM 2655 O O . LEU A 1 333 ? 19.687 4.372 -39.315 1.00 16.09 333 LEU A O 1
ATOM 2660 N N . VAL A 1 334 ? 18.301 3.858 -37.615 1.00 16.20 334 VAL A N 1
ATOM 2661 C CA . VAL A 1 334 ? 17.237 3.437 -38.518 1.00 16.33 334 VAL A CA 1
ATOM 2662 C C . VAL A 1 334 ? 16.633 4.635 -39.243 1.00 16.74 334 VAL A C 1
ATOM 2663 O O . VAL A 1 334 ? 16.283 4.548 -40.429 1.00 15.84 334 VAL A O 1
ATOM 2667 N N . HIS A 1 335 ? 16.498 5.765 -38.552 1.00 14.25 335 HIS A N 1
ATOM 2668 C CA . HIS A 1 335 ? 16.009 6.986 -39.198 1.00 15.11 335 HIS A CA 1
ATOM 2669 C C . HIS A 1 335 ? 16.893 7.370 -40.387 1.00 18.10 335 HIS A C 1
ATOM 2670 O O . HIS A 1 335 ? 16.392 7.794 -41.441 1.00 16.00 335 HIS A O 1
ATOM 2677 N N . ARG A 1 336 ? 18.211 7.191 -40.252 1.00 15.98 336 ARG A N 1
ATOM 2678 C CA . ARG A 1 336 ? 19.103 7.510 -41.358 1.00 17.91 336 ARG A CA 1
ATOM 2679 C C . ARG A 1 336 ? 18.840 6.588 -42.551 1.00 17.76 336 ARG A C 1
ATOM 2680 O O . ARG A 1 336 ? 18.840 7.044 -43.698 1.00 15.10 336 ARG A O 1
ATOM 2688 N N . VAL A 1 337 ? 18.566 5.300 -42.295 1.00 14.64 337 VAL A N 1
ATOM 2689 C CA . VAL A 1 337 ? 18.151 4.388 -43.369 1.00 16.92 337 VAL A CA 1
ATOM 2690 C C . VAL A 1 337 ? 16.883 4.890 -44.057 1.00 17.15 337 VAL A C 1
ATOM 2691 O O . VAL A 1 337 ? 16.765 4.847 -45.291 1.00 17.07 337 VAL A O 1
ATOM 2695 N N . LEU A 1 338 ? 15.901 5.336 -43.267 1.00 13.98 338 LEU A N 1
ATOM 2696 C CA . LEU A 1 338 ? 14.665 5.873 -43.831 1.00 16.15 338 LEU A CA 1
ATOM 2697 C C . LEU A 1 338 ? 14.948 7.020 -44.803 1.00 14.09 338 LEU A C 1
ATOM 2698 O O . LEU A 1 338 ? 14.330 7.119 -45.871 1.00 14.01 338 LEU A O 1
ATOM 2703 N N . GLN A 1 339 ? 15.871 7.911 -44.433 1.00 16.12 339 GLN A N 1
ATOM 2704 C CA . GLN A 1 339 ? 16.196 9.047 -45.291 1.00 14.28 339 GLN A CA 1
ATOM 2705 C C . GLN A 1 339 ? 16.827 8.571 -46.590 1.00 14.05 339 GLN A C 1
ATOM 2706 O O . GLN A 1 339 ? 16.468 9.037 -47.677 1.00 15.79 339 GLN A O 1
ATOM 2712 N N . HIS A 1 340 ? 17.780 7.640 -46.501 1.00 13.25 340 HIS A N 1
ATOM 2713 C CA . HIS A 1 340 ? 18.382 7.095 -47.713 1.00 15.12 340 HIS A CA 1
ATOM 2714 C C . HIS A 1 340 ? 17.334 6.429 -48.589 1.00 18.87 340 HIS A C 1
ATOM 2715 O O . HIS A 1 340 ? 17.341 6.590 -49.819 1.00 17.09 340 HIS A O 1
ATOM 2722 N N . GLU A 1 341 ? 16.421 5.677 -47.965 1.00 13.98 341 GLU A N 1
ATOM 2723 C CA . GLU A 1 341 ? 15.427 4.922 -48.721 1.00 14.89 341 GLU A CA 1
ATOM 2724 C C . GLU A 1 341 ? 14.479 5.848 -49.467 1.00 16.66 341 GLU A C 1
ATOM 2725 O O . GLU A 1 341 ? 14.090 5.559 -50.604 1.00 19.58 341 GLU A O 1
ATOM 2731 N N . ALA A 1 342 ? 14.103 6.972 -48.853 1.00 14.39 342 ALA A N 1
ATOM 2732 C CA . ALA A 1 342 ? 13.254 7.930 -49.558 1.00 17.82 342 ALA A CA 1
ATOM 2733 C C . ALA A 1 342 ? 13.927 8.418 -50.846 1.00 19.52 342 ALA A C 1
ATOM 2734 O O . ALA A 1 342 ? 13.298 8.478 -51.909 1.00 19.33 342 ALA A O 1
ATOM 2736 N N . ALA A 1 343 ? 15.208 8.779 -50.764 1.00 17.13 343 ALA A N 1
ATOM 2737 C CA . ALA A 1 343 ? 15.924 9.259 -51.944 1.00 18.45 343 ALA A CA 1
ATOM 2738 C C . ALA A 1 343 ? 16.049 8.156 -52.985 1.00 21.51 343 ALA A C 1
ATOM 2739 O O . ALA A 1 343 ? 15.752 8.355 -54.172 1.00 22.30 343 ALA A O 1
ATOM 2741 N N . ILE A 1 344 ? 16.482 6.978 -52.545 1.00 19.13 344 ILE A N 1
ATOM 2742 C CA . ILE A 1 344 ? 16.702 5.844 -53.432 1.00 20.37 344 ILE A CA 1
ATOM 2743 C C . ILE A 1 344 ? 15.398 5.414 -54.089 1.00 22.37 344 ILE A C 1
ATOM 2744 O O . ILE A 1 344 ? 15.368 5.074 -55.278 1.00 22.69 344 ILE A O 1
ATOM 2749 N N . SER A 1 345 ? 14.297 5.434 -53.335 1.00 21.41 345 SER A N 1
ATOM 2750 C CA . SER A 1 345 ? 12.998 5.118 -53.914 1.00 24.54 345 SER A CA 1
ATOM 2751 C C . SER A 1 345 ? 12.603 6.096 -55.015 1.00 27.52 345 SER A C 1
ATOM 2752 O O . SER A 1 345 ? 11.782 5.747 -55.868 1.00 26.85 345 SER A O 1
ATOM 2755 N N . HIS A 1 346 ? 13.171 7.302 -55.030 1.00 23.82 346 HIS A N 1
ATOM 2756 C CA . HIS A 1 346 ? 12.892 8.262 -56.090 1.00 27.62 346 HIS A CA 1
ATOM 2757 C C . HIS A 1 346 ? 14.085 8.443 -57.021 1.00 23.89 346 HIS A C 1
ATOM 2758 O O . HIS A 1 346 ? 14.258 9.500 -57.632 1.00 27.09 346 HIS A O 1
ATOM 2765 N N . HIS A 1 347 ? 14.904 7.396 -57.131 1.00 23.23 347 HIS A N 1
ATOM 2766 C CA . HIS A 1 347 ? 15.956 7.270 -58.141 1.00 25.06 347 HIS A CA 1
ATOM 2767 C C . HIS A 1 347 ? 17.031 8.335 -58.004 1.00 29.83 347 HIS A C 1
ATOM 2768 O O . HIS A 1 347 ? 17.606 8.774 -58.992 1.00 22.82 347 HIS A O 1
ATOM 2775 N N . THR A 1 348 ? 17.344 8.736 -56.778 1.00 20.61 348 THR A N 1
ATOM 2776 C CA . THR A 1 348 ? 18.401 9.709 -56.564 1.00 20.83 348 THR A CA 1
ATOM 2777 C C . THR A 1 348 ? 19.119 9.357 -55.262 1.00 21.78 348 THR A C 1
ATOM 2778 O O . THR A 1 348 ? 18.998 8.242 -54.740 1.00 21.43 348 THR A O 1
ATOM 2782 N N . THR A 1 349 ? 19.881 10.313 -54.740 1.00 19.76 349 THR A N 1
ATOM 2783 C CA . THR A 1 349 ? 20.793 10.112 -53.623 1.00 23.53 349 THR A CA 1
ATOM 2784 C C . THR A 1 349 ? 20.486 11.126 -52.529 1.00 19.39 349 THR A C 1
ATOM 2785 O O . THR A 1 349 ? 20.241 12.299 -52.812 1.00 17.20 349 THR A O 1
ATOM 2789 N N . LEU A 1 350 ? 20.487 10.662 -51.277 1.00 17.93 350 LEU A N 1
ATOM 2790 C CA . LEU A 1 350 ? 20.271 11.554 -50.148 1.00 13.58 350 LEU A CA 1
ATOM 2791 C C . LEU A 1 350 ? 21.398 12.576 -50.086 1.00 14.67 350 LEU A C 1
ATOM 2792 O O . LEU A 1 350 ? 22.573 12.223 -50.189 1.00 16.84 350 LEU A O 1
ATOM 2797 N N . ASN A 1 351 ? 21.054 13.847 -49.928 1.00 16.62 351 ASN A N 1
ATOM 2798 C CA . ASN A 1 351 ? 22.084 14.832 -49.622 1.00 14.56 351 ASN A CA 1
ATOM 2799 C C . ASN A 1 351 ? 22.653 14.477 -48.254 1.00 17.28 351 ASN A C 1
ATOM 2800 O O . ASN A 1 351 ? 21.907 14.477 -47.272 1.00 16.03 351 ASN A O 1
ATOM 2805 N N . PRO A 1 352 ? 23.944 14.151 -48.142 1.00 18.61 352 PRO A N 1
ATOM 2806 C CA . PRO A 1 352 ? 24.475 13.633 -46.867 1.00 19.33 352 PRO A CA 1
ATOM 2807 C C . PRO A 1 352 ? 24.508 14.666 -45.754 1.00 19.37 352 PRO A C 1
ATOM 2808 O O . PRO A 1 352 ? 24.705 14.290 -44.589 1.00 17.62 352 PRO A O 1
ATOM 2812 N N . ASN A 1 353 ? 24.308 15.946 -46.069 1.00 15.74 353 ASN A N 1
ATOM 2813 C CA . ASN A 1 353 ? 24.178 16.957 -45.029 1.00 17.47 353 ASN A CA 1
ATOM 2814 C C . ASN A 1 353 ? 22.786 16.997 -44.403 1.00 18.63 353 ASN A C 1
ATOM 2815 O O . ASN A 1 353 ? 22.562 17.803 -43.490 1.00 16.03 353 ASN A O 1
ATOM 2820 N N . SER A 1 354 ? 21.852 16.174 -44.889 1.00 16.09 354 SER A N 1
ATOM 2821 C CA . SER A 1 354 ? 20.629 15.905 -44.143 1.00 12.62 354 SER A CA 1
ATOM 2822 C C . SER A 1 354 ? 21.001 15.361 -42.761 1.00 13.06 354 SER A C 1
ATOM 2823 O O . SER A 1 354 ? 22.080 14.801 -42.557 1.00 14.22 354 SER A O 1
ATOM 2826 N N . GLN A 1 355 ? 20.090 15.527 -41.798 1.00 12.91 355 GLN A N 1
ATOM 2827 C CA . GLN A 1 355 ? 20.370 15.156 -40.415 1.00 14.73 355 GLN A CA 1
ATOM 2828 C C . GLN A 1 355 ? 19.153 14.482 -39.795 1.00 16.74 355 GLN A C 1
ATOM 2829 O O . GLN A 1 355 ? 18.012 14.746 -40.187 1.00 14.78 355 GLN A O 1
ATOM 2835 N N . CYS A 1 356 ? 19.406 13.636 -38.796 1.00 15.72 356 CYS A N 1
ATOM 2836 C CA . CYS A 1 356 ? 18.321 13.105 -37.986 1.00 16.23 356 CYS A CA 1
ATOM 2837 C C . CYS A 1 356 ? 18.821 12.788 -36.581 1.00 18.58 356 CYS A C 1
ATOM 2838 O O . CYS A 1 356 ? 20.005 12.530 -36.358 1.00 18.54 356 CYS A O 1
ATOM 2841 N N . LEU A 1 357 ? 17.884 12.795 -35.644 1.00 17.96 357 LEU A N 1
ATOM 2842 C CA . LEU A 1 357 ? 18.183 12.475 -34.257 1.00 21.78 357 LEU A CA 1
ATOM 2843 C C . LEU A 1 357 ? 16.897 11.957 -33.647 1.00 19.08 357 LEU A C 1
ATOM 2844 O O . LEU A 1 357 ? 15.914 12.700 -33.584 1.00 20.97 357 LEU A O 1
ATOM 2849 N N . GLY A 1 358 ? 16.887 10.688 -33.254 1.00 18.71 358 GLY A N 1
ATOM 2850 C CA . GLY A 1 358 ? 15.659 10.109 -32.735 1.00 18.67 358 GLY A CA 1
ATOM 2851 C C . GLY A 1 358 ? 14.538 10.264 -33.742 1.00 21.27 358 GLY A C 1
ATOM 2852 O O . GLY A 1 358 ? 14.686 9.874 -34.909 1.00 20.25 358 GLY A O 1
ATOM 2853 N N . ASP A 1 359 ? 13.438 10.886 -33.325 1.00 16.25 359 ASP A N 1
ATOM 2854 C CA . ASP A 1 359 ? 12.288 11.077 -34.192 1.00 19.48 359 ASP A CA 1
ATOM 2855 C C . ASP A 1 359 ? 12.328 12.394 -34.966 1.00 21.71 359 ASP A C 1
ATOM 2856 O O . ASP A 1 359 ? 11.337 12.737 -35.615 1.00 21.24 359 ASP A O 1
ATOM 2861 N N . ASP A 1 360 ? 13.441 13.124 -34.920 1.00 18.57 360 ASP A N 1
ATOM 2862 C CA . ASP A 1 360 ? 13.549 14.435 -35.547 1.00 22.35 360 ASP A CA 1
ATOM 2863 C C . ASP A 1 360 ? 14.446 14.353 -36.775 1.00 15.79 360 ASP A C 1
ATOM 2864 O O . ASP A 1 360 ? 15.521 13.767 -36.703 1.00 15.29 360 ASP A O 1
ATOM 2869 N N . GLY A 1 361 ? 14.021 14.960 -37.875 1.00 18.09 361 GLY A N 1
ATOM 2870 C CA . GLY A 1 361 ? 14.798 14.890 -39.103 1.00 16.59 361 GLY A CA 1
ATOM 2871 C C . GLY A 1 361 ? 14.660 16.130 -39.958 1.00 16.93 361 GLY A C 1
ATOM 2872 O O . GLY A 1 361 ? 13.644 16.836 -39.916 1.00 17.50 361 GLY A O 1
ATOM 2873 N N . VAL A 1 362 ? 15.689 16.381 -40.762 1.00 14.62 362 VAL A N 1
ATOM 2874 C CA . VAL A 1 362 ? 15.646 17.432 -41.764 1.00 13.13 362 VAL A CA 1
ATOM 2875 C C . VAL A 1 362 ? 16.470 16.940 -42.944 1.00 15.40 362 VAL A C 1
ATOM 2876 O O . VAL A 1 362 ? 17.567 16.408 -42.755 1.00 15.31 362 VAL A O 1
ATOM 2880 N N . LEU A 1 363 ? 15.916 17.027 -44.150 1.00 14.47 363 LEU A N 1
ATOM 2881 C CA . LEU A 1 363 ? 16.569 16.352 -45.266 1.00 13.43 363 LEU A CA 1
ATOM 2882 C C . LEU A 1 363 ? 16.224 17.012 -46.593 1.00 14.13 363 LEU A C 1
ATOM 2883 O O . LEU A 1 363 ? 15.233 17.729 -46.724 1.00 16.75 363 LEU A O 1
ATOM 2888 N N . THR A 1 364 ? 17.050 16.721 -47.590 1.00 16.66 364 THR A N 1
ATOM 2889 C CA . THR A 1 364 ? 16.737 17.133 -48.949 1.00 15.77 364 THR A CA 1
ATOM 2890 C C . THR A 1 364 ? 17.360 16.138 -49.918 1.00 16.62 364 THR A C 1
ATOM 2891 O O . THR A 1 364 ? 18.343 15.467 -49.597 1.00 15.41 364 THR A O 1
ATOM 2895 N N . TYR A 1 365 ? 16.729 16.004 -51.081 1.00 16.82 365 TYR A N 1
ATOM 2896 C CA . TYR A 1 365 ? 17.282 15.285 -52.218 1.00 16.63 365 TYR A CA 1
ATOM 2897 C C . TYR A 1 365 ? 16.547 15.756 -53.466 1.00 17.25 365 TYR A C 1
ATOM 2898 O O . TYR A 1 365 ? 15.494 16.385 -53.360 1.00 17.34 365 TYR A O 1
ATOM 2907 N N . PRO A 1 366 ? 17.088 15.500 -54.649 1.00 18.22 366 PRO A N 1
ATOM 2908 C CA . PRO A 1 366 ? 16.447 16.011 -55.881 1.00 22.48 366 PRO A CA 1
ATOM 2909 C C . PRO A 1 366 ? 14.993 15.589 -56.032 1.00 18.93 366 PRO A C 1
ATOM 2910 O O . PRO A 1 366 ? 14.692 14.394 -56.047 1.00 19.34 366 PRO A O 1
ATOM 2914 N N . GLY A 1 367 ? 14.086 16.564 -56.132 1.00 18.62 367 GLY A N 1
ATOM 2915 C CA . GLY A 1 367 ? 12.674 16.271 -56.305 1.00 21.95 367 GLY A CA 1
ATOM 2916 C C . GLY A 1 367 ? 11.930 15.867 -55.047 1.00 22.98 367 GLY A C 1
ATOM 2917 O O . GLY A 1 367 ? 10.787 15.414 -55.145 1.00 22.52 367 GLY A O 1
ATOM 2918 N N . ILE A 1 368 ? 12.538 16.024 -53.866 1.00 18.54 368 ILE A N 1
ATOM 2919 C CA . ILE A 1 368 ? 11.874 15.626 -52.625 1.00 21.26 368 ILE A CA 1
ATOM 2920 C C . ILE A 1 368 ? 10.583 16.410 -52.415 1.00 21.17 368 ILE A C 1
ATOM 2921 O O . ILE A 1 368 ? 10.497 17.601 -52.729 1.00 18.74 368 ILE A O 1
ATOM 2926 N N . SER A 1 369 ? 9.571 15.733 -51.876 1.00 17.82 369 SER A N 1
ATOM 2927 C CA . SER A 1 369 ? 8.374 16.382 -51.369 1.00 23.14 369 SER A CA 1
ATOM 2928 C C . SER A 1 369 ? 8.017 15.775 -50.012 1.00 21.31 369 SER A C 1
ATOM 2929 O O . SER A 1 369 ? 8.434 14.669 -49.684 1.00 19.85 369 SER A O 1
ATOM 2932 N N . ALA A 1 370 ? 7.260 16.526 -49.207 1.00 19.69 370 ALA A N 1
ATOM 2933 C CA . ALA A 1 370 ? 6.891 16.022 -47.886 1.00 23.89 370 ALA A CA 1
ATOM 2934 C C . ALA A 1 370 ? 5.997 14.794 -48.000 1.00 23.44 370 ALA A C 1
ATOM 2935 O O . ALA A 1 370 ? 6.106 13.853 -47.210 1.00 19.99 370 ALA A O 1
ATOM 2937 N N . GLU A 1 371 ? 5.106 14.772 -48.987 1.00 22.85 371 GLU A N 1
ATOM 2938 C CA . GLU A 1 371 ? 4.205 13.633 -49.068 1.00 26.21 371 GLU A CA 1
ATOM 2939 C C . GLU A 1 371 ? 4.927 12.398 -49.611 1.00 22.57 371 GLU A C 1
ATOM 2940 O O . GLU A 1 371 ? 4.587 11.266 -49.248 1.00 24.57 371 GLU A O 1
ATOM 2946 N N . ASP A 1 372 ? 5.937 12.588 -50.472 1.00 21.37 372 ASP A N 1
ATOM 2947 C CA . ASP A 1 372 ? 6.765 11.447 -50.862 1.00 21.64 372 ASP A CA 1
ATOM 2948 C C . ASP A 1 372 ? 7.527 10.881 -49.664 1.00 20.54 372 ASP A C 1
ATOM 2949 O O . ASP A 1 372 ? 7.606 9.658 -49.488 1.00 19.77 372 ASP A O 1
ATOM 2954 N N . VAL A 1 373 ? 8.159 11.752 -48.879 1.00 17.63 373 VAL A N 1
ATOM 2955 C CA . VAL A 1 373 ? 8.875 11.283 -47.693 1.00 14.67 373 VAL A CA 1
ATOM 2956 C C . VAL A 1 373 ? 7.911 10.557 -46.771 1.00 18.34 373 VAL A C 1
ATOM 2957 O O . VAL A 1 373 ? 8.197 9.454 -46.279 1.00 16.71 373 VAL A O 1
ATOM 2961 N N . MET A 1 374 ? 6.735 11.147 -46.556 1.00 17.67 374 MET A N 1
ATOM 2962 C CA . MET A 1 374 ? 5.758 10.545 -45.655 1.00 20.96 374 MET A CA 1
ATOM 2963 C C . MET A 1 374 ? 5.353 9.152 -46.129 1.00 19.23 374 MET A C 1
ATOM 2964 O O . MET A 1 374 ? 5.284 8.208 -45.331 1.00 18.61 374 MET A O 1
ATOM 2969 N N . GLN A 1 375 ? 5.080 9.008 -47.430 1.00 16.50 375 GLN A N 1
ATOM 2970 C CA . GLN A 1 375 ? 4.726 7.705 -47.989 1.00 21.65 375 GLN A CA 1
ATOM 2971 C C . GLN A 1 375 ? 5.865 6.707 -47.832 1.00 20.37 375 GLN A C 1
ATOM 2972 O O . GLN A 1 375 ? 5.631 5.529 -47.518 1.00 18.37 375 GLN A O 1
ATOM 2978 N N . SER A 1 376 ? 7.102 7.150 -48.076 1.00 19.08 376 SER A N 1
ATOM 2979 C CA . SER A 1 376 ? 8.236 6.234 -48.016 1.00 17.38 376 SER A CA 1
ATOM 2980 C C . SER A 1 376 ? 8.500 5.764 -46.591 1.00 16.97 376 SER A C 1
ATOM 2981 O O . SER A 1 376 ? 8.881 4.608 -46.379 1.00 16.44 376 SER A O 1
ATOM 2984 N N . TYR A 1 377 ? 8.329 6.655 -45.610 1.00 17.44 377 TYR A N 1
ATOM 2985 C CA . TYR A 1 377 ? 8.548 6.289 -44.210 1.00 16.26 377 TYR A CA 1
ATOM 2986 C C . TYR A 1 377 ? 7.395 5.443 -43.666 1.00 18.26 377 TYR A C 1
ATOM 2987 O O . TYR A 1 377 ? 7.617 4.426 -42.999 1.00 17.64 377 TYR A O 1
ATOM 2996 N N . SER A 1 378 ? 6.152 5.882 -43.907 1.00 17.35 378 SER A N 1
ATOM 2997 C CA . SER A 1 378 ? 4.992 5.337 -43.202 1.00 19.49 378 SER A CA 1
ATOM 2998 C C . SER A 1 378 ? 4.728 3.879 -43.555 1.00 19.74 378 SER A C 1
ATOM 2999 O O . SER A 1 378 ? 4.159 3.138 -42.744 1.00 22.70 378 SER A O 1
ATOM 3002 N N . ARG A 1 379 ? 5.121 3.448 -44.750 1.00 17.65 379 ARG A N 1
ATOM 3003 C CA . ARG A 1 379 ? 4.891 2.067 -45.160 1.00 22.98 379 ARG A CA 1
ATOM 3004 C C . ARG A 1 379 ? 5.577 1.062 -44.241 1.00 19.02 379 ARG A C 1
ATOM 3005 O O . ARG A 1 379 ? 5.238 -0.122 -44.268 1.00 16.10 379 ARG A O 1
ATOM 3013 N N . HIS A 1 380 ? 6.535 1.498 -43.438 1.00 17.62 380 HIS A N 1
ATOM 3014 C CA . HIS A 1 380 ? 7.177 0.611 -42.478 1.00 18.26 380 HIS A CA 1
ATOM 3015 C C . HIS A 1 380 ? 6.421 0.545 -41.152 1.00 19.72 380 HIS A C 1
ATOM 3016 O O . HIS A 1 380 ? 6.982 0.088 -40.154 1.00 19.78 380 HIS A O 1
ATOM 3023 N N . GLY A 1 381 ? 5.160 0.960 -41.135 1.00 19.36 381 GLY A N 1
ATOM 3024 C CA . GLY A 1 381 ? 4.379 0.936 -39.914 1.00 21.08 381 GLY A CA 1
ATOM 3025 C C . GLY A 1 381 ? 4.563 2.147 -39.033 1.00 22.56 381 GLY A C 1
ATOM 3026 O O . GLY A 1 381 ? 4.258 2.075 -37.840 1.00 20.68 381 GLY A O 1
ATOM 3027 N N . LEU A 1 382 ? 5.050 3.257 -39.582 1.00 19.49 382 LEU A N 1
ATOM 3028 C CA . LEU A 1 382 ? 5.276 4.475 -38.821 1.00 20.92 382 LEU A CA 1
ATOM 3029 C C . LEU A 1 382 ? 4.152 5.470 -39.075 1.00 22.06 382 LEU A C 1
ATOM 3030 O O . LEU A 1 382 ? 3.551 5.497 -40.149 1.00 24.92 382 LEU A O 1
ATOM 3035 N N . ASP A 1 383 ? 3.873 6.289 -38.074 1.00 21.50 383 ASP A N 1
ATOM 3036 C CA . ASP A 1 383 ? 2.758 7.220 -38.107 1.00 22.21 383 ASP A CA 1
ATOM 3037 C C . ASP A 1 383 ? 3.285 8.636 -38.263 1.00 26.08 383 ASP A C 1
ATOM 3038 O O . ASP A 1 383 ? 4.204 9.041 -37.547 1.00 20.71 383 ASP A O 1
ATOM 3043 N N . MET A 1 384 ? 2.713 9.370 -39.215 1.00 24.10 384 MET A N 1
ATOM 3044 C CA . MET A 1 384 ? 3.070 10.747 -39.514 1.00 25.82 384 MET A CA 1
ATOM 3045 C C . MET A 1 384 ? 1.799 11.466 -39.961 1.00 27.01 384 MET A C 1
ATOM 3046 O O . MET A 1 384 ? 0.974 10.901 -40.675 1.00 27.15 384 MET A O 1
ATOM 3051 N N . ASN A 1 385 ? 1.651 12.700 -39.524 1.00 25.48 385 ASN A N 1
ATOM 3052 C CA . ASN A 1 385 ? 0.532 13.577 -39.871 1.00 30.70 385 ASN A CA 1
ATOM 3053 C C . ASN A 1 385 ? 1.113 14.577 -40.868 1.00 31.22 385 ASN A C 1
ATOM 3054 O O . ASN A 1 385 ? 2.001 15.366 -40.532 1.00 25.93 385 ASN A O 1
ATOM 3059 N N . LEU A 1 386 ? 0.682 14.471 -42.123 1.00 30.99 386 LEU A N 1
ATOM 3060 C CA . LEU A 1 386 ? 1.225 15.334 -43.167 1.00 29.24 386 LEU A CA 1
ATOM 3061 C C . LEU A 1 386 ? 1.208 16.800 -42.743 1.00 31.95 386 LEU A C 1
ATOM 3062 O O . LEU A 1 386 ? 2.096 17.579 -43.115 1.00 29.14 386 LEU A O 1
ATOM 3067 N N . GLU A 1 387 ? 0.223 17.176 -41.923 1.00 32.13 387 GLU A N 1
ATOM 3068 C CA . GLU A 1 387 ? 0.040 18.567 -41.532 1.00 38.58 387 GLU A CA 1
ATOM 3069 C C . GLU A 1 387 ? 1.194 19.071 -40.688 1.00 36.96 387 GLU A C 1
ATOM 3070 O O . GLU A 1 387 ? 1.432 20.280 -40.605 1.00 36.97 387 GLU A O 1
ATOM 3076 N N . LYS A 1 388 ? 1.909 18.174 -40.042 1.00 29.72 388 LYS A N 1
ATOM 3077 C CA . LYS A 1 388 ? 2.972 18.614 -39.166 1.00 29.92 388 LYS A CA 1
ATOM 3078 C C . LYS A 1 388 ? 4.337 18.561 -39.826 1.00 27.15 388 LYS A C 1
ATOM 3079 O O . LYS A 1 388 ? 5.320 18.965 -39.201 1.00 26.23 388 LYS A O 1
ATOM 3085 N N . GLN A 1 389 ? 4.431 18.017 -41.036 1.00 26.93 389 GLN A N 1
ATOM 3086 C CA . GLN A 1 389 ? 5.661 18.155 -41.785 1.00 23.31 389 GLN A CA 1
ATOM 3087 C C . GLN A 1 389 ? 5.809 19.624 -42.159 1.00 28.27 389 GLN A C 1
ATOM 3088 O O . GLN A 1 389 ? 4.822 20.358 -42.257 1.00 31.74 389 GLN A O 1
ATOM 3094 N N . TYR A 1 390 ? 7.046 20.067 -42.332 1.00 26.27 390 TYR A N 1
ATOM 3095 C CA . TYR A 1 390 ? 7.306 21.445 -42.717 1.00 26.05 390 TYR A CA 1
ATOM 3096 C C . TYR A 1 390 ? 8.269 21.469 -43.897 1.00 24.61 390 TYR A C 1
ATOM 3097 O O . TYR A 1 390 ? 9.221 20.688 -43.950 1.00 20.14 390 TYR A O 1
ATOM 3106 N N . VAL A 1 391 ? 8.006 22.374 -44.838 1.00 24.13 391 VAL A N 1
ATOM 3107 C CA . VAL A 1 391 ? 8.696 22.431 -46.120 1.00 23.36 391 VAL A CA 1
ATOM 3108 C C . VAL A 1 391 ? 9.032 23.885 -46.434 1.00 24.77 391 VAL A C 1
ATOM 3109 O O . VAL A 1 391 ? 8.199 24.774 -46.248 1.00 22.23 391 VAL A O 1
ATOM 3113 N N . SER A 1 392 ? 10.251 24.127 -46.907 1.00 23.34 392 SER A N 1
ATOM 3114 C CA . SER A 1 392 ? 10.663 25.462 -47.325 1.00 24.99 392 SER A CA 1
ATOM 3115 C C . SER A 1 392 ? 11.923 25.334 -48.172 1.00 24.20 392 SER A C 1
ATOM 3116 O O . SER A 1 392 ? 12.698 24.391 -48.004 1.00 21.70 392 SER A O 1
ATOM 3119 N N . LYS A 1 393 ? 12.126 26.291 -49.081 1.00 22.69 393 LYS A N 1
ATOM 3120 C CA . LYS A 1 393 ? 13.403 26.370 -49.789 1.00 23.84 393 LYS A CA 1
ATOM 3121 C C . LYS A 1 393 ? 14.450 27.193 -49.056 1.00 24.07 393 LYS A C 1
ATOM 3122 O O . LYS A 1 393 ? 15.638 27.052 -49.356 1.00 25.73 393 LYS A O 1
ATOM 3128 N N . GLN A 1 394 ? 14.048 28.058 -48.117 1.00 23.43 394 GLN A N 1
ATOM 3129 C CA . GLN A 1 394 ? 14.977 28.997 -47.492 1.00 22.68 394 GLN A CA 1
ATOM 3130 C C . GLN A 1 394 ? 15.156 28.819 -45.992 1.00 22.94 394 GLN A C 1
ATOM 3131 O O . GLN A 1 394 ? 16.087 29.409 -45.431 1.00 21.49 394 GLN A O 1
ATOM 3137 N N . ASP A 1 395 ? 14.300 28.057 -45.319 1.00 20.16 395 ASP A N 1
ATOM 3138 C CA . ASP A 1 395 ? 14.480 27.903 -43.882 1.00 21.99 395 ASP A CA 1
ATOM 3139 C C . ASP A 1 395 ? 14.068 26.500 -43.455 1.00 22.34 395 ASP A C 1
ATOM 3140 O O . ASP A 1 395 ? 13.545 25.715 -44.245 1.00 21.24 395 ASP A O 1
ATOM 3145 N N . CYS A 1 396 ? 14.317 26.192 -42.182 1.00 20.68 396 CYS A N 1
ATOM 3146 C CA . CYS A 1 396 ? 13.943 24.891 -41.651 1.00 19.87 396 CYS A CA 1
ATOM 3147 C C . CYS A 1 396 ? 13.868 24.984 -40.136 1.00 21.33 396 CYS A C 1
ATOM 3148 O O . CYS A 1 396 ? 14.353 25.937 -39.527 1.00 18.32 396 CYS A O 1
ATOM 3151 N N . THR A 1 397 ? 13.230 23.991 -39.542 1.00 17.96 397 THR A N 1
ATOM 3152 C CA . THR A 1 397 ? 13.233 23.840 -38.096 1.00 19.40 397 THR A CA 1
ATOM 3153 C C . THR A 1 397 ? 13.744 22.449 -37.790 1.00 19.94 397 THR A C 1
ATOM 3154 O O . THR A 1 397 ? 13.375 21.487 -38.468 1.00 24.44 397 THR A O 1
ATOM 3158 N N . TYR A 1 398 ? 14.612 22.352 -36.794 1.00 17.71 398 TYR A N 1
ATOM 3159 C CA . TYR A 1 398 ? 15.231 21.092 -36.417 1.00 17.24 398 TYR A CA 1
ATOM 3160 C C . TYR A 1 398 ? 15.597 21.220 -34.952 1.00 19.17 398 TYR A C 1
ATOM 3161 O O . TYR A 1 398 ? 16.216 22.214 -34.571 1.00 17.12 398 TYR A O 1
ATOM 3170 N N . LEU A 1 399 ? 15.166 20.248 -34.143 1.00 18.61 399 LEU A N 1
ATOM 3171 C CA . LEU A 1 399 ? 15.402 20.234 -32.690 1.00 18.05 399 LEU A CA 1
ATOM 3172 C C . LEU A 1 399 ? 14.862 21.500 -32.032 1.00 18.45 399 LEU A C 1
ATOM 3173 O O . LEU A 1 399 ? 15.474 22.051 -31.119 1.00 17.49 399 LEU A O 1
ATOM 3178 N N . ARG A 1 400 ? 13.708 21.964 -32.520 1.00 16.71 400 ARG A N 1
ATOM 3179 C CA . ARG A 1 400 ? 13.036 23.170 -32.034 1.00 19.96 400 ARG A CA 1
ATOM 3180 C C . ARG A 1 400 ? 13.898 24.428 -32.168 1.00 19.90 400 ARG A C 1
ATOM 3181 O O . ARG A 1 400 ? 13.733 25.389 -31.407 1.00 18.90 400 ARG A O 1
ATOM 3189 N N . ARG A 1 401 ? 14.792 24.452 -33.161 1.00 15.89 401 ARG A N 1
ATOM 3190 C CA . ARG A 1 401 ? 15.517 25.660 -33.534 1.00 15.72 401 ARG A CA 1
ATOM 3191 C C . ARG A 1 401 ? 15.217 26.010 -34.988 1.00 18.10 401 ARG A C 1
ATOM 3192 O O . ARG A 1 401 ? 15.155 25.126 -35.849 1.00 17.16 401 ARG A O 1
ATOM 3200 N N . TRP A 1 402 ? 15.080 27.305 -35.252 1.00 17.21 402 TRP A N 1
ATOM 3201 C CA . TRP A 1 402 ? 14.836 27.836 -36.589 1.00 16.18 402 TRP A CA 1
ATOM 3202 C C . TRP A 1 402 ? 16.162 28.211 -37.230 1.00 16.29 402 TRP A C 1
ATOM 3203 O O . TRP A 1 402 ? 17.048 28.758 -36.573 1.00 17.82 402 TRP A O 1
ATOM 3214 N N . HIS A 1 403 ? 16.309 27.878 -38.505 1.00 19.63 403 HIS A N 1
ATOM 3215 C CA . HIS A 1 403 ? 17.473 28.272 -39.287 1.00 19.98 403 HIS A CA 1
ATOM 3216 C C . HIS A 1 403 ? 16.993 28.872 -40.601 1.00 19.22 403 HIS A C 1
ATOM 3217 O O . HIS A 1 403 ? 15.955 28.483 -41.131 1.00 19.89 403 HIS A O 1
ATOM 3224 N N . HIS A 1 404 ? 17.773 29.804 -41.134 1.00 22.15 404 HIS A N 1
ATOM 3225 C CA . HIS A 1 404 ? 17.421 30.455 -42.379 1.00 20.29 404 HIS A CA 1
ATOM 3226 C C . HIS A 1 404 ? 18.679 30.682 -43.197 1.00 20.06 404 HIS A C 1
ATOM 3227 O O . HIS A 1 404 ? 19.704 31.111 -42.657 1.00 19.94 404 HIS A O 1
ATOM 3234 N N . THR A 1 405 ? 18.594 30.398 -44.499 1.00 21.39 405 THR A N 1
ATOM 3235 C CA . THR A 1 405 ? 19.780 30.502 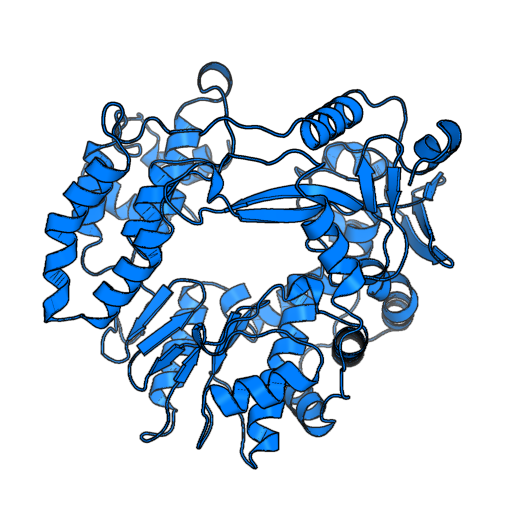-45.344 1.00 24.15 405 THR A CA 1
ATOM 3236 C C . THR A 1 405 ? 20.357 31.919 -45.338 1.00 21.30 405 THR A C 1
ATOM 3237 O O . THR A 1 405 ? 21.570 32.096 -45.501 1.00 25.14 405 THR A O 1
ATOM 3241 N N . ASP A 1 406 ? 19.517 32.938 -45.111 1.00 21.91 406 ASP A N 1
ATOM 3242 C CA . ASP A 1 406 ? 19.978 34.324 -45.038 1.00 21.02 406 ASP A CA 1
ATOM 3243 C C . ASP A 1 406 ? 20.358 34.771 -43.627 1.00 27.28 406 ASP A C 1
ATOM 3244 O O . ASP A 1 406 ? 20.767 35.924 -43.450 1.00 24.41 406 ASP A O 1
ATOM 3249 N N . TYR A 1 407 ? 20.229 33.907 -42.625 1.00 22.10 407 TYR A N 1
ATOM 3250 C CA . TYR A 1 407 ? 20.520 34.261 -41.234 1.00 21.02 407 TYR A CA 1
ATOM 3251 C C . TYR A 1 407 ? 21.787 33.522 -40.821 1.00 23.58 407 TYR A C 1
ATOM 3252 O O . TYR A 1 407 ? 21.731 32.419 -40.277 1.00 22.72 407 TYR A O 1
ATOM 3261 N N . ARG A 1 408 ? 22.936 34.139 -41.076 1.00 20.93 408 ARG A N 1
ATOM 3262 C CA . ARG A 1 408 ? 24.212 33.498 -40.835 1.00 21.02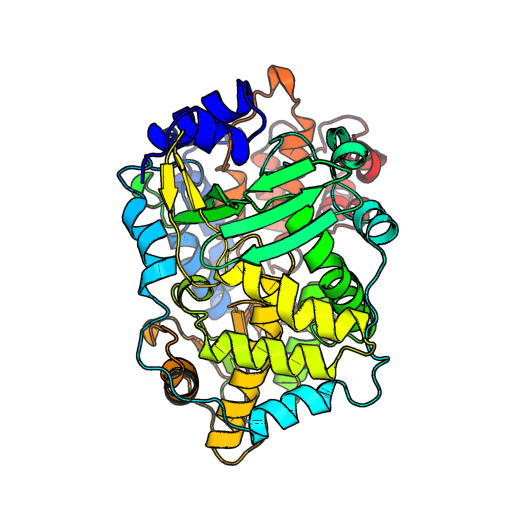 408 ARG A CA 1
ATOM 3263 C C . ARG A 1 408 ? 25.063 34.388 -39.950 1.00 25.02 408 ARG A C 1
ATOM 3264 O O . ARG A 1 408 ? 25.065 35.608 -40.114 1.00 24.81 408 ARG A O 1
ATOM 3272 N N . VAL A 1 409 ? 25.760 33.758 -39.004 1.00 23.38 409 VAL A N 1
ATOM 3273 C CA . VAL A 1 409 ? 26.696 34.396 -38.081 1.00 26.99 409 VAL A CA 1
ATOM 3274 C C . VAL A 1 409 ? 28.052 33.738 -38.296 1.00 28.26 409 VAL A C 1
ATOM 3275 O O . VAL A 1 409 ? 28.183 32.520 -38.133 1.00 26.44 409 VAL A O 1
ATOM 3279 N N . ASP A 1 410 ? 29.055 34.537 -38.674 1.00 28.64 410 ASP A N 1
ATOM 3280 C CA . ASP A 1 410 ? 30.357 34.022 -39.113 1.00 25.76 410 ASP A CA 1
ATOM 3281 C C . ASP A 1 410 ? 30.187 32.880 -40.112 1.00 29.25 410 ASP A C 1
ATOM 3282 O O . ASP A 1 410 ? 30.870 31.859 -40.050 1.00 29.62 410 ASP A O 1
ATOM 3287 N N . GLY A 1 411 ? 29.243 33.053 -41.029 1.00 27.34 411 GLY A N 1
ATOM 3288 C CA . GLY A 1 411 ? 29.013 32.105 -42.096 1.00 30.32 411 GLY A CA 1
ATOM 3289 C C . GLY A 1 411 ? 28.179 30.888 -41.748 1.00 28.69 411 GLY A C 1
ATOM 3290 O O . GLY A 1 411 ? 27.952 30.047 -42.626 1.00 28.21 411 GLY A O 1
ATOM 3291 N N . MET A 1 412 ? 27.711 30.753 -40.511 1.00 23.02 412 MET A N 1
ATOM 3292 C CA . MET A 1 412 ? 26.934 29.577 -40.125 1.00 23.58 412 MET A CA 1
ATOM 3293 C C . MET A 1 412 ? 25.455 29.925 -39.998 1.00 22.50 412 MET A C 1
ATOM 3294 O O . MET A 1 412 ? 25.104 30.963 -39.433 1.00 23.91 412 MET A O 1
ATOM 3299 N N . CYS A 1 413 ? 24.588 29.025 -40.474 1.00 20.15 413 CYS A N 1
ATOM 3300 C CA . CYS A 1 413 ? 23.143 29.158 -40.271 1.00 20.49 413 CYS A CA 1
ATOM 3301 C C . CYS A 1 413 ? 22.816 28.717 -38.847 1.00 23.09 413 CYS A C 1
ATOM 3302 O O . CYS A 1 413 ? 22.363 27.596 -38.605 1.00 21.79 413 CYS A O 1
ATOM 3305 N N . VAL A 1 414 ? 23.047 29.629 -37.896 1.00 19.57 414 VAL A N 1
ATOM 3306 C CA . VAL A 1 414 ? 22.908 29.293 -36.480 1.00 19.89 414 VAL A CA 1
ATOM 3307 C C . VAL A 1 414 ? 21.443 29.042 -36.112 1.00 20.67 414 VAL A C 1
ATOM 3308 O O . VAL A 1 414 ? 20.522 29.618 -36.694 1.00 20.28 414 VAL A O 1
ATOM 3312 N N . GLY A 1 415 ? 21.234 28.185 -35.111 1.00 22.75 415 GLY A N 1
ATOM 3313 C CA . GLY A 1 415 ? 19.887 27.811 -34.717 1.00 18.91 415 GLY A CA 1
ATOM 3314 C C . GLY A 1 415 ? 19.292 28.796 -33.720 1.00 19.57 415 GLY A C 1
ATOM 3315 O O . GLY A 1 415 ? 19.909 29.118 -32.705 1.00 19.61 415 GLY A O 1
ATOM 3316 N N . VAL A 1 416 ? 18.092 29.275 -34.012 1.00 18.85 416 VAL A N 1
ATOM 3317 C CA . VAL A 1 416 ? 17.416 30.250 -33.176 1.00 17.62 416 VAL A CA 1
ATOM 3318 C C . VAL A 1 416 ? 16.362 29.519 -32.352 1.00 16.72 416 VAL A C 1
ATOM 3319 O O . VAL A 1 416 ? 15.433 28.920 -32.901 1.00 16.06 416 VAL A O 1
ATOM 3323 N N . TYR A 1 417 ? 16.505 29.578 -31.039 1.00 17.72 417 TYR A N 1
ATOM 3324 C CA . TYR A 1 417 ? 15.520 29.016 -30.135 1.00 16.50 417 TYR A CA 1
ATOM 3325 C C . TYR A 1 417 ? 14.412 30.039 -29.900 1.00 19.49 417 TYR A C 1
ATOM 3326 O O . TYR A 1 417 ? 14.646 31.248 -29.918 1.00 20.14 417 TYR A O 1
ATOM 3335 N N . SER A 1 418 ? 13.192 29.548 -29.708 1.00 18.93 418 SER A N 1
ATOM 3336 C CA . SER A 1 418 ? 12.059 30.438 -29.491 1.00 19.80 418 SER A CA 1
ATOM 3337 C C . SER A 1 418 ? 12.171 31.138 -28.140 1.00 19.92 418 SER A C 1
ATOM 3338 O O . SER A 1 418 ? 12.237 30.474 -27.102 1.00 16.74 418 SER A O 1
ATOM 3341 N N . THR A 1 419 ? 12.159 32.474 -28.145 1.00 18.10 419 THR A N 1
ATOM 3342 C CA . THR A 1 419 ? 12.076 33.192 -26.874 1.00 18.98 419 THR A CA 1
ATOM 3343 C C . THR A 1 419 ? 10.748 32.925 -26.179 1.00 19.65 419 THR A C 1
ATOM 3344 O O . THR A 1 419 ? 10.675 32.933 -24.942 1.00 20.73 419 THR A O 1
ATOM 3348 N N . MET A 1 420 ? 9.679 32.707 -26.950 1.00 20.51 420 MET A N 1
ATOM 3349 C CA . MET A 1 420 ? 8.386 32.422 -26.328 1.00 19.59 420 MET A CA 1
ATOM 3350 C C . MET A 1 420 ? 8.428 31.093 -25.586 1.00 18.94 420 MET A C 1
ATOM 3351 O O . MET A 1 420 ? 7.960 30.987 -24.444 1.00 18.93 420 MET A O 1
ATOM 3356 N N . ARG A 1 421 ? 8.992 30.068 -26.218 1.00 17.42 421 ARG A N 1
ATOM 3357 C CA . ARG A 1 421 ? 9.175 28.796 -25.526 1.00 19.30 421 ARG A CA 1
ATOM 3358 C C . ARG A 1 421 ? 10.052 28.964 -24.293 1.00 19.14 421 ARG A C 1
ATOM 3359 O O . ARG A 1 421 ? 9.762 28.389 -23.231 1.00 18.51 421 ARG A O 1
ATOM 3367 N N . ALA A 1 422 ? 11.125 29.754 -24.412 1.00 18.47 422 ALA A N 1
ATOM 3368 C CA . ALA A 1 422 ? 11.993 30.008 -23.266 1.00 19.01 422 ALA A CA 1
ATOM 3369 C C . ALA A 1 422 ? 11.211 30.631 -22.116 1.00 18.29 422 ALA A C 1
ATOM 3370 O O . ALA A 1 422 ? 11.336 30.203 -20.963 1.00 18.38 422 ALA A O 1
ATOM 3372 N N . LEU A 1 423 ? 10.394 31.648 -22.413 1.00 19.51 423 LEU A N 1
ATOM 3373 C CA . LEU A 1 423 ? 9.631 32.325 -21.363 1.00 20.11 423 LEU A CA 1
ATOM 3374 C C . LEU A 1 423 ? 8.701 31.363 -20.637 1.00 21.12 423 LEU A C 1
ATOM 3375 O O . LEU A 1 423 ? 8.575 31.419 -19.409 1.00 19.25 423 LEU A O 1
ATOM 3380 N N . GLY A 1 424 ? 8.012 30.497 -21.384 1.00 18.14 424 GLY A N 1
ATOM 3381 C CA . GLY A 1 424 ? 7.149 29.515 -20.744 1.00 22.81 424 GLY A CA 1
ATOM 3382 C C . GLY A 1 424 ? 7.911 28.625 -19.778 1.00 20.73 424 GLY A C 1
ATOM 3383 O O . GLY A 1 424 ? 7.434 28.319 -18.682 1.00 21.17 424 GLY A O 1
ATOM 3384 N N . ARG A 1 425 ? 9.122 28.209 -20.167 1.00 19.57 425 ARG A N 1
ATOM 3385 C CA . ARG A 1 425 ? 9.923 27.347 -19.304 1.00 20.08 425 ARG A CA 1
ATOM 3386 C C . ARG A 1 425 ? 10.485 28.107 -18.111 1.00 19.80 425 ARG A C 1
ATOM 3387 O O . ARG A 1 425 ? 10.653 27.531 -17.033 1.00 21.36 425 ARG A O 1
ATOM 3395 N N . LEU 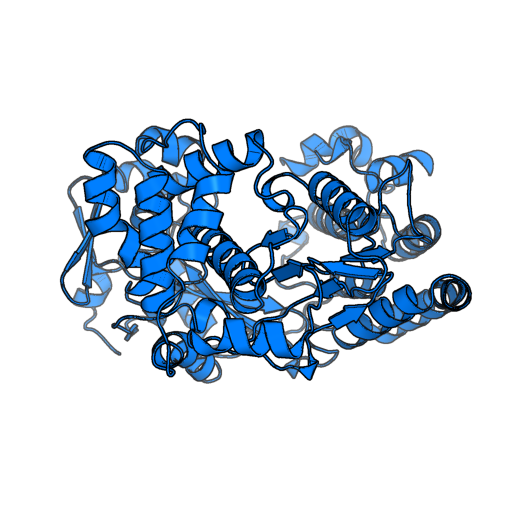A 1 426 ? 10.821 29.385 -18.292 1.00 18.48 426 LEU A N 1
ATOM 3396 C CA . LEU A 1 426 ? 11.259 30.189 -17.155 1.00 18.94 426 LEU A CA 1
ATOM 3397 C C . LEU A 1 426 ? 10.134 30.348 -16.138 1.00 20.82 426 LEU A C 1
ATOM 3398 O O . LEU A 1 426 ? 10.379 30.404 -14.924 1.00 20.34 426 LEU A O 1
ATOM 3403 N N . ALA A 1 427 ? 8.892 30.416 -16.612 1.00 18.58 427 ALA A N 1
ATOM 3404 C CA . ALA A 1 427 ? 7.768 30.710 -15.733 1.00 19.13 427 ALA A CA 1
ATOM 3405 C C . ALA A 1 427 ? 7.172 29.462 -15.088 1.00 22.02 427 ALA A C 1
ATOM 3406 O O . ALA A 1 427 ? 6.586 29.546 -14.002 1.00 21.61 427 ALA A O 1
ATOM 3408 N N . MET A 1 428 ? 7.334 28.303 -15.715 1.00 21.50 428 MET A N 1
ATOM 3409 C CA . MET A 1 428 ? 6.652 27.075 -15.328 1.00 22.78 428 MET A CA 1
ATOM 3410 C C . MET A 1 428 ? 7.662 25.954 -15.188 1.00 27.58 428 MET A C 1
ATOM 3411 O O . MET A 1 428 ? 8.531 25.795 -16.044 1.00 31.05 428 MET A O 1
ATOM 3416 N N . GLN A 1 429 ? 7.533 25.148 -14.143 1.00 27.27 429 GLN A N 1
ATOM 3417 C CA . GLN A 1 429 ? 8.463 24.049 -13.973 1.00 30.31 429 GLN A CA 1
ATOM 3418 C C . GLN A 1 429 ? 7.727 22.724 -13.880 1.00 28.34 429 GLN A C 1
ATOM 3419 O O . GLN A 1 429 ? 6.529 22.660 -13.589 1.00 23.33 429 GLN A O 1
ATOM 3425 N N . GLU A 1 430 ? 8.486 21.661 -14.136 1.00 26.38 430 GLU A N 1
ATOM 3426 C CA . GLU A 1 430 ? 7.935 20.315 -14.185 1.00 27.79 430 GLU A CA 1
ATOM 3427 C C . GLU A 1 430 ? 7.773 19.708 -12.799 1.00 31.61 430 GLU A C 1
ATOM 3428 O O . GLU A 1 430 ? 6.854 18.921 -12.563 1.00 28.42 430 GLU A O 1
ATOM 3434 N N . ARG A 1 431 ? 8.668 20.039 -11.886 1.00 33.35 431 ARG A N 1
ATOM 3435 C CA . ARG A 1 431 ? 8.651 19.435 -10.567 1.00 40.11 431 ARG A CA 1
ATOM 3436 C C . ARG A 1 431 ? 8.927 20.489 -9.516 1.00 39.11 431 ARG A C 1
ATOM 3437 O O . ARG A 1 431 ? 9.707 21.420 -9.726 1.00 46.63 431 ARG A O 1
ATOM 3445 N N . TYR A 1 432 ? 8.288 20.317 -8.375 1.00 44.75 432 TYR A N 1
ATOM 3446 C CA . TYR A 1 432 ? 8.442 21.243 -7.273 1.00 47.01 432 TYR A CA 1
ATOM 3447 C C . TYR A 1 432 ? 9.642 20.837 -6.425 1.00 50.88 432 TYR A C 1
ATOM 3448 O O . TYR A 1 432 ? 9.836 19.656 -6.129 1.00 47.94 432 TYR A O 1
ATOM 3457 N N . TYR A 1 433 ? 10.477 21.820 -6.090 1.00 51.13 433 TYR A N 1
ATOM 3458 C CA . TYR A 1 433 ? 11.521 21.671 -5.086 1.00 54.62 433 TYR A CA 1
ATOM 3459 C C . TYR A 1 433 ? 11.387 22.830 -4.111 1.00 54.38 433 TYR A C 1
ATOM 3460 O O . TYR A 1 433 ? 11.342 23.992 -4.527 1.00 51.63 433 TYR A O 1
ATOM 3469 N N . ASP A 1 434 ? 11.293 22.512 -2.828 1.00 56.21 434 ASP A N 1
ATOM 3470 C CA . ASP A 1 434 ? 11.169 23.498 -1.758 1.00 51.19 434 ASP A CA 1
ATOM 3471 C C . ASP A 1 434 ? 12.456 24.305 -1.643 1.00 53.48 434 ASP A C 1
ATOM 3472 O O . ASP A 1 434 ? 13.482 23.743 -1.242 1.00 56.42 434 ASP A O 1
ATOM 3477 N N . PRO A 1 435 ? 12.459 25.605 -1.955 1.00 53.07 435 PRO A N 1
ATOM 3478 C CA . PRO A 1 435 ? 13.710 26.380 -1.887 1.00 57.35 435 PRO A CA 1
ATOM 3479 C C . PRO A 1 435 ? 14.225 26.596 -0.470 1.00 61.76 435 PRO A C 1
ATOM 3480 O O . PRO A 1 435 ? 15.361 27.060 -0.311 1.00 59.86 435 PRO A O 1
ATOM 3484 N N . ASP A 1 436 ? 13.424 26.291 0.560 1.00 59.63 436 ASP A N 1
ATOM 3485 C CA . ASP A 1 436 ? 13.925 26.306 1.932 1.00 58.99 436 ASP A CA 1
ATOM 3486 C C . ASP A 1 436 ? 14.899 25.167 2.175 1.00 59.49 436 ASP A C 1
ATOM 3487 O O . ASP A 1 436 ? 15.792 25.275 3.024 1.00 64.21 436 ASP A O 1
ATOM 3492 N N . VAL A 1 437 ? 14.717 24.063 1.461 1.00 57.60 437 VAL A N 1
ATOM 3493 C CA . VAL A 1 437 ? 15.563 22.899 1.611 1.00 61.49 437 VAL A CA 1
ATOM 3494 C C . VAL A 1 437 ? 16.644 22.833 0.535 1.00 65.79 437 VAL A C 1
ATOM 3495 O O . VAL A 1 437 ? 17.703 22.238 0.772 1.00 65.40 437 VAL A O 1
ATOM 3499 N N . TRP A 1 438 ? 16.428 23.455 -0.623 1.00 64.10 438 TRP A N 1
ATOM 3500 C CA . TRP A 1 438 ? 17.275 23.241 -1.787 1.00 62.71 438 TRP A CA 1
ATOM 3501 C C . TRP A 1 438 ? 18.027 24.481 -2.243 1.00 62.05 438 TRP A C 1
ATOM 3502 O O . TRP A 1 438 ? 19.097 24.347 -2.837 1.00 63.77 438 TRP A O 1
ATOM 3513 N N . GLY A 1 439 ? 17.516 25.675 -1.964 1.00 60.90 439 GLY A N 1
ATOM 3514 C CA . GLY A 1 439 ? 18.236 26.903 -2.234 1.00 55.15 439 GLY A CA 1
ATOM 3515 C C . GLY A 1 439 ? 17.817 27.551 -3.545 1.00 53.51 439 GLY A C 1
ATOM 3516 O O . GLY A 1 439 ? 17.235 26.923 -4.433 1.00 54.31 439 GLY A O 1
ATOM 3517 N N . GLU A 1 440 ? 18.127 28.852 -3.661 1.00 47.55 440 GLU A N 1
ATOM 3518 C CA . GLU A 1 440 ? 17.770 29.612 -4.853 1.00 43.74 440 GLU A CA 1
ATOM 3519 C C . GLU A 1 440 ? 18.825 29.546 -5.946 1.00 42.67 440 GLU A C 1
ATOM 3520 O O . GLU A 1 440 ? 18.518 29.878 -7.097 1.00 39.67 440 GLU A O 1
ATOM 3526 N N . LYS A 1 441 ? 20.055 29.140 -5.620 1.00 41.41 441 LYS A N 1
ATOM 3527 C CA . LYS A 1 441 ? 21.062 28.980 -6.661 1.00 36.20 441 LYS A CA 1
ATOM 3528 C C . LYS A 1 441 ? 20.592 28.006 -7.736 1.00 34.60 441 LYS A C 1
ATOM 3529 O O . LYS A 1 441 ? 20.835 28.223 -8.926 1.00 30.89 441 LYS A O 1
ATOM 3535 N N . MET A 1 442 ? 19.913 26.929 -7.338 1.00 34.44 442 MET A N 1
ATOM 3536 C CA . MET A 1 442 ? 19.482 25.946 -8.323 1.00 34.27 442 MET A CA 1
ATOM 3537 C C . MET A 1 442 ? 18.381 26.504 -9.218 1.00 30.88 442 MET A C 1
ATOM 3538 O O . MET A 1 442 ? 18.310 26.161 -10.407 1.00 27.25 442 MET A O 1
ATOM 3543 N N . VAL A 1 443 ? 17.526 27.375 -8.677 1.00 25.94 443 VAL A N 1
ATOM 3544 C CA . VAL A 1 443 ? 16.554 28.076 -9.518 1.00 29.50 443 VAL A CA 1
ATOM 3545 C C . VAL A 1 443 ? 17.275 28.874 -10.598 1.00 28.12 443 VAL A C 1
ATOM 3546 O O . VAL A 1 443 ? 16.948 28.784 -11.790 1.00 22.96 443 VAL A O 1
ATOM 3550 N N . THR A 1 444 ? 18.278 29.657 -10.189 1.00 24.29 444 THR A N 1
ATOM 3551 C CA . THR A 1 444 ? 19.018 30.497 -11.121 1.00 24.96 444 THR A CA 1
ATOM 3552 C C . THR A 1 444 ? 19.774 29.668 -12.152 1.00 25.61 444 THR A C 1
ATOM 3553 O O . THR A 1 444 ? 19.856 30.054 -13.325 1.00 22.37 444 THR A O 1
ATOM 3557 N N . LEU A 1 445 ? 20.361 28.547 -11.730 1.00 23.14 445 LEU A N 1
ATOM 3558 C CA . LEU A 1 445 ? 21.038 27.681 -12.688 1.00 26.00 445 LEU A CA 1
ATOM 3559 C C . LEU A 1 445 ? 20.063 27.181 -13.748 1.00 26.18 445 LEU A C 1
ATOM 3560 O O . LEU A 1 445 ? 20.410 27.108 -14.928 1.00 21.12 445 LEU A O 1
ATOM 3565 N N . ARG A 1 446 ? 18.837 26.829 -13.340 1.00 25.32 446 ARG A N 1
ATOM 3566 C CA . ARG A 1 446 ? 17.839 26.407 -14.318 1.00 27.46 446 ARG A CA 1
ATOM 3567 C C . ARG A 1 446 ? 17.502 27.542 -15.281 1.00 21.81 446 ARG A C 1
ATOM 3568 O O . ARG A 1 446 ? 17.465 27.331 -16.499 1.00 24.55 446 ARG A O 1
ATOM 3576 N N . TYR A 1 447 ? 17.273 28.755 -14.754 1.00 20.79 447 TYR A N 1
ATOM 3577 C CA . TYR A 1 447 ? 17.020 29.917 -15.611 1.00 21.86 447 TYR A CA 1
ATOM 3578 C C . TYR A 1 447 ? 18.101 30.068 -16.675 1.00 22.47 447 TYR A C 1
ATOM 3579 O O . TYR A 1 447 ? 17.803 30.312 -17.852 1.00 19.79 447 TYR A O 1
ATOM 3588 N N . LEU A 1 448 ? 19.372 29.988 -16.261 1.00 19.08 448 LEU A N 1
ATOM 3589 C CA . LEU A 1 448 ? 20.471 30.207 -17.203 1.00 21.60 448 LEU A CA 1
ATOM 3590 C C . LEU A 1 448 ? 20.492 29.136 -18.282 1.00 19.01 448 LEU A C 1
ATOM 3591 O O . LEU A 1 448 ? 20.733 29.430 -19.456 1.00 22.04 448 LEU A O 1
ATOM 3596 N N . SER A 1 449 ? 20.268 27.880 -17.897 1.00 24.69 449 SER A N 1
ATOM 3597 C CA . SER A 1 449 ? 20.268 26.812 -18.887 1.00 21.88 449 SER A CA 1
ATOM 3598 C C . SER A 1 449 ? 19.156 27.001 -19.912 1.00 24.21 449 SER A C 1
ATOM 3599 O O . SER A 1 449 ? 19.329 26.650 -21.085 1.00 25.40 449 SER A O 1
ATOM 3602 N N . ILE A 1 450 ? 18.014 27.559 -19.499 1.00 22.51 450 ILE A N 1
ATOM 3603 C CA . ILE A 1 450 ? 16.946 27.845 -20.455 1.00 20.17 450 ILE A CA 1
ATOM 3604 C C . ILE A 1 450 ? 17.346 29.001 -21.357 1.00 18.68 450 ILE A C 1
ATOM 3605 O O . ILE A 1 450 ? 17.256 28.911 -22.586 1.00 22.14 450 ILE A O 1
ATOM 3610 N N . ILE A 1 451 ? 17.789 30.107 -20.754 1.00 17.75 451 ILE A N 1
ATOM 3611 C CA . ILE A 1 451 ? 18.078 31.318 -21.519 1.00 17.89 451 ILE A CA 1
ATOM 3612 C C . ILE A 1 451 ? 19.231 31.084 -22.486 1.00 20.69 451 ILE A C 1
ATOM 3613 O O . ILE A 1 451 ? 19.246 31.633 -23.593 1.00 20.76 451 ILE A O 1
ATOM 3618 N N . GLU A 1 452 ? 20.194 30.236 -22.106 1.00 20.77 452 GLU A N 1
ATOM 3619 C CA . GLU A 1 452 ? 21.344 29.987 -22.973 1.00 23.03 452 GLU A CA 1
ATOM 3620 C C . GLU A 1 452 ? 20.911 29.523 -24.364 1.00 23.05 452 GLU A C 1
ATOM 3621 O O . GLU A 1 452 ? 21.605 29.785 -25.351 1.00 24.47 452 GLU A O 1
ATOM 3627 N N . ASN A 1 453 ? 19.744 28.883 -24.463 1.00 19.94 453 ASN A N 1
ATOM 3628 C CA . ASN A 1 453 ? 19.252 28.394 -25.746 1.00 22.15 453 ASN A CA 1
ATOM 3629 C C . ASN A 1 453 ? 19.050 29.507 -26.769 1.00 19.47 453 ASN A C 1
ATOM 3630 O O . ASN A 1 453 ? 19.190 29.260 -27.971 1.00 20.30 453 ASN A O 1
ATOM 3635 N N . VAL A 1 454 ? 18.726 30.729 -26.334 1.00 19.01 454 VAL A N 1
ATOM 3636 C CA . VAL A 1 454 ? 18.395 31.793 -27.284 1.00 18.06 454 VAL A CA 1
ATOM 3637 C C . VAL A 1 454 ? 19.631 32.604 -27.667 1.00 18.70 454 VAL A C 1
ATOM 3638 O O . VAL A 1 454 ? 19.519 33.730 -28.156 1.00 19.11 454 VAL A O 1
ATOM 3642 N N . LYS A 1 455 ? 20.813 32.012 -27.509 1.00 20.23 455 LYS A N 1
ATOM 3643 C CA . LYS A 1 455 ? 22.078 32.720 -27.722 1.00 22.39 455 LYS A CA 1
ATOM 3644 C C . LYS A 1 455 ? 22.295 33.209 -29.157 1.00 25.78 455 LYS A C 1
ATOM 3645 O O . LYS A 1 455 ? 23.244 33.966 -29.384 1.00 22.47 455 LYS A O 1
ATOM 3651 N N . TYR A 1 456 ? 21.477 32.794 -30.130 1.00 20.60 456 TYR A N 1
ATOM 3652 C CA . TYR A 1 456 ? 21.594 33.325 -31.486 1.00 23.29 456 TYR A CA 1
ATOM 3653 C C . TYR A 1 456 ? 20.357 34.076 -31.938 1.00 23.91 456 TYR A C 1
ATOM 3654 O O . TYR A 1 456 ? 20.261 34.436 -33.117 1.00 25.13 456 TYR A O 1
ATOM 3663 N N . HIS A 1 457 ? 19.400 34.290 -31.046 1.00 20.63 457 HIS A N 1
ATOM 3664 C CA . HIS A 1 457 ? 18.189 34.998 -31.408 1.00 20.15 457 HIS A CA 1
ATOM 3665 C C . HIS A 1 457 ? 18.536 36.446 -31.727 1.00 21.61 457 HIS A C 1
ATOM 3666 O O . HIS A 1 457 ? 19.382 37.043 -31.054 1.00 22.40 457 HIS A O 1
ATOM 3673 N N . PRO A 1 458 ? 17.909 37.041 -32.735 1.00 22.51 458 PRO A N 1
ATOM 3674 C CA . PRO A 1 458 ? 18.205 38.449 -33.050 1.00 25.29 458 PRO A CA 1
ATOM 3675 C C . PRO A 1 458 ? 17.967 39.397 -31.882 1.00 30.30 458 PRO A C 1
ATOM 3676 O O . PRO A 1 458 ? 18.632 40.435 -31.797 1.00 28.14 458 PRO A O 1
ATOM 3680 N N . LEU A 1 459 ? 17.053 39.058 -30.967 1.00 28.05 459 LEU A N 1
ATOM 3681 C CA . LEU A 1 459 ? 16.684 39.927 -29.852 1.00 24.38 459 LEU A CA 1
ATOM 3682 C C . LEU A 1 459 ? 17.188 39.399 -28.514 1.00 24.54 459 LEU A C 1
ATOM 3683 O O . LEU A 1 459 ? 16.592 39.670 -27.470 1.00 24.36 459 LEU A O 1
ATOM 3688 N N . LYS A 1 460 ? 18.288 38.648 -28.524 1.00 23.91 460 LYS A N 1
ATOM 3689 C CA . LYS A 1 460 ? 18.713 37.978 -27.303 1.00 23.99 460 LYS A CA 1
ATOM 3690 C C . LYS A 1 460 ? 19.088 38.979 -26.215 1.00 27.06 460 LYS A C 1
ATOM 3691 O O . LYS A 1 460 ? 18.882 38.712 -25.027 1.00 21.65 460 LYS A O 1
ATOM 3697 N N . GLU A 1 461 ? 19.648 40.134 -26.595 1.00 27.54 461 GLU A N 1
ATOM 3698 C CA . GLU A 1 461 ? 20.057 41.102 -25.578 1.00 28.39 461 GLU A CA 1
ATOM 3699 C C . GLU A 1 461 ? 18.848 41.750 -24.925 1.00 28.01 461 GLU A C 1
ATOM 3700 O O . GLU A 1 461 ? 18.825 41.943 -23.702 1.00 28.70 461 GLU A O 1
ATOM 3706 N N . GLU A 1 462 ? 17.848 42.124 -25.732 1.00 26.12 462 GLU A N 1
ATOM 3707 C CA . GLU A 1 462 ? 16.596 42.616 -25.176 1.00 30.01 462 GLU A CA 1
ATOM 3708 C C . GLU A 1 462 ? 15.928 41.538 -24.341 1.00 29.49 462 GLU A C 1
ATOM 3709 O O . GLU A 1 462 ? 15.390 41.817 -23.262 1.00 26.47 462 GLU A O 1
ATOM 3715 N N . PHE A 1 463 ? 15.968 40.295 -24.824 1.00 24.92 463 PHE A N 1
ATOM 3716 C CA . PHE A 1 463 ? 15.351 39.205 -24.089 1.00 21.38 463 PHE A CA 1
ATOM 3717 C C . PHE A 1 463 ? 16.009 39.027 -22.727 1.00 22.29 463 PHE A C 1
ATOM 3718 O O . PHE A 1 463 ? 15.317 38.829 -21.721 1.00 21.21 463 PHE A O 1
ATOM 3726 N N . LEU A 1 464 ? 17.342 39.132 -22.673 1.00 21.59 464 LEU A N 1
ATOM 3727 C CA . LEU A 1 464 ? 18.051 38.991 -21.403 1.00 24.51 464 LEU A CA 1
ATOM 3728 C C . LEU A 1 464 ? 17.686 40.111 -20.432 1.00 24.39 464 LEU A C 1
ATOM 3729 O O . LEU A 1 464 ? 17.466 39.861 -19.243 1.00 22.10 464 LEU A O 1
ATOM 3734 N N . ASP A 1 465 ? 17.633 41.357 -20.918 1.00 25.41 465 ASP A N 1
ATOM 3735 C CA . ASP A 1 465 ? 17.224 42.463 -20.059 1.00 26.31 465 ASP A CA 1
ATOM 3736 C C . ASP A 1 465 ? 15.803 42.251 -19.555 1.00 26.48 465 ASP A C 1
ATOM 3737 O O . ASP A 1 465 ? 15.497 42.531 -18.392 1.00 27.77 465 ASP A O 1
ATOM 3742 N N . PHE A 1 466 ? 14.924 41.735 -20.414 1.00 21.31 466 PHE A N 1
ATOM 3743 C CA . PHE A 1 466 ? 13.574 41.397 -19.980 1.00 23.93 466 PHE A CA 1
ATOM 3744 C C . PHE A 1 466 ? 13.587 40.336 -18.885 1.00 21.91 466 PHE A C 1
ATOM 3745 O O . PHE A 1 466 ? 12.829 40.424 -17.916 1.00 23.39 466 PHE A O 1
ATOM 3753 N N . CYS A 1 467 ? 14.424 39.309 -19.033 1.00 18.92 467 CYS A N 1
ATOM 3754 C CA . CYS A 1 467 ? 14.459 38.237 -18.040 1.00 22.17 467 CYS A CA 1
ATOM 3755 C C . CYS A 1 467 ? 15.081 38.700 -16.722 1.00 23.79 467 CYS A C 1
ATOM 3756 O O . CYS A 1 467 ? 14.638 38.290 -15.641 1.00 23.13 467 CYS A O 1
ATOM 3759 N N . ILE A 1 468 ? 16.116 39.537 -16.789 1.00 21.57 468 ILE A N 1
ATOM 3760 C CA . ILE A 1 468 ? 16.727 40.057 -15.564 1.00 21.85 468 ILE A CA 1
ATOM 3761 C C . ILE A 1 468 ? 15.679 40.733 -14.686 1.00 24.43 468 ILE A C 1
ATOM 3762 O O . ILE A 1 468 ? 15.636 40.528 -13.467 1.00 26.63 468 ILE A O 1
ATOM 3767 N N . LYS A 1 469 ? 14.802 41.528 -15.301 1.00 23.64 469 LYS A N 1
ATOM 3768 C CA . LYS A 1 469 ? 13.758 42.236 -14.572 1.00 28.71 469 LYS A CA 1
ATOM 3769 C C . LYS A 1 469 ? 12.761 41.288 -13.924 1.00 27.09 469 LYS A C 1
ATOM 3770 O O . LYS A 1 469 ? 12.084 41.678 -12.968 1.00 29.30 469 LYS A O 1
ATOM 3776 N N . GLY A 1 470 ? 12.651 40.059 -14.408 1.00 24.26 470 GLY A N 1
ATOM 3777 C CA . GLY A 1 470 ? 11.736 39.133 -13.777 1.00 22.20 470 GLY A CA 1
ATOM 3778 C C . GLY A 1 470 ? 12.307 38.352 -12.617 1.00 25.84 470 GLY A C 1
ATOM 3779 O O . GLY A 1 470 ? 11.591 37.564 -11.993 1.00 22.92 470 GLY A O 1
ATOM 3780 N N . ASP A 1 471 ? 13.578 38.547 -12.288 1.00 23.46 471 ASP A N 1
ATOM 3781 C CA . ASP A 1 471 ? 14.234 37.725 -11.280 1.00 27.98 471 ASP A CA 1
ATOM 3782 C C . ASP A 1 471 ? 14.739 38.601 -10.142 1.00 27.64 471 ASP A C 1
ATOM 3783 O O . ASP A 1 471 ? 15.512 39.540 -10.365 1.00 24.62 471 ASP A O 1
ATOM 3788 N N . LYS A 1 472 ? 14.278 38.294 -8.925 1.00 28.06 472 LYS A N 1
ATOM 3789 C CA . LYS A 1 472 ? 14.746 38.992 -7.729 1.00 35.98 472 LYS A CA 1
ATOM 3790 C C . LYS A 1 472 ? 16.273 39.040 -7.682 1.00 34.48 472 LYS A C 1
ATOM 3791 O O . LYS A 1 472 ? 16.871 40.105 -7.464 1.00 29.57 472 LYS A O 1
ATOM 3797 N N . THR A 1 473 ? 16.917 37.890 -7.895 1.00 29.19 473 THR A N 1
ATOM 3798 C CA . THR A 1 473 ? 18.370 37.758 -7.894 1.00 32.79 473 THR A CA 1
ATOM 3799 C C . THR A 1 473 ? 19.009 38.146 -9.222 1.00 28.81 473 THR A C 1
ATOM 3800 O O . THR A 1 473 ? 20.222 37.979 -9.361 1.00 28.60 473 THR A O 1
ATOM 3804 N N . ARG A 1 474 ? 18.225 38.613 -10.194 1.00 25.99 474 ARG A N 1
ATOM 3805 C CA . ARG A 1 474 ? 18.736 39.122 -11.468 1.00 24.54 474 ARG A CA 1
ATOM 3806 C C . ARG A 1 474 ? 19.660 38.123 -12.162 1.00 28.31 474 ARG A C 1
ATOM 3807 O O . ARG A 1 474 ? 20.741 38.469 -12.650 1.00 24.90 474 ARG A O 1
ATOM 3815 N N . LEU A 1 475 ? 19.207 36.866 -12.218 1.00 22.96 475 LEU A N 1
ATOM 3816 C CA . LEU A 1 475 ? 19.910 35.796 -12.926 1.00 27.15 475 LEU A CA 1
ATOM 3817 C C . LEU A 1 475 ? 21.324 35.586 -12.384 1.00 26.02 475 LEU A C 1
ATOM 3818 O O . LEU A 1 475 ? 22.240 35.254 -13.128 1.00 28.17 475 LEU A O 1
ATOM 3823 N N . GLY A 1 476 ? 21.518 35.787 -11.084 1.00 28.88 476 GLY A N 1
ATOM 3824 C CA . GLY A 1 476 ? 22.803 35.569 -10.456 1.00 28.90 476 GLY A CA 1
ATOM 3825 C C . GLY A 1 476 ? 23.626 36.822 -10.251 1.00 30.84 476 GLY A C 1
ATOM 3826 O O . GLY A 1 476 ? 24.579 36.794 -9.459 1.00 32.87 476 GLY A O 1
ATOM 3827 N N . LEU A 1 477 ? 23.282 37.919 -10.933 1.00 29.60 477 LEU A N 1
ATOM 3828 C CA . LEU A 1 477 ? 23.939 39.193 -10.667 1.00 33.82 477 LEU A CA 1
ATOM 3829 C C . LEU A 1 477 ? 23.763 39.616 -9.215 1.00 33.39 477 LEU A C 1
ATOM 3830 O O . LEU A 1 477 ? 24.609 40.335 -8.676 1.00 35.40 477 LEU A O 1
ATOM 3835 N N . GLY A 1 478 ? 22.678 39.185 -8.576 1.00 30.28 478 GLY A N 1
ATOM 3836 C CA . GLY A 1 478 ? 22.401 39.484 -7.189 1.00 35.22 478 GLY A CA 1
ATOM 3837 C C . GLY A 1 478 ? 22.842 38.426 -6.208 1.00 35.00 478 GLY A C 1
ATOM 3838 O O . GLY A 1 478 ? 22.458 38.496 -5.034 1.00 36.01 478 GLY A O 1
ATOM 3839 N N . ILE A 1 479 ? 23.627 37.447 -6.641 1.00 33.90 479 ILE A N 1
ATOM 3840 C CA . ILE A 1 479 ? 24.122 36.386 -5.768 1.00 36.61 479 ILE A CA 1
ATOM 3841 C C . ILE A 1 479 ? 25.633 36.547 -5.662 1.00 39.37 479 ILE A C 1
ATOM 3842 O O . ILE A 1 479 ? 26.361 36.229 -6.609 1.00 36.72 479 ILE A O 1
ATOM 3847 N N . PRO A 1 480 ? 26.143 37.052 -4.543 1.00 42.15 480 PRO A N 1
ATOM 3848 C CA . PRO A 1 480 ? 27.580 37.362 -4.444 1.00 39.73 480 PRO A CA 1
ATOM 3849 C C . PRO A 1 480 ? 28.456 36.157 -4.775 1.00 37.01 480 PRO A C 1
ATOM 3850 O O . PRO A 1 480 ? 28.234 35.046 -4.285 1.00 40.57 480 PRO A O 1
ATOM 3854 N N . GLY A 1 481 ? 29.444 36.381 -5.646 1.00 39.57 481 GLY A N 1
ATOM 3855 C CA . GLY A 1 481 ? 30.353 35.343 -6.090 1.00 43.07 481 GLY A CA 1
ATOM 3856 C C . GLY A 1 481 ? 29.796 34.376 -7.118 1.00 43.98 481 GLY A C 1
ATOM 3857 O O . GLY A 1 481 ? 30.577 33.645 -7.742 1.00 43.74 481 GLY A O 1
ATOM 3858 N N . PHE A 1 482 ? 28.482 34.366 -7.341 1.00 38.54 482 PHE A N 1
ATOM 3859 C CA . PHE A 1 482 ? 27.859 33.284 -8.099 1.00 36.70 482 PHE A CA 1
ATOM 3860 C C . PHE A 1 482 ? 28.418 33.190 -9.516 1.00 38.50 482 PHE A C 1
ATOM 3861 O O . PHE A 1 482 ? 28.903 32.133 -9.937 1.00 36.03 482 PHE A O 1
ATOM 3869 N N . LEU A 1 483 ? 28.353 34.288 -10.269 1.00 35.54 483 LEU A N 1
ATOM 3870 C CA . LEU A 1 483 ? 28.799 34.256 -11.660 1.00 37.42 483 LEU A CA 1
ATOM 3871 C C . LEU A 1 483 ? 30.292 33.946 -11.758 1.00 43.82 483 LEU A C 1
ATOM 3872 O O . LEU A 1 483 ? 30.730 33.234 -12.672 1.00 38.88 483 LEU A O 1
ATOM 3877 N N . ASP A 1 484 ? 31.085 34.466 -10.817 1.00 44.94 484 ASP A N 1
ATOM 3878 C CA . ASP A 1 484 ? 32.528 34.249 -10.820 1.00 48.21 484 ASP A CA 1
ATOM 3879 C C . ASP A 1 484 ? 32.916 32.815 -10.490 1.00 46.52 484 ASP A C 1
ATOM 3880 O O . ASP A 1 484 ? 34.053 32.421 -10.763 1.00 54.12 484 ASP A O 1
ATOM 3885 N N . ASN A 1 485 ? 32.019 32.034 -9.885 1.00 47.50 485 ASN A N 1
ATOM 3886 C CA . ASN A 1 485 ? 32.328 30.664 -9.494 1.00 44.19 485 ASN A CA 1
ATOM 3887 C C . ASN A 1 485 ? 31.338 29.684 -10.112 1.00 44.37 485 ASN A C 1
ATOM 3888 O O . ASN A 1 485 ? 31.020 28.653 -9.512 1.00 41.64 485 ASN A O 1
ATOM 3893 N N . ILE A 1 486 ? 30.865 29.981 -11.326 1.00 41.63 486 ILE A N 1
ATOM 3894 C CA . ILE A 1 486 ? 29.633 29.360 -11.806 1.00 42.04 486 ILE A CA 1
ATOM 3895 C C . ILE A 1 486 ? 29.838 27.883 -12.124 1.00 47.13 486 ILE A C 1
ATOM 3896 O O . ILE A 1 486 ? 28.953 27.057 -11.864 1.00 45.40 486 ILE A O 1
ATOM 3901 N N . ALA A 1 487 ? 30.992 27.518 -12.687 1.00 47.10 487 ALA A N 1
ATOM 3902 C CA . ALA A 1 487 ? 31.283 26.098 -12.872 1.00 48.35 487 ALA A CA 1
ATOM 3903 C C . ALA A 1 487 ? 31.207 25.359 -11.538 1.00 50.21 487 ALA A C 1
ATOM 3904 O O . ALA A 1 487 ? 30.617 24.275 -11.445 1.00 51.52 487 ALA A O 1
ATOM 3906 N N . GLY A 1 488 ? 31.750 25.970 -10.481 1.00 46.88 488 GLY A N 1
ATOM 3907 C CA . GLY A 1 488 ? 31.702 25.351 -9.166 1.00 47.99 488 GLY A CA 1
ATOM 3908 C C . GLY A 1 488 ? 30.290 25.226 -8.622 1.00 54.61 488 GLY A C 1
ATOM 3909 O O . GLY A 1 488 ? 29.873 24.146 -8.198 1.00 57.79 488 GLY A O 1
ATOM 3910 N N . GLU A 1 489 ? 29.538 26.337 -8.609 1.00 54.27 489 GLU A N 1
ATOM 3911 C CA . GLU A 1 489 ? 28.148 26.279 -8.161 1.00 52.84 489 GLU A CA 1
ATOM 3912 C C . GLU A 1 489 ? 27.367 25.238 -8.951 1.00 54.01 489 GLU A C 1
ATOM 3913 O O . GLU A 1 489 ? 26.527 24.522 -8.388 1.00 52.38 489 GLU A O 1
ATOM 3919 N N . ALA A 1 490 ? 27.663 25.117 -10.248 1.00 47.71 490 ALA A N 1
ATOM 3920 C CA . ALA A 1 490 ? 27.019 24.107 -11.078 1.00 50.93 490 ALA A CA 1
ATOM 3921 C C . ALA A 1 490 ? 27.295 22.699 -10.565 1.00 57.07 490 ALA A C 1
ATOM 3922 O O . ALA A 1 490 ? 26.410 21.837 -10.607 1.00 62.15 490 ALA A O 1
ATOM 3924 N N . GLN A 1 491 ? 28.518 22.436 -10.091 1.00 56.86 491 GLN A N 1
ATOM 3925 C CA . GLN A 1 491 ? 28.818 21.111 -9.550 1.00 60.65 491 GLN A CA 1
ATOM 3926 C C . GLN A 1 491 ? 28.163 20.901 -8.192 1.00 63.25 491 GLN A C 1
ATOM 3927 O O . GLN A 1 491 ? 27.620 19.823 -7.922 1.00 65.72 491 GLN A O 1
ATOM 3933 N N . LYS A 1 492 ? 28.221 21.909 -7.327 1.00 63.55 492 LYS A N 1
ATOM 3934 C CA . LYS A 1 492 ? 27.700 21.802 -5.972 1.00 62.58 492 LYS A CA 1
ATOM 3935 C C . LYS A 1 492 ? 26.230 21.401 -5.979 1.00 63.87 492 LYS A C 1
ATOM 3936 O O . LYS A 1 492 ? 25.508 21.636 -5.015 1.00 66.73 492 LYS A O 1
ATOM 3942 N N . GLY A 1 520 ? 30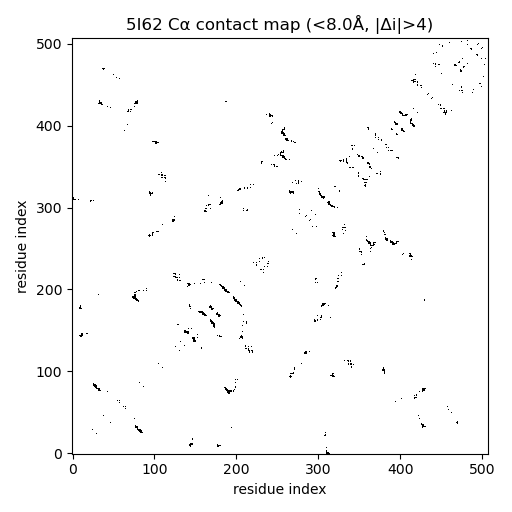.285 23.031 -19.351 1.00 54.36 520 GLY A N 1
ATOM 3943 C CA . GLY A 1 520 ? 30.799 24.153 -20.119 1.00 49.50 520 GLY A CA 1
ATOM 3944 C C . GLY A 1 520 ? 30.155 25.483 -19.749 1.00 44.19 520 GLY A C 1
ATOM 3945 O O . GLY A 1 520 ? 30.182 26.435 -20.540 1.00 39.70 520 GLY A O 1
ATOM 3946 N N . ILE A 1 521 ? 29.597 25.557 -18.535 1.00 41.55 521 ILE A N 1
ATOM 3947 C CA . ILE A 1 521 ? 28.763 26.703 -18.178 1.00 36.22 521 ILE A CA 1
ATOM 3948 C C . ILE A 1 521 ? 29.574 27.990 -18.139 1.00 37.59 521 ILE A C 1
ATOM 3949 O O . ILE A 1 521 ? 29.062 29.063 -18.477 1.00 33.21 521 ILE A O 1
ATOM 3954 N N . GLU A 1 522 ? 30.838 27.919 -17.711 1.00 41.94 522 GLU A N 1
ATOM 3955 C CA . GLU A 1 522 ? 31.643 29.138 -17.665 1.00 40.60 522 GLU A CA 1
ATOM 3956 C C . GLU A 1 522 ? 31.747 29.782 -19.046 1.00 32.60 522 GLU A C 1
ATOM 3957 O O . GLU A 1 522 ? 31.937 30.997 -19.154 1.00 37.48 522 GLU A O 1
ATOM 3963 N N . ASN A 1 523 ? 31.565 28.998 -20.104 1.00 37.47 523 ASN A N 1
ATOM 3964 C CA . ASN A 1 523 ? 31.677 29.485 -21.472 1.00 32.70 523 ASN A CA 1
ATOM 3965 C C . ASN A 1 523 ? 30.341 29.894 -22.087 1.00 35.72 523 ASN A C 1
ATOM 3966 O O . ASN A 1 523 ? 30.316 30.299 -23.256 1.00 33.86 523 ASN A O 1
ATOM 3971 N N . TRP A 1 524 ? 29.235 29.810 -21.349 1.00 31.69 524 TRP A N 1
ATOM 3972 C CA . TRP A 1 524 ? 27.940 30.135 -21.944 1.00 32.57 524 TRP A CA 1
ATOM 3973 C C . TRP A 1 524 ? 27.850 31.616 -22.299 1.00 29.12 524 TRP A C 1
ATOM 3974 O O . TRP A 1 524 ? 28.373 32.480 -21.585 1.00 28.54 524 TRP A O 1
ATOM 3985 N N . TRP A 1 525 ? 27.159 31.902 -23.407 1.00 25.92 525 TRP A N 1
ATOM 3986 C CA . TRP A 1 525 ? 26.894 33.281 -23.800 1.00 27.06 525 TRP A CA 1
ATOM 3987 C C . TRP A 1 525 ? 26.185 34.063 -22.696 1.00 30.39 525 TRP A C 1
ATOM 3988 O O . TRP A 1 525 ? 26.520 35.225 -22.427 1.00 28.47 525 TRP A O 1
ATOM 3999 N N . VAL A 1 526 ? 25.176 33.452 -22.062 1.00 27.45 526 VAL A N 1
ATOM 4000 C CA . VAL A 1 526 ? 24.375 34.193 -21.092 1.00 25.67 526 VAL A CA 1
ATOM 4001 C C . VAL A 1 526 ? 25.230 34.597 -19.896 1.00 24.26 526 VAL A C 1
ATOM 4002 O O . VAL A 1 526 ? 25.028 35.668 -19.309 1.00 27.58 526 VAL A O 1
ATOM 4006 N N . VAL A 1 527 ? 26.200 33.758 -19.526 1.00 27.14 527 VAL A N 1
ATOM 4007 C CA . VAL A 1 527 ? 27.122 34.105 -18.449 1.00 26.73 527 VAL A CA 1
ATOM 4008 C C . VAL A 1 527 ? 27.980 35.297 -18.855 1.00 28.07 527 VAL A C 1
ATOM 4009 O O . VAL A 1 527 ? 28.162 36.248 -18.083 1.00 25.94 527 VAL A O 1
ATOM 4013 N N . GLN A 1 528 ? 28.504 35.271 -20.085 1.00 28.82 528 GLN A N 1
ATOM 4014 C CA . GLN A 1 528 ? 29.274 36.404 -20.586 1.00 28.14 528 GLN A CA 1
ATOM 4015 C C . GLN A 1 528 ? 28.415 37.659 -20.668 1.00 26.91 528 GLN A C 1
ATOM 4016 O O . GLN A 1 528 ? 28.872 38.760 -20.332 1.00 27.62 528 GLN A O 1
ATOM 4022 N N . ALA A 1 529 ? 27.165 37.517 -21.114 1.00 25.18 529 ALA A N 1
ATOM 4023 C CA . ALA A 1 529 ? 26.296 38.683 -21.240 1.00 25.20 529 ALA A CA 1
ATOM 4024 C C . ALA A 1 529 ? 25.965 39.285 -19.875 1.00 27.42 529 ALA A C 1
ATOM 4025 O O . ALA A 1 529 ? 25.935 40.512 -19.717 1.00 30.63 529 ALA A O 1
ATOM 4027 N N . LEU A 1 530 ? 25.708 38.442 -18.875 1.00 26.94 530 LEU A N 1
ATOM 4028 C CA . LEU A 1 530 ? 25.428 38.955 -17.537 1.00 24.46 530 LEU A CA 1
ATOM 4029 C C . LEU A 1 530 ? 26.652 39.662 -16.946 1.00 30.29 530 LEU A C 1
ATOM 4030 O O . LEU A 1 530 ? 26.548 40.783 -16.436 1.00 31.64 530 LEU A O 1
ATOM 4035 N N . LYS A 1 531 ? 27.820 39.008 -16.997 1.00 33.34 531 LYS A N 1
ATOM 4036 C CA . LYS A 1 531 ? 29.055 39.620 -16.506 1.00 34.82 531 LYS A CA 1
ATOM 4037 C C . LYS A 1 531 ? 29.342 40.954 -17.184 1.00 36.83 531 LYS A C 1
ATOM 4038 O O . LYS A 1 531 ? 29.934 41.848 -16.570 1.00 40.72 531 LYS A O 1
ATOM 4044 N N . SER A 1 532 ? 28.961 41.104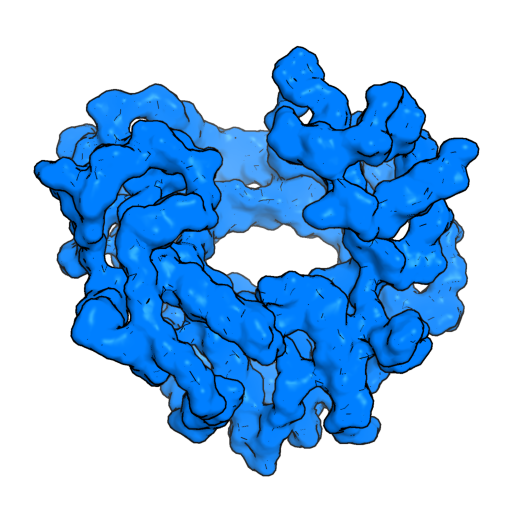 -18.452 1.00 33.24 532 SER A N 1
ATOM 4045 C CA . SER A 1 532 ? 29.166 42.383 -19.115 1.00 35.05 532 SER A CA 1
ATOM 4046 C C . SER A 1 532 ? 28.231 43.463 -18.584 1.00 40.87 532 SER A C 1
ATOM 4047 O O . SER A 1 532 ? 28.483 44.650 -18.803 1.00 43.90 532 SER A O 1
ATOM 4050 N N . ARG A 1 533 ? 27.159 43.079 -17.897 1.00 38.60 533 ARG A N 1
ATOM 4051 C CA . ARG A 1 533 ? 26.226 44.024 -17.303 1.00 40.18 533 ARG A CA 1
ATOM 4052 C C . ARG A 1 533 ? 26.624 44.423 -15.885 1.00 41.39 533 ARG A C 1
ATOM 4053 O O . ARG A 1 533 ? 25.845 45.098 -15.204 1.00 43.42 533 ARG A O 1
ATOM 4061 N N . ARG A 1 534 ? 27.804 44.006 -15.428 1.00 42.89 534 ARG A N 1
ATOM 4062 C CA . ARG A 1 534 ? 28.329 44.398 -14.119 1.00 43.14 534 ARG A CA 1
ATOM 4063 C C . ARG A 1 534 ? 29.104 45.709 -14.201 1.00 48.51 534 ARG A C 1
ATOM 4064 O O . ARG A 1 534 ? 28.544 46.751 -14.531 1.00 53.25 534 ARG A O 1
#

Sequence (507 aa):
GQVAPNVWSKYFNIPNPGLRAYFSNVVSGQPEVYRTPFYKGMSLESICDEWYKKLVSIDTQWPTLMEFEDDLRKKVGPMSVMLPLKERMSDIDSYYDSISKDQVPFDTKAISAAKSEWKGVSRLRLRSEVNTVAVMKKSTNSGSPYFSKRKAVVSKTIPCDVYMDGRYCVMRQNGREWSGAAVLGWRGQEGGPKPTDVKQRVVWMFPFAVNIRELQVYQPLILTFQRLGLVPAWVSMEAVDRRITKMFDTKGPRDVVVCTDFSKFDQHFNPTCQSVAKELLADLLTGQEAVDWLERVFPIKYAIPLAYNWGEIRYGIHGMGSGSGGTNADETLVHRVLQHEAAISHHTTLNPNSQCLGDDGVLTYPGISAEDVMQSYSRHGLDMNLEKQYVSKQDCTYLRRWHHTDYRVDGMCVGVYSTMRALGRLAMQERYYDPDVWGEKMVTLRYLSIIENVKYHPLKEEFLDFCIKGDKTRLGLGIPGFLDNIAGEAQKGIENWWVVQALKSRR

B-factor: mean 26.78, std 10.51, range [11.99, 78.42]

Secondary structure (DSSP, 8-state):
-B--HHHHHHHS-S--HHHHHHHHHHHH-B---EE-STTTTS-HHHHHHHHHHHHGGGTTT-HHHHHHHHHHHTT-S----B--GGGTHHHHHHHHHGGGS--PPPPHHHHHHHHHTTTTPPPB-PPPHHHHHHHS-SSSB--TTT-SBHHHHHHHH-SEEEEEETTEEEEEETTEEEEE-EEEEEEEE--SSSGGG-EEEEEEE--HHHHHHHHHHHHHHHHHHHHHTSSGGGT-HHHHHHHHHHHHHHS-TTPPEEEEE-SSTGGG--HHHHHHHHHHHHHHB-SHHHHHHHHHTGGGGGT--EEEETTEEE-S--S--TT-TTHHHHHHHHHHHHHHHHHHHTTS---TT-EEETTEEEE--TT--HHHHHHHHHTTT----GGG-EEESSEEEETTEEEETT--BTTB-PPEEPHHHHHHHHHEESS---HHHH-SHHHHHHHHHHHGGGTT-TTHHHHHHHHHHT-TTGGGTTSTTTGGGHHHHHH--GGG-HHHHHHHHT-

Foldseek 3Di:
DFDDPVQLCLWAVPPDVVVQVVQVCQQAWDADFFWDLFLPPDDLCVLLVVVCVVVCVCCVVCVVLVVLLVVVLQLFAGFAGTDGNVVCVVVVVLQAPLQPFQADAFDPVLLVVLLVVQPPFDFDEFDDLVVLLVPDQQQDQQFIYHRHRNVVCVQQAPPWDWFDDDFWIWIDGPNDIGTWAFEWDWTWDGQGHDSVRIDTDTARAGHNNLQSLQCSQVVVVLVSCQVVLLAVVSPDLQSLQQLVLVCLVPADLVWKKKKFFFDPQQQNCYVSLLVSLLVSSVSRHDDPSSVCCSRGRSQCQQWHWYDYHSRDIHGDGTGGNRHHNCQFVSQQSSVSSLQQRLQVVVVWGWPSSWHDTRRITMTIIPPDDLVSSVVSPCSRSTGGDSVPMDIGSFWDATPQFIFGNPQDDVSTRRTAHRLSNLSSPLTTDRDDDDCVPVNCLVNLVSNLVSLLRRLSPPCSLVSLVSSLVRDPCSSVVNPPCCLVCVVVSVVLVSVVGPSSVSVVVVD

Radius of gyration: 23.54 Å; Cα contacts (8 Å, |Δi|>4): 917; chains: 1; bounding box: 43×61×60 Å

Solvent-accessible surface area: 22029 Å² total; per-residue (Å²): 67,149,35,46,118,104,53,5,42,122,5,0,58,65,121,23,110,44,0,119,63,52,1,60,66,2,70,72,6,34,98,102,59,45,76,6,79,0,32,179,83,70,54,12,97,51,0,6,74,75,0,45,143,77,0,70,78,10,61,132,124,33,62,36,0,9,101,18,0,51,80,11,67,152,96,9,1,3,13,2,10,13,51,27,14,163,89,0,64,84,40,1,49,14,6,24,89,10,9,94,96,138,52,65,113,17,49,102,131,0,15,59,28,1,54,54,60,11,162,76,23,92,77,6,172,36,89,53,26,99,69,0,7,68,85,12,147,52,82,42,62,2,0,0,4,12,24,40,110,23,151,69,4,34,84,73,1,26,98,11,46,0,62,44,85,68,124,91,0,15,0,106,1,66,62,90,111,33,20,0,0,0,0,0,1,10,103,5,46,9,16,3,81,110,64,102,35,7,92,30,101,10,25,1,58,6,0,4,0,0,11,0,27,0,29,13,0,0,30,17,0,46,80,22,4,57,180,96,20,48,13,7,18,29,73,38,63,68,8,2,6,123,64,0,3,102,0,18,78,78,27,26,122,205,17,29,0,0,6,9,52,11,34,109,5,29,25,3,0,0,56,28,0,23,64,6,0,65,75,0,0,50,45,0,12,50,36,122,113,3,79,67,0,13,109,85,0,8,44,0,0,5,15,0,0,0,0,23,27,63,7,34,3,62,38,29,106,0,0,0,0,12,35,9,21,0,28,52,0,0,6,3,5,0,0,30,0,0,0,16,2,0,0,31,41,75,175,35,102,4,18,84,29,2,4,10,36,6,64,41,0,0,0,2,4,80,58,10,25,11,80,35,0,40,120,6,0,32,94,0,3,8,56,19,79,83,154,57,19,76,60,15,92,92,3,0,40,3,28,106,45,3,1,21,34,102,26,91,68,143,45,64,0,6,6,0,12,0,0,0,7,0,0,4,64,0,0,15,36,21,99,127,135,47,69,136,111,141,30,106,87,112,40,2,30,67,3,0,49,14,0,17,43,0,54,49,2,47,22,52,72,80,0,0,57,9,0,22,160,7,16,188,18,108,0,2,34,42,25,133,40,1,5,86,85,0,40,40,34,51,161,198,96,16,99,137,65,31,0,1,127,6,0,65,86,72,161

InterPro domains:
  IPR001205 RNA-directed RNA polymerase, C-terminal domain [PF00680] (196-401)
  IPR043502 DNA/RNA polymerase superfamily [SSF56672] (49-526)